Protein 2FML (pdb70)

Foldseek 3Di:
DDDDPVVVLCCLVPVNDPVVVVVVVVVDDDDDDDDAFEKEFWEWAADPVVLWIWIKWFQFCDDDNHRAIETFMDTDDPVDDNLRRRQVRCCQAWVDHDDSVFKDFQDKDFDQPLHVVGGYIYTYIYGYDEPDHTDGHPRTPDMDTFTWFDDPQKIWTDDDPDIWIAGLPPLDTDDPGDYGGSRSVVVSSRLVVCVVCLPPNSNCVSVPFKDFLLVSLSSNCRSVNHDSVVPDSVVSVVSCVQWDDADDVHGMIGGD/DPDPVVVVCCLVPPDDPVSNVVSPVVHPDDAFEKEFWEWAAAVVVLFIWTKWWADCDPPNHGAIETFITGDDPPDDNQVRCQVRCCVVQVAHDHSLFKDFQDKDFPQCLPVVGGYIYTYMYGQRAHDGDDDDDPVIDMDTFTWADAVQKIWTDDVVQIWIAGLVPLDIDDPHHHGRSVSVRVSSVLVVCVVCLPANSNCCSNPAKDALLSSLSSVCRSVRHDSVVPDSVVSVVSVPQWDWDQWVTGTMTDGDD

Sequence (509 aa):
QFASKAEEKNYYERQASLAEFLTWYHQQELPEYEKPSLTVDVLLCYNKEADQLKVLLIQRKGHPFRNSWALPGGFVNRNESTEDSVLRETKEETGVVISQENIEQLHSFSRPDRDPRGWVVTVSYLAFIGEEPLIAGDDAKEVHWFNLERHGQHITLSHEDVEITLDLKTAASLGKDTLAFDHSEIIIKAFNRVVDKEHEPQVLQVLGKDFTITEARKVFAKFLGVDYRSIDHSNFKKATQYFEELGEPSKIYQLKFASKAEEKNYYERQASLAEFLTWYHQQYEKPSLTVDVLLCYNKEADQLKVLLIQRKGHPFRNSWALPGGFVNRNESTEDSVLRETKEETGVVISQENIEQLHSFSRPDRDPRGWVVTVSYLAFIGEEPLIAGDDAKEVHWFNLERHGQHITLSHEDDVEITLDLKTAASLGKDTLAFDHSEIIIKAFNRVVDKEHHEPQVLQVLGKDFTITEARKVFAKFLGVDYRSIDHSNFKKATQYFEELGERPSKIYQLKT

Secondary structure (DSSP, 8-state):
--S-HHHHHHHHHHTS-HHHHHHHHTTS--------EEEE--EEEEETTTTEEEEEEEEE-SSSSTT-EE---EEPPTTS-HHHHHHHHHHHHH-----GGGEEEEEEE--TTSSTTSSEEEEEEEEE---------TTEEEEEEEEEEEETTEEEEEETTEEEEEETTT--B-SSS--STTHHHHHHHHHHHHHH-----GGGGGG-S-B-HHHHHHHHHHHHTS-GGGS-HHHHHH--TTB------PPPB-B-/--SSTTHHHHHHHTS-HHHHHHHHHH-----EEEE--EEEEETTTTEEEEEEEE--SSSSTT-EE---EEPPTTS-HHHHHHHHHHHHH-----GGGEEEEEEE--TTSSTTS-EEEEEEEEEEEEPPP----TT--EEEEEEEEETTEEEEEETTEEEEEETTT--B-SSS-B-TTHHHHHHHHHHHHHH-----GGGGGGTT-B-HHHHHHHHHHHHTS-GGGS-HHHHHH--TTEEE----PPP-EEE--

Nearest PDB structures (foldseek):
  2fml-assembly1_A  TM=1.003E+00  e=9.954E-54  Enterococcus faecalis
  2fml-assembly1_B  TM=8.883E-01  e=4.914E-43  Enterococcus faecalis
  3gz8-assembly2_D  TM=8.477E-01  e=9.773E-14  Shewanella oneidensis
  5deq-assembly1_A  TM=7.822E-01  e=3.599E-14  Bacteroides thetaiotaomicron VPI-5482
  2i8u-assembly1_B  TM=6.929E-01  e=6.073E-08  Escherichia coli

Organism: Enterococcus faecalis (strain ATCC 700802 / V583) (NCBI:txid226185)

B-factor: mean 54.27, std 8.96, range [22.79, 92.5]

Structure (mmCIF, N/CA/C/O backbone):
data_2FML
#
_entry.id   2FML
#
_cell.length_a   86.394
_cell.length_b   132.034
_cell.length_c   64.017
_cell.angle_alpha   90.00
_cell.angle_beta   90.00
_cell.angle_gamma   90.00
#
_symmetry.space_group_name_H-M   'P 21 21 2'
#
loop_
_entity.id
_entity.type
_entity.pdbx_description
1 polymer 'MutT/nudix family protein'
2 non-polymer GLYCEROL
3 water water
#
loop_
_atom_site.group_PDB
_atom_site.id
_atom_site.type_symbol
_atom_site.label_atom_id
_atom_site.label_alt_id
_atom_site.label_comp_id
_atom_site.label_asym_id
_atom_site.label_entity_id
_atom_site.label_seq_id
_atom_site.pdbx_PDB_ins_code
_atom_site.Cartn_x
_atom_site.Cartn_y
_atom_site.Cartn_z
_atom_site.occupancy
_atom_site.B_iso_or_equiv
_atom_site.auth_seq_id
_atom_site.auth_comp_id
_atom_site.auth_asym_id
_atom_site.auth_atom_id
_atom_site.pdbx_PDB_model_num
ATOM 1 N N . GLN A 1 3 ? 9.255 60.902 -25.319 1.00 73.15 3 GLN A N 1
ATOM 2 C CA . GLN A 1 3 ? 10.581 60.387 -25.805 1.00 72.78 3 GLN A CA 1
ATOM 3 C C . GLN A 1 3 ? 11.777 61.261 -25.381 1.00 71.43 3 GLN A C 1
ATOM 4 O O . GLN A 1 3 ? 11.568 62.366 -24.838 1.00 71.80 3 GLN A O 1
ATOM 10 N N . PHE A 1 4 ? 13.002 60.746 -25.619 1.00 69.09 4 PHE A N 1
ATOM 11 C CA . PHE A 1 4 ? 14.246 61.119 -24.886 1.00 66.84 4 PHE A CA 1
ATOM 12 C C . PHE A 1 4 ? 15.354 61.204 -25.936 1.00 66.44 4 PHE A C 1
ATOM 13 O O . PHE A 1 4 ? 15.400 60.308 -26.793 1.00 68.82 4 PHE A O 1
ATOM 21 N N . ALA A 1 5 ? 16.271 62.174 -25.959 1.00 64.46 5 ALA A N 1
ATOM 22 C CA . ALA A 1 5 ? 16.607 63.257 -25.026 1.00 62.32 5 ALA A CA 1
ATOM 23 C C . ALA A 1 5 ? 18.027 62.936 -24.570 1.00 60.84 5 ALA A C 1
ATOM 24 O O . ALA A 1 5 ? 18.995 63.474 -25.108 1.00 60.16 5 ALA A O 1
ATOM 26 N N . SER A 1 6 ? 18.143 62.015 -23.623 1.00 59.73 6 SER A N 1
ATOM 27 C CA . SER A 1 6 ? 19.399 61.361 -23.291 1.00 58.60 6 SER A CA 1
ATOM 28 C C . SER A 1 6 ? 19.082 59.940 -22.825 1.00 58.92 6 SER A C 1
ATOM 29 O O . SER A 1 6 ? 17.922 59.627 -22.483 1.00 58.49 6 SER A O 1
ATOM 32 N N . LYS A 1 7 ? 20.107 59.086 -22.820 1.00 58.95 7 LYS A N 1
ATOM 33 C CA . LYS A 1 7 ? 20.060 57.793 -22.118 1.00 58.92 7 LYS A CA 1
ATOM 34 C C . LYS A 1 7 ? 19.686 57.973 -20.644 1.00 57.81 7 LYS A C 1
ATOM 35 O O . LYS A 1 7 ? 18.798 57.271 -20.135 1.00 57.74 7 LYS A O 1
ATOM 41 N N . ALA A 1 8 ? 20.351 58.909 -19.960 1.00 57.48 8 ALA A N 1
ATOM 42 C CA . ALA A 1 8 ? 20.052 59.217 -18.527 1.00 56.42 8 ALA A CA 1
ATOM 43 C C . ALA A 1 8 ? 18.580 59.545 -18.281 1.00 55.64 8 ALA A C 1
ATOM 44 O O . ALA A 1 8 ? 17.970 58.974 -17.392 1.00 55.81 8 ALA A O 1
ATOM 46 N N . GLU A 1 9 ? 18.019 60.442 -19.094 1.00 55.66 9 GLU A N 1
ATOM 47 C CA . GLU A 1 9 ? 16.601 60.833 -19.008 1.00 54.94 9 GLU A CA 1
ATOM 48 C C . GLU A 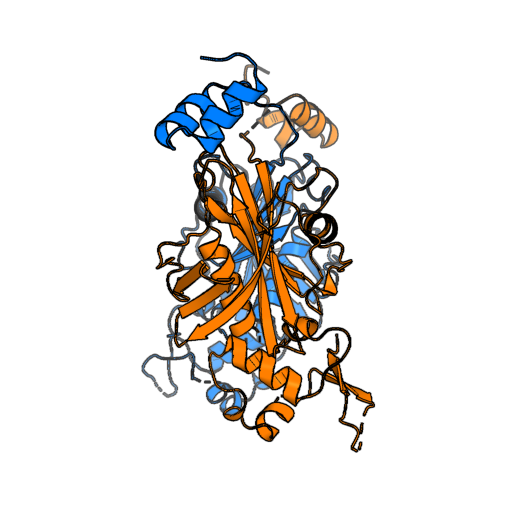1 9 ? 15.618 59.675 -19.239 1.00 54.55 9 GLU A C 1
ATOM 49 O O . GLU A 1 9 ? 14.610 59.527 -18.510 1.00 54.71 9 GLU A O 1
ATOM 55 N N . GLU A 1 10 ? 15.920 58.866 -20.249 1.00 52.45 10 GLU A N 1
ATOM 56 C CA . GLU A 1 10 ? 15.146 57.689 -20.532 1.00 51.45 10 GLU A CA 1
ATOM 57 C C . GLU A 1 10 ? 15.044 56.706 -19.328 1.00 51.29 10 GLU A C 1
ATOM 58 O O . GLU A 1 10 ? 13.960 56.193 -18.988 1.00 50.30 10 GLU A O 1
ATOM 64 N N . LYS A 1 11 ? 16.191 56.407 -18.740 1.00 51.49 11 LYS A N 1
ATOM 65 C CA . LYS A 1 11 ? 16.282 55.403 -17.678 1.00 52.14 11 LYS A CA 1
ATOM 66 C C . LYS A 1 11 ? 15.593 55.889 -16.390 1.00 51.81 11 LYS A C 1
ATOM 67 O O . LYS A 1 11 ? 14.922 55.119 -15.699 1.00 53.47 11 LYS A O 1
ATOM 73 N N . ASN A 1 12 ? 15.702 57.146 -16.025 1.00 51.61 12 ASN A N 1
ATOM 74 C CA . ASN A 1 12 ? 14.947 57.481 -14.818 1.00 51.97 12 ASN A CA 1
ATOM 75 C C . ASN A 1 12 ? 13.456 57.751 -15.033 1.00 49.66 12 ASN A C 1
ATOM 76 O O . ASN A 1 12 ? 12.697 57.563 -14.109 1.00 49.19 12 ASN A O 1
ATOM 81 N N . TYR A 1 13 ? 13.038 58.112 -16.243 1.00 46.87 13 TYR A N 1
ATOM 82 C CA . TYR A 1 13 ? 11.632 58.108 -16.572 1.00 44.35 13 TYR A CA 1
ATOM 83 C C . TYR A 1 13 ? 11.044 56.685 -16.289 1.00 43.94 13 TYR A C 1
ATOM 84 O O . TYR A 1 13 ? 9.999 56.549 -15.695 1.00 42.08 13 TYR A O 1
ATOM 93 N N . TYR A 1 14 ? 11.724 55.634 -16.742 1.00 44.42 14 TYR A N 1
ATOM 94 C CA . TYR A 1 14 ? 11.259 54.249 -16.544 1.00 45.67 14 TYR A CA 1
ATOM 95 C C . TYR A 1 14 ? 11.360 53.756 -15.075 1.00 47.10 14 TYR A C 1
ATOM 96 O O . TYR A 1 14 ? 10.425 53.096 -14.599 1.00 48.28 14 TYR A O 1
ATOM 105 N N . GLU A 1 15 ? 12.473 54.060 -14.388 1.00 47.06 15 GLU A N 1
ATOM 106 C CA . GLU A 1 15 ? 12.641 53.784 -12.926 1.00 48.90 15 GLU A CA 1
ATOM 107 C C . GLU A 1 15 ? 11.658 54.528 -12.011 1.00 48.62 15 GLU A C 1
ATOM 108 O O . GLU A 1 15 ? 11.070 53.964 -11.113 1.00 48.74 15 GLU A O 1
ATOM 114 N N . ARG A 1 16 ? 11.446 55.798 -12.311 1.00 50.57 16 ARG A N 1
ATOM 115 C CA . ARG A 1 16 ? 10.817 56.751 -11.403 1.00 50.34 16 ARG A CA 1
ATOM 116 C C . ARG A 1 16 ? 9.440 57.303 -11.774 1.00 50.86 16 ARG A C 1
ATOM 117 O O . ARG A 1 16 ? 8.741 57.810 -10.896 1.00 50.33 16 ARG A O 1
ATOM 125 N N . GLN A 1 17 ? 9.055 57.262 -13.056 1.00 51.70 17 GLN A N 1
ATOM 126 C CA . GLN A 1 17 ? 7.732 57.783 -13.489 1.00 52.25 17 GLN A CA 1
ATOM 127 C C . GLN A 1 17 ? 6.784 56.673 -13.968 1.00 52.23 17 GLN A C 1
ATOM 128 O O . GLN A 1 17 ? 5.569 56.692 -13.660 1.00 52.51 17 GLN A O 1
ATOM 134 N N . ALA A 1 18 ? 7.341 55.748 -14.759 1.00 50.62 18 ALA A N 1
ATOM 135 C CA . ALA A 1 18 ? 6.587 54.682 -15.416 1.00 49.99 18 ALA A CA 1
ATOM 136 C C . ALA A 1 18 ? 5.961 53.783 -14.369 1.00 49.90 18 ALA A C 1
ATOM 137 O O . ALA A 1 18 ? 6.416 53.769 -13.233 1.00 49.63 18 ALA A O 1
ATOM 139 N N . SER A 1 19 ? 4.960 52.989 -14.750 1.00 49.63 19 SER A N 1
ATOM 140 C CA . SER A 1 19 ? 4.439 51.966 -13.854 1.00 49.79 19 SER A CA 1
ATOM 141 C C . SER A 1 19 ? 5.432 50.799 -13.883 1.00 50.43 19 SER A C 1
ATOM 142 O O . SER A 1 19 ? 6.321 50.728 -14.732 1.00 51.65 19 SER A O 1
ATOM 145 N N . LEU A 1 20 ? 5.242 49.864 -12.976 1.00 49.85 20 LEU A N 1
ATOM 146 C CA . LEU A 1 20 ? 5.998 48.653 -12.964 1.00 50.24 20 LEU A CA 1
ATOM 147 C C . LEU A 1 20 ? 6.043 47.527 -14.080 1.00 50.72 20 LEU A C 1
ATOM 148 O O . LEU A 1 20 ? 7.151 47.200 -14.458 1.00 49.74 20 LEU A O 1
ATOM 153 N N . ALA A 1 21 ? 4.971 46.943 -14.668 1.00 51.14 21 ALA A N 1
ATOM 154 C CA . ALA A 1 21 ? 4.473 47.143 -16.018 1.00 52.43 21 ALA A CA 1
ATOM 155 C C . ALA A 1 21 ? 5.462 47.665 -17.016 1.00 51.78 21 ALA A C 1
ATOM 156 O O . ALA A 1 21 ? 6.213 46.883 -17.596 1.00 51.19 21 ALA A O 1
ATOM 158 N N . GLU A 1 22 ? 5.476 48.976 -17.217 1.00 52.32 22 GLU A N 1
ATOM 159 C CA . GLU A 1 22 ? 6.286 49.495 -18.297 1.00 53.03 22 GLU A CA 1
ATOM 160 C C . GLU A 1 22 ? 7.744 49.472 -17.961 1.00 53.12 22 GLU A C 1
ATOM 161 O O . GLU A 1 22 ? 8.562 49.200 -18.882 1.00 53.49 22 GLU A O 1
ATOM 167 N N . PHE A 1 23 ? 8.083 49.678 -16.659 1.00 51.55 23 PHE A N 1
ATOM 168 C CA . PHE A 1 23 ? 9.474 49.577 -16.181 1.00 49.57 23 PHE A CA 1
ATOM 169 C C . PHE A 1 23 ? 10.007 48.316 -16.811 1.00 49.19 23 PHE A C 1
ATOM 170 O O . PHE A 1 23 ? 11.100 48.309 -17.348 1.00 49.24 23 PHE A O 1
ATOM 178 N N . LEU A 1 24 ? 9.307 47.203 -16.671 1.00 49.30 24 LEU A N 1
ATOM 179 C CA . LEU A 1 24 ? 9.861 45.910 -16.532 1.00 49.68 24 LEU A CA 1
ATOM 180 C C . LEU A 1 24 ? 9.871 45.546 -18.063 1.00 50.22 24 LEU A C 1
ATOM 181 O O . LEU A 1 24 ? 10.757 44.866 -18.550 1.00 51.41 24 LEU A O 1
ATOM 186 N N . THR A 1 25 ? 8.876 46.036 -18.837 1.00 50.38 25 THR A N 1
ATOM 187 C CA . THR A 1 25 ? 8.831 45.814 -20.300 1.00 50.71 25 THR A CA 1
ATOM 188 C C . THR A 1 25 ? 10.029 46.490 -20.972 1.00 50.29 25 THR A C 1
ATOM 189 O O . THR A 1 25 ? 10.691 45.894 -21.858 1.00 51.32 25 THR A O 1
ATOM 193 N N . TRP A 1 26 ? 10.294 47.722 -20.549 1.00 50.16 26 TRP A N 1
ATOM 194 C CA . TRP A 1 26 ? 11.439 48.493 -21.029 1.00 50.07 26 TRP A CA 1
ATOM 195 C C . TRP A 1 26 ? 12.751 47.817 -20.578 1.00 49.92 26 TRP A C 1
ATOM 196 O O . TRP A 1 26 ? 13.641 47.522 -21.386 1.00 51.65 26 TRP A O 1
ATOM 207 N N . TYR A 1 27 ? 12.819 47.466 -19.321 1.00 49.40 27 TYR A N 1
ATOM 208 C CA . TYR A 1 27 ? 14.048 46.915 -18.760 1.00 49.41 27 TYR A CA 1
ATOM 209 C C . TYR A 1 27 ? 14.575 45.678 -19.491 1.00 49.55 27 TYR A C 1
ATOM 210 O O . TYR A 1 27 ? 15.762 45.591 -19.748 1.00 49.92 27 TYR A O 1
ATOM 219 N N . HIS A 1 28 ? 13.707 44.723 -19.806 1.00 50.62 28 HIS A N 1
ATOM 220 C CA . HIS A 1 28 ? 14.117 43.453 -20.430 1.00 51.00 28 HIS A CA 1
ATOM 221 C C . HIS A 1 28 ? 14.607 43.503 -21.868 1.00 51.95 28 HIS A C 1
ATOM 222 O O . HIS A 1 28 ? 15.187 42.499 -22.394 1.00 52.16 28 HIS A O 1
ATOM 229 N N . GLN A 1 29 ? 14.411 44.668 -22.488 1.00 51.30 29 GLN A N 1
ATOM 230 C CA . GLN A 1 29 ? 14.840 44.947 -23.833 1.00 50.63 29 GLN A CA 1
ATOM 231 C C . GLN A 1 29 ? 16.169 45.725 -23.897 1.00 51.18 29 GLN A C 1
ATOM 232 O O . GLN A 1 29 ? 16.756 45.943 -24.986 1.00 51.88 29 GLN A O 1
ATOM 238 N N . GLN A 1 30 ? 16.653 46.122 -22.736 1.00 50.19 30 GLN A N 1
ATOM 239 C CA . GLN A 1 30 ? 17.925 46.838 -22.610 1.00 50.43 30 GLN A CA 1
ATOM 240 C C . GLN A 1 30 ? 19.168 45.967 -22.654 1.00 49.77 30 GLN A C 1
ATOM 241 O O . GLN A 1 30 ? 19.175 44.818 -22.251 1.00 47.08 30 GLN A O 1
ATOM 247 N N . GLU A 1 31 ? 20.195 46.567 -23.215 1.00 51.53 31 GLU A N 1
ATOM 248 C CA . GLU A 1 31 ? 21.551 46.051 -23.235 1.00 53.64 31 GLU A CA 1
ATOM 249 C C . GLU A 1 31 ? 22.125 46.234 -21.826 1.00 54.79 31 GLU A C 1
ATOM 250 O O . GLU A 1 31 ? 22.456 47.331 -21.430 1.00 53.97 31 GLU A O 1
ATOM 256 N N . LEU A 1 32 ? 22.141 45.154 -21.059 1.00 55.89 32 LEU A N 1
ATOM 257 C CA . LEU A 1 32 ? 22.609 45.222 -19.701 1.00 57.68 32 LEU A CA 1
ATOM 258 C C . LEU A 1 32 ? 24.126 45.090 -19.627 1.00 57.74 32 LEU A C 1
ATOM 259 O O . LEU A 1 32 ? 24.758 44.228 -20.297 1.00 55.14 32 LEU A O 1
ATOM 264 N N . PRO A 1 33 ? 24.727 45.913 -18.751 1.00 58.54 33 PRO A N 1
ATOM 265 C CA . PRO A 1 33 ? 26.195 45.855 -18.657 1.00 58.15 33 PRO A CA 1
ATOM 266 C C . PRO A 1 33 ? 26.557 44.470 -18.037 1.00 57.40 33 PRO A C 1
ATOM 267 O O . PRO A 1 33 ? 25.764 43.855 -17.285 1.00 54.88 33 PRO A O 1
ATOM 271 N N . GLU A 1 34 ? 27.730 43.975 -18.380 1.00 56.68 34 GLU A N 1
ATOM 272 C CA . GLU A 1 34 ? 28.033 42.628 -17.997 1.00 56.74 34 GLU A CA 1
ATOM 273 C C . GLU A 1 34 ? 29.000 42.613 -16.824 1.00 54.33 34 GLU A C 1
ATOM 274 O O . GLU A 1 34 ? 29.958 43.394 -16.786 1.00 54.47 34 GLU A O 1
ATOM 280 N N . TYR A 1 35 ? 28.778 41.694 -15.899 1.00 51.18 35 TYR A N 1
ATOM 281 C CA . TYR A 1 35 ? 29.774 41.458 -14.875 1.00 49.84 35 TYR A CA 1
ATOM 282 C C . TYR A 1 35 ? 29.856 39.961 -14.556 1.00 49.85 35 TYR A C 1
ATOM 283 O O . TYR A 1 35 ? 28.995 39.189 -14.933 1.00 49.34 35 TYR A O 1
ATOM 292 N N . GLU A 1 36 ? 30.925 39.554 -13.904 1.00 50.84 36 GLU A N 1
ATOM 293 C CA . GLU A 1 36 ? 31.098 38.182 -13.418 1.00 52.95 36 GLU A CA 1
ATOM 294 C C . GLU A 1 36 ? 30.101 37.757 -12.394 1.00 51.51 36 GLU A C 1
ATOM 295 O O . GLU A 1 36 ? 29.713 38.531 -11.530 1.00 52.30 36 GLU A O 1
ATOM 301 N N . LYS A 1 37 ? 29.713 36.501 -12.501 1.00 51.37 37 LYS A N 1
ATOM 302 C CA . LYS A 1 37 ? 28.715 35.879 -11.640 1.00 51.16 37 LYS A CA 1
ATOM 303 C C . LYS A 1 37 ? 29.246 34.479 -11.210 1.00 50.77 37 LYS A C 1
ATOM 304 O O . LYS A 1 37 ? 30.080 33.831 -11.961 1.00 49.93 37 LYS A O 1
ATOM 310 N N . PRO A 1 38 ? 28.838 34.003 -10.002 1.00 49.84 38 PRO A N 1
ATOM 311 C CA . PRO A 1 38 ? 29.240 32.629 -9.684 1.00 49.31 38 PRO A CA 1
ATOM 312 C C . PRO A 1 38 ? 28.292 31.582 -10.273 1.00 51.65 38 PRO A C 1
ATOM 313 O O . PRO A 1 38 ? 27.135 31.917 -10.639 1.00 50.16 38 PRO A O 1
ATOM 317 N N . SER A 1 39 ? 28.771 30.323 -10.376 1.00 52.71 39 SER A N 1
ATOM 318 C CA . SER A 1 39 ? 27.869 29.173 -10.440 1.00 53.48 39 SER A CA 1
ATOM 319 C C . SER A 1 39 ? 27.320 28.948 -9.056 1.00 53.56 39 SER A C 1
ATOM 320 O O . SER A 1 39 ? 27.992 29.173 -8.009 1.00 56.05 39 SER A O 1
ATOM 323 N N . LEU A 1 40 ? 26.060 28.556 -9.026 1.00 53.10 40 LEU A N 1
ATOM 324 C CA . LEU A 1 40 ? 25.341 28.319 -7.788 1.00 51.46 40 LEU A CA 1
ATOM 325 C C . LEU A 1 40 ? 25.046 26.829 -7.646 1.00 51.37 40 LEU A C 1
ATOM 326 O O . LEU A 1 40 ? 24.425 26.214 -8.508 1.00 47.89 40 LEU A O 1
ATOM 331 N N . THR A 1 41 ? 25.472 26.251 -6.525 1.00 51.48 41 THR A N 1
ATOM 332 C CA . THR A 1 41 ? 25.205 24.854 -6.296 1.00 52.15 41 THR A CA 1
ATOM 333 C C . THR A 1 41 ? 24.542 24.694 -4.938 1.00 53.17 41 THR A C 1
ATOM 334 O O . THR A 1 41 ? 24.347 25.687 -4.189 1.00 51.17 41 THR A O 1
ATOM 338 N N . VAL A 1 42 ? 24.093 23.449 -4.699 1.00 53.44 42 VAL A N 1
ATOM 339 C CA . VAL A 1 42 ? 23.452 23.016 -3.470 1.00 54.32 42 VAL A CA 1
ATOM 340 C C . VAL A 1 42 ? 24.168 21.722 -3.096 1.00 55.63 42 VAL A C 1
ATOM 341 O O . VAL A 1 42 ? 24.575 20.974 -3.968 1.00 55.98 42 VAL A O 1
ATOM 345 N N . ASP A 1 43 ? 24.273 21.450 -1.810 1.00 56.23 43 ASP A N 1
ATOM 346 C CA . ASP A 1 43 ? 24.805 20.202 -1.330 1.00 57.23 43 ASP A CA 1
ATOM 347 C C . ASP A 1 43 ? 23.923 19.796 -0.153 1.00 58.07 43 ASP A C 1
ATOM 348 O O . ASP A 1 43 ? 23.369 20.665 0.597 1.00 58.06 43 ASP A O 1
ATOM 361 N N . VAL A 1 45 ? 23.304 17.350 3.303 1.00 57.55 45 VAL A N 1
ATOM 362 C CA . VAL A 1 45 ? 23.798 16.463 4.380 1.00 56.50 45 VAL A CA 1
ATOM 363 C C . VAL A 1 45 ? 22.628 15.654 4.902 1.00 56.85 45 VAL A C 1
ATOM 364 O O . VAL A 1 45 ? 21.755 16.198 5.547 1.00 57.80 45 VAL A O 1
ATOM 368 N N . LEU A 1 46 ? 22.598 14.367 4.549 1.00 57.50 46 LEU A N 1
ATOM 369 C CA . LEU A 1 46 ? 21.558 13.432 4.963 1.00 57.29 46 LEU A CA 1
ATOM 370 C C . LEU A 1 46 ? 22.068 12.569 6.091 1.00 56.00 46 LEU A C 1
ATOM 371 O O . LEU A 1 46 ? 23.048 11.868 5.939 1.00 54.17 46 LEU A O 1
ATOM 376 N N . LEU A 1 47 ? 21.351 12.622 7.217 1.00 56.90 47 LEU A N 1
ATOM 377 C CA . LEU A 1 47 ? 21.706 11.935 8.433 1.00 55.65 47 LEU A CA 1
ATOM 378 C C . LEU A 1 47 ? 20.574 11.008 8.780 1.00 56.12 47 LEU A C 1
ATOM 379 O O . LEU A 1 47 ? 19.397 11.376 8.719 1.00 55.12 47 LEU A O 1
ATOM 384 N N . CYS A 1 48 ? 20.934 9.785 9.151 1.00 56.75 48 CYS A N 1
ATOM 385 C CA . CYS A 1 48 ? 19.955 8.838 9.654 1.00 56.44 48 CYS A CA 1
ATOM 386 C C . CYS A 1 48 ? 20.517 8.186 10.920 1.00 56.18 48 CYS A C 1
ATOM 387 O O . CYS A 1 48 ? 21.650 8.464 11.333 1.00 55.85 48 CYS A O 1
ATOM 390 N N . TYR A 1 49 ? 19.745 7.284 11.512 1.00 55.71 49 TYR A N 1
ATOM 391 C CA . TYR A 1 49 ? 20.261 6.544 12.623 1.00 54.40 49 TYR A CA 1
ATOM 392 C C . TYR A 1 49 ? 19.756 5.105 12.577 1.00 54.89 49 TYR A C 1
ATOM 393 O O . TYR A 1 49 ? 18.559 4.894 12.531 1.00 54.02 49 TYR A O 1
ATOM 402 N N . ASN A 1 50 ? 20.670 4.125 12.561 1.00 54.73 50 ASN A N 1
ATOM 403 C CA . ASN A 1 50 ? 20.313 2.720 12.765 1.00 55.73 50 ASN A CA 1
ATOM 404 C C . ASN A 1 50 ? 20.143 2.322 14.264 1.00 55.68 50 ASN A C 1
ATOM 405 O O . ASN A 1 50 ? 21.123 2.334 14.980 1.00 55.60 50 ASN A O 1
ATOM 410 N N . LYS A 1 51 ? 18.939 1.952 14.733 1.00 56.46 51 LYS A N 1
ATOM 411 C CA . LYS A 1 51 ? 18.706 1.652 16.180 1.00 57.25 51 LYS A CA 1
ATOM 412 C C . LYS A 1 51 ? 19.394 0.396 16.692 1.00 57.88 51 LYS A C 1
ATOM 413 O O . LYS A 1 51 ? 19.878 0.358 17.822 1.00 57.60 51 LYS A O 1
ATOM 419 N N . GLU A 1 52 ? 19.376 -0.659 15.889 1.00 58.50 52 GLU A N 1
ATOM 420 C CA . GLU A 1 52 ? 19.899 -1.941 16.334 1.00 59.57 52 GLU A CA 1
ATOM 421 C C . GLU A 1 52 ? 21.397 -1.789 16.537 1.00 58.98 52 GLU A C 1
ATOM 422 O O . GLU A 1 52 ? 21.940 -2.226 17.552 1.00 58.87 52 GLU A O 1
ATOM 428 N N . ALA A 1 53 ? 22.032 -1.088 15.600 1.00 58.84 53 ALA A N 1
ATOM 429 C CA . ALA A 1 53 ? 23.465 -0.858 15.610 1.00 58.73 53 ALA A CA 1
ATOM 430 C C . ALA A 1 53 ? 23.897 0.266 16.534 1.00 59.39 53 ALA A C 1
ATOM 431 O O . ALA A 1 53 ? 25.073 0.339 16.909 1.00 60.12 53 ALA A O 1
ATOM 433 N N . ASP A 1 54 ? 22.951 1.139 16.890 1.00 59.93 54 ASP A N 1
ATOM 434 C CA . ASP A 1 54 ? 23.215 2.430 17.559 1.00 59.95 54 ASP A CA 1
ATOM 435 C C . ASP A 1 54 ? 24.173 3.295 16.714 1.00 59.47 54 ASP A C 1
ATOM 436 O O . ASP A 1 54 ? 25.146 3.844 17.215 1.00 59.61 54 ASP A O 1
ATOM 441 N N . GLN A 1 55 ? 23.872 3.439 15.426 1.00 59.27 55 GLN A N 1
ATOM 442 C CA . GLN A 1 55 ? 24.826 4.020 14.472 1.00 60.05 55 GLN A CA 1
ATOM 443 C C . GLN A 1 55 ? 24.186 5.216 13.811 1.00 57.34 55 GLN A C 1
ATOM 444 O O . GLN A 1 55 ? 23.152 5.057 13.190 1.00 56.61 55 GLN A O 1
ATOM 450 N N . LEU A 1 56 ? 24.786 6.401 13.985 1.00 55.41 56 LEU A N 1
ATOM 451 C CA . LEU A 1 56 ? 24.514 7.529 13.117 1.00 55.43 56 LEU A CA 1
ATOM 452 C C . LEU A 1 56 ? 25.173 7.241 11.771 1.00 55.23 56 LEU A C 1
ATOM 453 O O . LEU A 1 56 ? 26.273 6.704 11.711 1.00 54.69 56 LEU A O 1
ATOM 458 N N . LYS A 1 57 ? 24.491 7.560 10.685 1.00 54.44 57 LYS A N 1
ATOM 459 C CA . LYS A 1 57 ? 25.101 7.411 9.371 1.00 53.56 57 LYS A CA 1
ATOM 460 C C . LYS A 1 57 ? 24.901 8.699 8.568 1.00 53.22 57 LYS A C 1
ATOM 461 O O . LYS A 1 57 ? 24.007 9.493 8.851 1.00 53.38 57 LYS A O 1
ATOM 467 N N . VAL A 1 58 ? 25.769 8.914 7.583 1.00 52.75 58 VAL A N 1
ATOM 468 C CA . VAL A 1 58 ? 25.680 10.068 6.711 1.00 52.01 58 VAL A CA 1
ATOM 469 C C . VAL A 1 58 ? 25.868 9.575 5.258 1.00 51.79 58 VAL A C 1
ATOM 470 O O . VAL A 1 58 ? 26.680 8.682 5.019 1.00 50.89 58 VAL A O 1
ATOM 474 N N . LEU A 1 59 ? 25.078 10.096 4.322 1.00 50.50 59 LEU A N 1
ATOM 475 C CA . LEU A 1 59 ? 25.147 9.618 2.949 1.00 51.26 59 LEU A CA 1
ATOM 476 C C . LEU A 1 59 ? 26.284 10.346 2.190 1.00 52.38 59 LEU A C 1
ATOM 477 O O . LEU A 1 59 ? 26.355 11.584 2.248 1.00 51.93 59 LEU A O 1
ATOM 482 N N . LEU A 1 60 ? 27.140 9.580 1.516 1.00 51.76 60 LEU A N 1
ATOM 483 C CA . LEU A 1 60 ? 28.244 10.133 0.677 1.00 53.16 60 LEU A CA 1
ATOM 484 C C . LEU A 1 60 ? 28.149 9.467 -0.681 1.00 53.64 60 LEU A C 1
ATOM 485 O O . LEU A 1 60 ? 27.648 8.368 -0.786 1.00 53.15 60 LEU A O 1
ATOM 490 N N . ILE A 1 61 ? 28.642 10.135 -1.715 1.00 54.40 61 ILE A N 1
ATOM 491 C CA . ILE A 1 61 ? 28.713 9.531 -3.032 1.00 55.28 61 ILE A CA 1
ATOM 492 C C . ILE A 1 61 ? 30.162 9.578 -3.420 1.00 55.31 61 ILE A C 1
ATOM 493 O O . ILE A 1 61 ? 30.889 10.469 -2.977 1.00 55.16 61 ILE A O 1
ATOM 498 N N . GLN A 1 62 ? 30.576 8.621 -4.267 1.00 55.97 62 GLN A N 1
ATOM 499 C CA . GLN A 1 62 ? 31.876 8.662 -4.925 1.00 55.37 62 GLN A CA 1
ATOM 500 C C . GLN A 1 62 ? 31.660 9.296 -6.280 1.00 55.96 62 GLN A C 1
ATOM 501 O O . GLN A 1 62 ? 30.933 8.765 -7.126 1.00 55.85 62 GLN A O 1
ATOM 507 N N . ARG A 1 63 ? 32.309 10.441 -6.471 1.00 55.97 63 ARG A N 1
ATOM 508 C CA . ARG A 1 63 ? 32.164 11.210 -7.710 1.00 56.32 63 ARG A CA 1
ATOM 509 C C . ARG A 1 63 ? 32.766 10.464 -8.870 1.00 56.84 63 ARG A C 1
ATOM 510 O O . ARG A 1 63 ? 33.846 9.917 -8.774 1.00 58.30 63 ARG A O 1
ATOM 518 N N . LYS A 1 64 ? 32.081 10.436 -9.987 1.00 57.23 64 LYS A N 1
ATOM 519 C CA . LYS A 1 64 ? 32.653 9.732 -11.079 1.00 57.56 64 LYS A CA 1
ATOM 520 C C . LYS A 1 64 ? 33.389 10.633 -12.086 1.00 56.97 64 LYS A C 1
ATOM 521 O O . LYS A 1 64 ? 34.220 10.165 -12.840 1.00 55.68 64 LYS A O 1
ATOM 527 N N . GLY A 1 65 ? 33.108 11.931 -12.024 1.00 56.77 65 GLY A N 1
ATOM 528 C CA . GLY A 1 65 ? 33.696 12.907 -12.906 1.00 55.92 65 GLY A CA 1
ATOM 529 C C . GLY A 1 65 ? 34.416 13.990 -12.145 1.00 55.82 65 GLY A C 1
ATOM 530 O O . GLY A 1 65 ? 34.201 14.174 -10.907 1.00 55.85 65 GLY A O 1
ATOM 531 N N . HIS A 1 66 ? 35.272 14.697 -12.887 1.00 54.06 66 HIS A N 1
ATOM 532 C CA . HIS A 1 66 ? 36.007 15.820 -12.375 1.00 53.49 66 HIS A CA 1
ATOM 533 C C . HIS A 1 66 ? 35.103 17.022 -12.061 1.00 54.04 66 HIS A C 1
ATOM 534 O O . HIS A 1 66 ? 34.045 17.158 -12.638 1.00 54.13 66 HIS A O 1
ATOM 541 N N . PRO A 1 67 ? 35.539 17.936 -11.170 1.00 54.05 67 PRO A N 1
ATOM 542 C CA . PRO A 1 67 ? 36.718 17.926 -10.312 1.00 53.72 67 PRO A CA 1
ATOM 543 C C . PRO A 1 67 ? 36.535 16.905 -9.193 1.00 53.04 67 PRO A C 1
ATOM 544 O O . PRO A 1 67 ? 35.407 16.491 -8.919 1.00 53.18 67 PRO A O 1
ATOM 548 N N . PHE A 1 68 ? 37.637 16.399 -8.642 1.00 53.86 68 PHE A N 1
ATOM 549 C CA . PHE A 1 68 ? 37.606 15.390 -7.595 1.00 54.02 68 PHE A CA 1
ATOM 550 C C . PHE A 1 68 ? 36.975 14.124 -8.016 1.00 55.16 68 PHE A C 1
ATOM 551 O O . PHE A 1 68 ? 36.222 13.549 -7.221 1.00 55.94 68 PHE A O 1
ATOM 559 N N . ARG A 1 69 ? 37.274 13.673 -9.251 1.00 54.82 69 ARG A N 1
ATOM 560 C CA . ARG A 1 69 ? 36.954 12.333 -9.679 1.00 55.52 69 ARG A CA 1
ATOM 561 C C . ARG A 1 69 ? 37.401 11.271 -8.667 1.00 55.09 69 ARG A C 1
ATOM 562 O O . ARG A 1 69 ? 38.543 11.269 -8.228 1.00 54.74 69 ARG A O 1
ATOM 570 N N . ASN A 1 70 ? 36.482 10.368 -8.324 1.00 55.08 70 ASN A N 1
ATOM 571 C CA . ASN A 1 70 ? 36.777 9.259 -7.430 1.00 55.07 70 ASN A CA 1
ATOM 572 C C . ASN A 1 70 ? 36.882 9.612 -5.943 1.00 54.11 70 ASN A C 1
ATOM 573 O O . ASN A 1 70 ? 37.070 8.744 -5.095 1.00 54.53 70 ASN A O 1
ATOM 578 N N . SER A 1 71 ? 36.753 10.885 -5.617 1.00 54.57 71 SER A N 1
ATOM 579 C CA . SER A 1 71 ? 36.716 11.297 -4.237 1.00 54.90 71 SER A CA 1
ATOM 580 C C . SER A 1 71 ? 35.274 11.068 -3.726 1.00 55.06 71 SER A C 1
ATOM 581 O O . SER A 1 71 ? 34.341 11.110 -4.502 1.00 54.99 71 SER A O 1
ATOM 584 N N . TRP A 1 72 ? 35.127 10.868 -2.422 1.00 55.31 72 TRP A N 1
ATOM 585 C CA . TRP A 1 72 ? 33.835 10.868 -1.764 1.00 56.87 72 TRP A CA 1
ATOM 586 C C . TRP A 1 72 ? 33.408 12.302 -1.450 1.00 56.22 72 TRP A C 1
ATOM 587 O O . TRP A 1 72 ? 34.233 13.188 -1.231 1.00 56.48 72 TRP A O 1
ATOM 598 N N . ALA A 1 73 ? 32.102 12.519 -1.468 1.00 54.88 73 ALA A N 1
ATOM 599 C CA . ALA A 1 73 ? 31.584 13.848 -1.522 1.00 55.21 73 ALA A CA 1
ATOM 600 C C . ALA A 1 73 ? 30.140 13.831 -1.005 1.00 55.68 73 ALA A C 1
ATOM 601 O O . ALA A 1 73 ? 29.503 12.801 -1.047 1.00 56.70 73 ALA A O 1
ATOM 603 N N . LEU A 1 74 ? 29.607 14.970 -0.569 1.00 56.17 74 LEU A N 1
ATOM 604 C CA . LEU A 1 74 ? 28.119 15.091 -0.468 1.00 57.50 74 LEU A CA 1
ATOM 605 C C . LEU A 1 74 ? 27.452 15.062 -1.829 1.00 57.96 74 LEU A C 1
ATOM 606 O O . LEU A 1 74 ? 28.045 15.502 -2.845 1.00 59.66 74 LEU A O 1
ATOM 611 N N . PRO A 1 75 ? 26.207 14.562 -1.880 1.00 58.68 75 PRO A N 1
ATOM 612 C CA . PRO A 1 75 ? 25.450 14.701 -3.115 1.00 58.52 75 PRO A CA 1
ATOM 613 C C . PRO A 1 75 ? 25.110 16.194 -3.303 1.00 59.56 75 PRO A C 1
ATOM 614 O O . PRO A 1 75 ? 24.889 16.874 -2.333 1.00 58.95 75 PRO A O 1
ATOM 618 N N . GLY A 1 76 ? 25.121 16.715 -4.529 1.00 61.23 76 GLY A N 1
ATOM 619 C CA . GLY A 1 76 ? 24.688 18.099 -4.762 1.00 61.18 76 GLY A CA 1
ATOM 620 C C . GLY A 1 76 ? 24.871 18.457 -6.223 1.00 61.34 76 GLY A C 1
ATOM 621 O O . GLY A 1 76 ? 25.249 17.622 -7.017 1.00 63.31 76 GLY A O 1
ATOM 622 N N . GLY A 1 77 ? 24.631 19.697 -6.595 1.00 59.73 77 GLY A N 1
ATOM 623 C CA . GLY A 1 77 ? 24.719 20.029 -7.995 1.00 58.64 77 GLY A CA 1
ATOM 624 C C . GLY A 1 77 ? 24.285 21.431 -8.255 1.00 57.31 77 GLY A C 1
ATOM 625 O O . GLY A 1 77 ? 24.046 22.197 -7.332 1.00 58.67 77 GLY A O 1
ATOM 626 N N . PHE A 1 78 ? 24.206 21.756 -9.525 1.00 57.08 78 PHE A N 1
ATOM 627 C CA . PHE A 1 78 ? 23.943 23.099 -10.018 1.00 56.84 78 PHE A CA 1
ATOM 628 C C . PHE A 1 78 ? 22.466 23.459 -9.910 1.00 54.98 78 PHE A C 1
ATOM 629 O O . PHE A 1 78 ? 21.600 22.698 -10.278 1.00 52.33 78 PHE A O 1
ATOM 637 N N . VAL A 1 79 ? 22.188 24.636 -9.370 1.00 55.52 79 VAL A N 1
ATOM 638 C CA . VAL A 1 79 ? 20.831 25.111 -9.435 1.00 54.43 79 VAL A CA 1
ATOM 639 C C . VAL A 1 79 ? 20.511 25.720 -10.788 1.00 54.92 79 VAL A C 1
ATOM 640 O O . VAL A 1 79 ? 21.298 26.501 -11.317 1.00 54.09 79 VAL A O 1
ATOM 644 N N . ASN A 1 80 ? 19.329 25.388 -11.296 1.00 54.82 80 ASN A N 1
ATOM 645 C CA . ASN A 1 80 ? 18.821 25.915 -12.554 1.00 55.17 80 ASN A CA 1
ATOM 646 C C . ASN A 1 80 ? 18.123 27.270 -12.306 1.00 55.03 80 ASN A C 1
ATOM 647 O O . ASN A 1 80 ? 17.456 27.456 -11.254 1.00 52.13 80 ASN A O 1
ATOM 652 N N . ARG A 1 81 ? 18.237 28.181 -13.287 1.00 54.07 81 ARG A N 1
ATOM 653 C CA . ARG A 1 81 ? 17.578 29.512 -13.235 1.00 54.83 81 ARG A CA 1
ATOM 654 C C . ARG A 1 81 ? 16.082 29.569 -12.771 1.00 54.60 81 ARG A C 1
ATOM 655 O O . ARG A 1 81 ? 15.668 30.511 -12.081 1.00 54.97 81 ARG A O 1
ATOM 663 N N . ASN A 1 82 ? 15.295 28.585 -13.158 1.00 53.55 82 ASN A N 1
ATOM 664 C CA . ASN A 1 82 ? 13.882 28.559 -12.795 1.00 54.17 82 ASN A CA 1
ATOM 665 C C . ASN A 1 82 ? 13.527 27.804 -11.457 1.00 53.21 82 ASN A C 1
ATOM 666 O O . ASN A 1 82 ? 12.382 27.401 -11.266 1.00 52.88 82 ASN A O 1
ATOM 671 N N . GLU A 1 83 ? 14.504 27.637 -10.561 1.00 53.14 83 GLU A N 1
ATOM 672 C CA . GLU A 1 83 ? 14.401 26.808 -9.360 1.00 53.40 83 GLU A CA 1
ATOM 673 C C . GLU A 1 83 ? 14.986 27.589 -8.158 1.00 52.44 83 GLU A C 1
ATOM 674 O O . GLU A 1 83 ? 16.030 28.210 -8.287 1.00 50.76 83 GLU A O 1
ATOM 680 N N . SER A 1 84 ? 14.373 27.466 -6.986 1.00 52.08 84 SER A N 1
ATOM 681 C CA . SER A 1 84 ? 14.983 27.967 -5.753 1.00 52.60 84 SER A CA 1
ATOM 682 C C . SER A 1 84 ? 15.980 26.905 -5.398 1.00 52.88 84 SER A C 1
ATOM 683 O O . SER A 1 84 ? 15.932 25.798 -5.969 1.00 52.34 84 SER A O 1
ATOM 686 N N . THR A 1 85 ? 16.872 27.234 -4.452 1.00 53.38 85 THR A N 1
ATOM 687 C CA . THR A 1 85 ? 17.822 26.275 -3.953 1.00 51.03 85 THR A CA 1
ATOM 688 C C . THR A 1 85 ? 17.144 25.099 -3.264 1.00 51.26 85 THR A C 1
ATOM 689 O O . THR A 1 85 ? 17.645 23.979 -3.373 1.00 51.95 85 THR A O 1
ATOM 693 N N . GLU A 1 86 ? 16.085 25.363 -2.494 1.00 50.86 86 GLU A N 1
ATOM 694 C CA . GLU A 1 86 ? 15.230 24.333 -1.921 1.00 53.99 86 GLU A CA 1
ATOM 695 C C . GLU A 1 86 ? 14.736 23.264 -2.973 1.00 55.17 86 GLU A C 1
ATOM 696 O O . GLU A 1 86 ? 14.915 22.050 -2.785 1.00 57.82 86 GLU A O 1
ATOM 702 N N . ASP A 1 87 ? 14.113 23.720 -4.048 1.00 55.16 87 ASP A N 1
ATOM 703 C CA . ASP A 1 87 ? 13.676 22.869 -5.169 1.00 56.26 87 ASP A CA 1
ATOM 704 C C . ASP A 1 87 ? 14.870 22.068 -5.722 1.00 56.64 87 ASP A C 1
ATOM 705 O O . ASP A 1 87 ? 14.790 20.857 -5.973 1.00 54.99 87 ASP A O 1
ATOM 710 N N . SER A 1 88 ? 15.970 22.785 -5.914 1.00 56.32 88 SER A N 1
ATOM 711 C CA . SER A 1 88 ? 17.136 22.232 -6.573 1.00 58.00 88 SER A CA 1
ATOM 712 C C . SER A 1 88 ? 17.775 21.092 -5.706 1.00 57.32 88 SER A C 1
ATOM 713 O O . SER A 1 88 ? 18.167 20.006 -6.224 1.00 57.30 88 SER A O 1
ATOM 716 N N . VAL A 1 89 ? 17.875 21.321 -4.401 1.00 56.53 89 VAL A N 1
ATOM 717 C CA . VAL A 1 89 ? 18.552 20.320 -3.538 1.00 55.54 89 VAL A CA 1
ATOM 718 C C . VAL A 1 89 ? 17.739 19.028 -3.437 1.00 56.81 89 VAL A C 1
ATOM 719 O O . VAL A 1 89 ? 18.306 17.930 -3.386 1.00 57.34 89 VAL A O 1
ATOM 723 N N . LEU A 1 90 ? 16.415 19.165 -3.447 1.00 56.28 90 LEU A N 1
ATOM 724 C CA . LEU A 1 90 ? 15.536 18.027 -3.496 1.00 58.06 90 LEU A CA 1
ATOM 725 C C . LEU A 1 90 ? 15.578 17.231 -4.795 1.00 57.44 90 LEU A C 1
ATOM 726 O O . LEU A 1 90 ? 15.507 16.022 -4.753 1.00 56.60 90 LEU A O 1
ATOM 731 N N . ARG A 1 91 ? 15.651 17.929 -5.927 1.00 57.89 91 ARG A N 1
ATOM 732 C CA . ARG A 1 91 ? 15.826 17.338 -7.269 1.00 58.66 91 ARG A CA 1
ATOM 733 C C . ARG A 1 91 ? 17.203 16.629 -7.413 1.00 58.53 91 ARG A C 1
ATOM 734 O O . ARG A 1 91 ? 17.268 15.491 -7.892 1.00 58.87 91 ARG A O 1
ATOM 742 N N . GLU A 1 92 ? 18.279 17.291 -7.001 1.00 57.80 92 GLU A N 1
ATOM 743 C CA . GLU A 1 92 ? 19.647 16.710 -7.027 1.00 58.01 92 GLU A CA 1
ATOM 744 C C . GLU A 1 92 ? 19.844 15.512 -6.133 1.00 57.60 92 GLU A C 1
ATOM 745 O O . GLU A 1 92 ? 20.527 14.570 -6.509 1.00 58.67 92 GLU A O 1
ATOM 751 N N . THR A 1 93 ? 19.201 15.523 -4.974 1.00 57.33 93 THR A N 1
ATOM 752 C CA . THR A 1 93 ? 19.285 14.406 -4.041 1.00 57.09 93 THR A CA 1
ATOM 753 C C . THR A 1 93 ? 18.566 13.194 -4.620 1.00 56.91 93 THR A C 1
ATOM 754 O O . THR A 1 93 ? 19.102 12.086 -4.595 1.00 57.27 93 THR A O 1
ATOM 758 N N . LYS A 1 94 ? 17.377 13.402 -5.164 1.00 56.35 94 LYS A N 1
ATOM 759 C CA . LYS A 1 94 ? 16.694 12.334 -5.865 1.00 55.95 94 LYS A CA 1
ATOM 760 C C . LYS A 1 94 ? 17.461 11.791 -7.083 1.00 56.50 94 LYS A C 1
ATOM 761 O O . LYS A 1 94 ? 17.582 10.583 -7.224 1.00 54.87 94 LYS A O 1
ATOM 767 N N . GLU A 1 95 ? 17.981 12.673 -7.954 1.00 58.24 95 GLU A N 1
ATOM 768 C CA . GLU A 1 95 ? 18.657 12.236 -9.207 1.00 59.75 95 GLU A CA 1
ATOM 769 C C . GLU A 1 95 ? 19.903 11.438 -8.865 1.00 59.56 95 GLU A C 1
ATOM 770 O O . GLU A 1 95 ? 20.160 10.399 -9.528 1.00 59.48 95 GLU A O 1
ATOM 776 N N . GLU A 1 96 ? 20.645 11.910 -7.825 1.00 58.58 96 GLU A N 1
ATOM 777 C CA . GLU A 1 96 ? 21.931 11.314 -7.398 1.00 58.33 96 GLU A CA 1
ATOM 778 C C . GLU A 1 96 ? 21.879 10.139 -6.425 1.00 57.86 96 GLU A C 1
ATOM 779 O O . GLU A 1 96 ? 22.815 9.348 -6.405 1.00 57.60 96 GLU A O 1
ATOM 785 N N . THR A 1 97 ? 20.798 10.018 -5.632 1.00 57.10 97 THR A N 1
ATOM 786 C CA . THR A 1 97 ? 20.749 9.042 -4.534 1.00 55.68 97 THR A CA 1
ATOM 787 C C . THR A 1 97 ? 19.499 8.191 -4.545 1.00 55.57 97 THR A C 1
ATOM 788 O O . THR A 1 97 ? 19.443 7.181 -3.831 1.00 55.59 97 THR A O 1
ATOM 792 N N . GLY A 1 98 ? 18.484 8.628 -5.297 1.00 54.68 98 GLY A N 1
ATOM 793 C CA . GLY A 1 98 ? 17.180 7.979 -5.296 1.00 55.33 98 GLY A CA 1
ATOM 794 C C . GLY A 1 98 ? 16.270 8.374 -4.152 1.00 56.03 98 GLY A C 1
ATOM 795 O O . GLY A 1 98 ? 15.149 7.981 -4.100 1.00 57.05 98 GLY A O 1
ATOM 796 N N . VAL A 1 99 ? 16.727 9.201 -3.239 1.00 57.82 99 VAL A N 1
ATOM 797 C CA . VAL A 1 99 ? 15.938 9.489 -2.031 1.00 58.60 99 VAL A CA 1
ATOM 798 C C . VAL A 1 99 ? 14.957 10.656 -2.252 1.00 58.97 99 VAL A C 1
ATOM 799 O O . VAL A 1 99 ? 15.335 11.731 -2.781 1.00 57.59 99 VAL A O 1
ATOM 803 N N . VAL A 1 100 ? 13.694 10.398 -1.892 1.00 59.74 100 VAL A N 1
ATOM 804 C CA . VAL A 1 100 ? 12.646 11.401 -1.902 1.00 61.66 100 VAL A CA 1
ATOM 805 C C . VAL A 1 100 ? 12.447 11.970 -0.470 1.00 63.02 100 VAL A C 1
ATOM 806 O O . VAL A 1 100 ? 12.019 11.245 0.430 1.00 64.08 100 VAL A O 1
ATOM 810 N N . ILE A 1 101 ? 12.813 13.248 -0.271 1.00 64.32 101 ILE A N 1
ATOM 811 C CA . ILE A 1 101 ? 12.497 14.050 0.927 1.00 65.46 101 ILE A CA 1
ATOM 812 C C . ILE A 1 101 ? 11.531 15.166 0.514 1.00 65.40 101 ILE A C 1
ATOM 813 O O . ILE A 1 101 ? 11.565 15.588 -0.637 1.00 66.45 101 ILE A O 1
ATOM 818 N N . SER A 1 102 ? 10.691 15.646 1.434 1.00 65.41 102 SER A N 1
ATOM 819 C CA . SER A 1 102 ? 9.849 16.840 1.201 1.00 65.94 102 SER A CA 1
ATOM 820 C C . SER A 1 102 ? 10.469 18.103 1.808 1.00 65.66 102 SER A C 1
ATOM 821 O O . SER A 1 102 ? 11.341 18.014 2.681 1.00 64.41 102 SER A O 1
ATOM 824 N N . GLN A 1 103 ? 10.030 19.271 1.331 1.00 66.41 103 GLN A N 1
ATOM 825 C CA . GLN A 1 103 ? 10.611 20.565 1.727 1.00 67.42 103 GLN A CA 1
ATOM 826 C C . GLN A 1 103 ? 10.545 20.821 3.208 1.00 67.82 103 GLN A C 1
ATOM 827 O O . GLN A 1 103 ? 11.482 21.384 3.783 1.00 67.30 103 GLN A O 1
ATOM 833 N N . GLU A 1 104 ? 9.418 20.414 3.805 1.00 67.93 104 GLU A N 1
ATOM 834 C CA . GLU A 1 104 ? 9.093 20.664 5.182 1.00 68.57 104 GLU A CA 1
ATOM 835 C C . GLU A 1 104 ? 10.102 19.942 6.053 1.00 68.24 104 GLU A C 1
ATOM 836 O O . GLU A 1 104 ? 10.266 20.307 7.212 1.00 68.70 104 GLU A O 1
ATOM 842 N N . ASN A 1 105 ? 10.791 18.944 5.487 1.00 67.73 105 ASN A N 1
ATOM 843 C CA . ASN A 1 105 ? 11.787 18.120 6.218 1.00 67.13 105 ASN A CA 1
ATOM 844 C C . ASN A 1 105 ? 13.299 18.400 6.002 1.00 65.90 105 ASN A C 1
ATOM 845 O O . ASN A 1 105 ? 14.194 17.690 6.510 1.00 66.17 105 ASN A O 1
ATOM 850 N N . ILE A 1 106 ? 13.580 19.471 5.279 1.00 63.68 106 ILE A N 1
ATOM 851 C CA . ILE A 1 106 ? 14.940 19.913 5.118 1.00 61.81 106 ILE A CA 1
ATOM 852 C C . ILE A 1 106 ? 15.114 21.247 5.849 1.00 61.57 106 ILE A C 1
ATOM 853 O O . ILE A 1 106 ? 14.149 21.988 6.010 1.00 60.82 106 ILE A O 1
ATOM 858 N N . GLU A 1 107 ? 16.338 21.531 6.290 1.00 59.40 107 GLU A N 1
ATOM 859 C CA . GLU A 1 107 ? 16.633 22.865 6.731 1.00 60.59 107 GLU A CA 1
ATOM 860 C C . GLU A 1 107 ? 17.876 23.398 6.014 1.00 58.02 107 GLU A C 1
ATOM 861 O O . GLU A 1 107 ? 18.844 22.679 5.831 1.00 57.53 107 GLU A O 1
ATOM 867 N N . GLN A 1 108 ? 17.860 24.676 5.679 1.00 56.29 108 GLN A N 1
ATOM 868 C CA . GLN A 1 108 ? 19.051 25.281 5.114 1.00 56.61 108 GLN A CA 1
ATOM 869 C C . GLN A 1 108 ? 20.159 25.325 6.173 1.00 57.17 108 GLN A C 1
ATOM 870 O O . GLN A 1 108 ? 19.900 25.629 7.331 1.00 57.69 108 GLN A O 1
ATOM 876 N N . LEU A 1 109 ? 21.383 24.930 5.814 1.00 55.78 109 LEU A N 1
ATOM 877 C CA . LEU A 1 109 ? 22.390 24.820 6.849 1.00 54.27 109 LEU A CA 1
ATOM 878 C C . LEU A 1 109 ? 23.316 26.076 6.840 1.00 54.36 109 LEU A C 1
ATOM 879 O O . LEU A 1 109 ? 23.449 26.797 7.851 1.00 53.62 109 LEU A O 1
ATOM 884 N N . HIS A 1 110 ? 23.961 26.317 5.700 1.00 53.98 110 HIS A N 1
ATOM 885 C CA . HIS A 1 110 ? 24.952 27.347 5.582 1.00 53.40 110 HIS A CA 1
ATOM 886 C C . HIS A 1 110 ? 25.344 27.481 4.089 1.00 54.28 110 HIS A C 1
ATOM 887 O O . HIS A 1 110 ? 25.296 26.476 3.332 1.00 55.43 110 HIS A O 1
ATOM 894 N N . SER A 1 111 ? 25.696 28.707 3.665 1.00 53.44 111 SER A N 1
ATOM 895 C CA . SER A 1 111 ? 26.223 28.931 2.339 1.00 54.46 111 SER A CA 1
ATOM 896 C C . SER A 1 111 ? 27.717 29.159 2.447 1.00 52.82 111 SER A C 1
ATOM 897 O O . SER A 1 111 ? 28.148 30.018 3.195 1.00 51.86 111 SER A O 1
ATOM 900 N N . PHE A 1 112 ? 28.440 28.431 1.591 1.00 52.73 112 PHE A N 1
ATOM 901 C CA . PHE A 1 112 ? 29.887 28.444 1.482 1.00 51.69 112 PHE A CA 1
ATOM 902 C C . PHE A 1 112 ? 30.313 29.102 0.213 1.00 52.40 112 PHE A C 1
ATOM 903 O O . PHE A 1 112 ? 29.813 28.762 -0.870 1.00 52.43 112 PHE A O 1
ATOM 911 N N . SER A 1 113 ? 31.186 30.098 0.365 1.00 52.83 113 SER A N 1
ATOM 912 C CA . SER A 1 113 ? 31.485 31.016 -0.671 1.00 53.48 113 SER A CA 1
ATOM 913 C C . SER A 1 113 ? 32.951 31.388 -0.756 1.00 53.62 113 SER A C 1
ATOM 914 O O . SER A 1 113 ? 33.310 32.350 -1.455 1.00 53.28 113 SER A O 1
ATOM 917 N N . ARG A 1 114 ? 33.783 30.649 -0.066 1.00 53.35 114 ARG A N 1
ATOM 918 C CA . ARG A 1 114 ? 35.204 30.911 -0.121 1.00 56.72 114 ARG A CA 1
ATOM 919 C C . ARG A 1 114 ? 35.618 30.907 -1.612 1.00 57.22 114 ARG A C 1
ATOM 920 O O . ARG A 1 114 ? 35.204 30.029 -2.358 1.00 56.23 114 ARG A O 1
ATOM 928 N N . PRO A 1 115 ? 36.351 31.949 -2.056 1.00 58.12 115 PRO A N 1
ATOM 929 C CA . PRO A 1 115 ? 36.542 32.197 -3.492 1.00 58.16 115 PRO A CA 1
ATOM 930 C C . PRO A 1 115 ? 37.241 31.079 -4.269 1.00 58.50 115 PRO A C 1
ATOM 931 O O . PRO A 1 115 ? 37.135 31.025 -5.501 1.00 58.71 115 PRO A O 1
ATOM 935 N N . ASP A 1 116 ? 37.937 30.179 -3.575 1.00 56.77 116 ASP A N 1
ATOM 936 C CA . ASP A 1 116 ? 38.603 29.072 -4.235 1.00 55.71 116 ASP A CA 1
ATOM 937 C C . ASP A 1 116 ? 38.178 27.689 -3.741 1.00 55.02 116 ASP A C 1
ATOM 938 O O . ASP A 1 116 ? 38.978 26.730 -3.879 1.00 54.04 116 ASP A O 1
ATOM 943 N N . ARG A 1 117 ? 36.966 27.567 -3.180 1.00 51.32 117 ARG A N 1
ATOM 944 C CA . ARG A 1 117 ? 36.467 26.279 -2.764 1.00 51.66 117 ARG A CA 1
ATOM 945 C C . ARG A 1 117 ? 36.248 25.252 -3.935 1.00 52.30 117 ARG A C 1
ATOM 946 O O . ARG A 1 117 ? 36.231 24.064 -3.688 1.00 50.32 117 ARG A O 1
ATOM 954 N N . ASP A 1 118 ? 36.066 25.722 -5.184 1.00 51.59 118 ASP A N 1
ATOM 955 C CA . ASP A 1 118 ? 35.846 24.799 -6.327 1.00 51.27 118 ASP A CA 1
ATOM 956 C C . ASP A 1 118 ? 36.904 25.079 -7.387 1.00 50.20 118 ASP A C 1
ATOM 957 O O . ASP A 1 118 ? 37.029 26.208 -7.825 1.00 50.21 118 ASP A O 1
ATOM 962 N N . PRO A 1 119 ? 37.675 24.058 -7.835 1.00 50.33 119 PRO A N 1
ATOM 963 C CA . PRO A 1 119 ? 38.663 24.371 -8.925 1.00 49.81 119 PRO A CA 1
ATOM 964 C C . PRO A 1 119 ? 38.046 24.848 -10.290 1.00 50.46 119 PRO A C 1
ATOM 965 O O . PRO A 1 119 ? 38.797 25.322 -11.167 1.00 49.71 119 PRO A O 1
ATOM 969 N N . ARG A 1 120 ? 36.712 24.753 -10.466 1.00 51.05 120 ARG A N 1
ATOM 970 C CA . ARG A 1 120 ? 36.0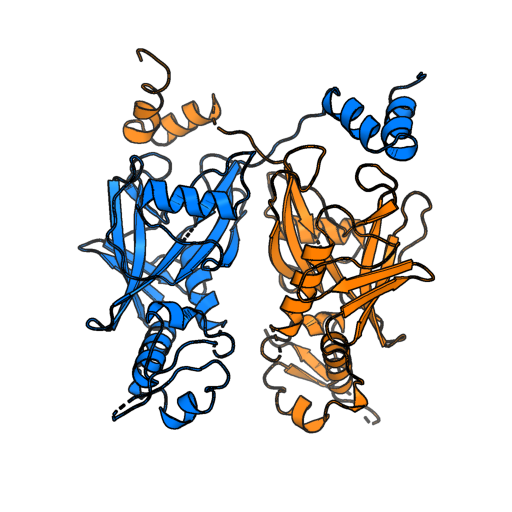55 25.276 -11.706 1.00 52.56 120 ARG A CA 1
ATOM 971 C C . ARG A 1 120 ? 35.989 26.824 -11.816 1.00 53.56 120 ARG A C 1
ATOM 972 O O . ARG A 1 120 ? 35.863 27.345 -12.887 1.00 53.45 120 ARG A O 1
ATOM 980 N N . GLY A 1 121 ? 36.033 27.537 -10.686 1.00 55.08 121 GLY A N 1
ATOM 981 C CA . GLY A 1 121 ? 36.183 28.978 -10.667 1.00 54.35 121 GLY A CA 1
ATOM 982 C C . GLY A 1 121 ? 35.358 29.461 -9.523 1.00 55.01 121 GLY A C 1
ATOM 983 O O . GLY A 1 121 ? 35.402 28.899 -8.486 1.00 56.74 121 GLY A O 1
ATOM 984 N N . TRP A 1 122 ? 34.582 30.502 -9.735 1.00 53.87 122 TRP A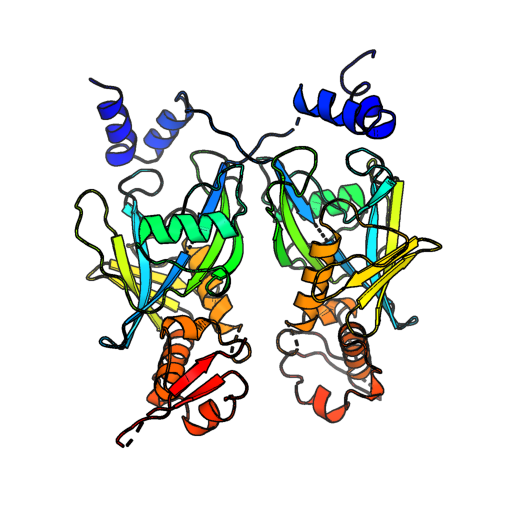 N 1
ATOM 985 C CA . TRP A 1 122 ? 33.633 31.008 -8.756 1.00 52.20 122 TRP A CA 1
ATOM 986 C C . TRP A 1 122 ? 32.329 30.191 -8.634 1.00 52.31 122 TRP A C 1
ATOM 987 O O . TRP A 1 122 ? 31.414 30.272 -9.473 1.00 50.55 122 TRP A O 1
ATOM 998 N N . VAL A 1 123 ? 32.280 29.401 -7.575 1.00 52.40 123 VAL A N 1
ATOM 999 C CA . VAL A 1 123 ? 31.153 28.486 -7.312 1.00 52.23 123 VAL A CA 1
ATOM 1000 C C . VAL A 1 123 ? 30.732 28.637 -5.865 1.00 53.17 123 VAL A C 1
ATOM 1001 O O . VAL A 1 123 ? 31.551 28.518 -4.942 1.00 53.40 123 VAL A O 1
ATOM 1005 N N . VAL A 1 124 ? 29.439 28.947 -5.667 1.00 53.96 124 VAL A N 1
ATOM 1006 C CA . VAL A 1 124 ? 28.897 29.148 -4.301 1.00 52.83 124 VAL A CA 1
ATOM 1007 C C . VAL A 1 124 ? 27.841 28.060 -4.053 1.00 54.11 124 VAL A C 1
ATOM 1008 O O . VAL A 1 124 ? 27.013 27.759 -4.900 1.00 51.84 124 VAL A O 1
ATOM 1012 N N . THR A 1 125 ? 27.889 27.486 -2.858 1.00 54.20 125 THR A N 1
ATOM 1013 C CA . THR A 1 125 ? 26.987 26.450 -2.530 1.00 53.69 125 THR A CA 1
ATOM 1014 C C . THR A 1 125 ? 26.061 26.800 -1.334 1.00 52.54 125 THR A C 1
ATOM 1015 O O . THR A 1 125 ? 26.459 27.407 -0.390 1.00 52.92 125 THR A O 1
ATOM 1019 N N . VAL A 1 126 ? 24.802 26.438 -1.424 1.00 50.86 126 VAL A N 1
ATOM 1020 C CA . VAL A 1 126 ? 23.918 26.558 -0.332 1.00 51.17 126 VAL A CA 1
ATOM 1021 C C . VAL A 1 126 ? 23.759 25.122 0.154 1.00 51.45 126 VAL A C 1
ATOM 1022 O O . VAL A 1 126 ? 23.276 24.257 -0.547 1.00 52.83 126 VAL A O 1
ATOM 1026 N N . SER A 1 127 ? 24.270 24.850 1.321 1.00 52.41 127 SER A N 1
ATOM 1027 C CA . SER A 1 127 ? 24.095 23.518 1.864 1.00 53.85 127 SER A CA 1
ATOM 1028 C C . SER A 1 127 ? 22.795 23.384 2.722 1.00 53.12 127 SER A C 1
ATOM 1029 O O . SER A 1 127 ? 22.316 24.333 3.303 1.00 51.83 127 SER A O 1
ATOM 1032 N N . TYR A 1 128 ? 22.289 22.163 2.751 1.00 54.05 128 TYR A N 1
ATOM 1033 C CA . TYR A 1 128 ? 21.119 21.755 3.496 1.00 54.02 128 TYR A CA 1
ATOM 1034 C C . TYR A 1 128 ? 21.405 20.530 4.370 1.00 54.05 128 TYR A C 1
ATOM 1035 O O . TYR A 1 128 ? 22.304 19.767 4.087 1.00 53.66 128 TYR A O 1
ATOM 1044 N N . LEU A 1 129 ? 20.562 20.357 5.385 1.00 55.15 129 LEU A N 1
ATOM 1045 C CA . LEU A 1 129 ? 20.624 19.284 6.380 1.00 56.07 129 LEU A CA 1
ATOM 1046 C C . LEU A 1 129 ? 19.226 18.631 6.446 1.00 56.69 129 LEU A C 1
ATOM 1047 O O . LEU A 1 129 ? 18.208 19.314 6.424 1.00 56.21 129 LEU A O 1
ATOM 1052 N N . ALA A 1 130 ? 19.169 17.301 6.470 1.00 57.85 130 ALA A N 1
ATOM 1053 C CA . ALA A 1 130 ? 17.899 16.623 6.755 1.00 58.07 130 ALA A CA 1
ATOM 1054 C C . ALA A 1 130 ? 18.172 15.363 7.515 1.00 56.87 130 ALA A C 1
ATOM 1055 O O . ALA A 1 130 ? 19.260 14.738 7.343 1.00 56.89 130 ALA A O 1
ATOM 1057 N N . PHE A 1 131 ? 17.187 15.018 8.345 1.00 56.34 131 PHE A N 1
ATOM 1058 C CA . PHE A 1 131 ? 17.163 13.812 9.185 1.00 56.28 131 PHE A CA 1
ATOM 1059 C C . PHE A 1 131 ? 16.104 12.913 8.624 1.00 56.81 131 PHE A C 1
ATOM 1060 O O . PHE A 1 131 ? 14.959 13.351 8.523 1.00 56.96 131 PHE A O 1
ATOM 1068 N N . ILE A 1 132 ? 16.461 11.679 8.278 1.00 56.93 132 ILE A N 1
ATOM 1069 C CA . ILE A 1 132 ? 15.595 10.793 7.519 1.00 58.05 132 ILE A CA 1
ATOM 1070 C C . ILE A 1 132 ? 15.808 9.332 7.961 1.00 58.83 132 ILE A C 1
ATOM 1071 O O . ILE A 1 132 ? 16.619 9.064 8.847 1.00 58.07 132 ILE A O 1
ATOM 1076 N N . GLY A 1 133 ? 15.040 8.402 7.393 1.00 58.95 133 GLY A N 1
ATOM 1077 C CA . GLY A 1 133 ? 15.308 6.986 7.580 1.00 58.77 133 GLY A CA 1
ATOM 1078 C C . GLY A 1 133 ? 16.479 6.558 6.719 1.00 59.04 133 GLY A C 1
ATOM 1079 O O . GLY A 1 133 ? 16.885 7.281 5.798 1.00 58.55 133 GLY A O 1
ATOM 1080 N N . GLU A 1 134 ? 17.018 5.380 7.036 1.00 59.43 134 GLU A N 1
ATOM 1081 C CA . GLU A 1 134 ? 18.076 4.729 6.287 1.00 59.90 134 GLU A CA 1
ATOM 1082 C C . GLU A 1 134 ? 17.475 4.083 5.039 1.00 60.83 134 GLU A C 1
ATOM 1083 O O . GLU A 1 134 ? 17.324 2.851 4.963 1.00 60.92 134 GLU A O 1
ATOM 1089 N N . GLU A 1 135 ? 17.133 4.924 4.055 1.00 61.53 135 GLU A N 1
ATOM 1090 C CA . GLU A 1 135 ? 16.437 4.479 2.829 1.00 61.69 135 GLU A CA 1
ATOM 1091 C C . GLU A 1 135 ? 17.349 3.641 1.960 1.00 60.81 135 GLU A C 1
ATOM 1092 O O . GLU A 1 135 ? 18.574 3.769 2.066 1.00 60.66 135 GLU A O 1
ATOM 1098 N N . PRO A 1 136 ? 16.759 2.765 1.116 1.00 60.03 136 PRO A N 1
ATOM 1099 C CA . PRO A 1 136 ? 17.486 2.185 -0.019 1.00 59.61 136 PRO A CA 1
ATOM 1100 C C . PRO A 1 136 ? 17.986 3.284 -0.976 1.00 58.92 136 PRO A C 1
ATOM 1101 O O . PRO A 1 136 ? 17.352 4.337 -1.163 1.00 58.68 136 PRO A O 1
ATOM 1105 N N . LEU A 1 137 ? 19.144 3.042 -1.554 1.00 58.16 137 LEU A N 1
ATOM 1106 C CA . LEU A 1 137 ? 19.848 4.092 -2.262 1.00 57.38 137 LEU A CA 1
ATOM 1107 C C . LEU A 1 137 ? 20.015 3.598 -3.695 1.00 57.52 137 LEU A C 1
ATOM 1108 O O . LEU A 1 137 ? 20.283 2.438 -3.882 1.00 57.72 137 LEU A O 1
ATOM 1113 N N . ILE A 1 138 ? 19.831 4.460 -4.695 1.00 58.39 138 ILE A N 1
ATOM 1114 C CA . ILE A 1 138 ? 20.293 4.157 -6.066 1.00 59.20 138 ILE A CA 1
ATOM 1115 C C . ILE A 1 138 ? 21.101 5.301 -6.695 1.00 59.40 138 ILE A C 1
ATOM 1116 O O . ILE A 1 138 ? 20.638 6.437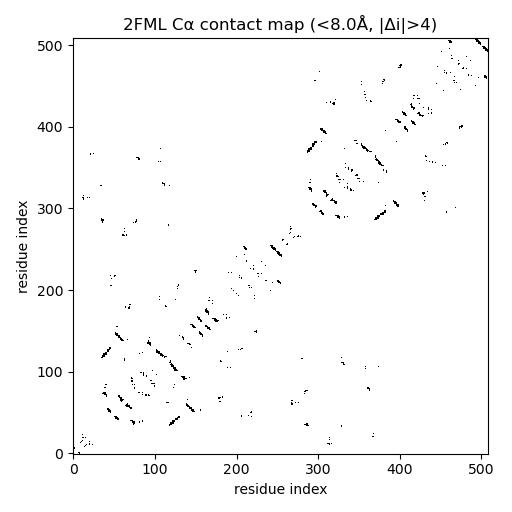 -6.789 1.00 59.89 138 ILE A O 1
ATOM 1121 N N . ALA A 1 139 ? 22.320 4.982 -7.103 1.00 59.40 139 ALA A N 1
ATOM 1122 C CA . ALA A 1 139 ? 23.197 5.944 -7.715 1.00 60.64 139 ALA A CA 1
ATOM 1123 C C . ALA A 1 139 ? 22.570 6.615 -8.947 1.00 61.31 139 ALA A C 1
ATOM 1124 O O . ALA A 1 139 ? 21.841 5.989 -9.717 1.00 61.87 139 ALA A O 1
ATOM 1126 N N . GLY A 1 140 ? 22.822 7.900 -9.115 1.00 61.53 140 GLY A N 1
ATOM 1127 C CA . GLY A 1 140 ? 22.515 8.545 -10.374 1.00 62.01 140 GLY A CA 1
ATOM 1128 C C . GLY A 1 140 ? 23.755 8.332 -11.213 1.00 63.09 140 GLY A C 1
ATOM 1129 O O . GLY A 1 140 ? 24.720 7.693 -10.762 1.00 62.80 140 GLY A O 1
ATOM 1130 N N . ASP A 1 141 ? 23.743 8.888 -12.419 1.00 64.30 141 ASP A N 1
ATOM 1131 C CA . ASP A 1 141 ? 24.799 8.671 -13.413 1.00 65.25 141 ASP A CA 1
ATOM 1132 C C . ASP A 1 141 ? 26.175 9.183 -12.984 1.00 65.06 141 ASP A C 1
ATOM 1133 O O . ASP A 1 141 ? 27.189 8.534 -13.289 1.00 65.51 141 ASP A O 1
ATOM 1138 N N . ASP A 1 142 ? 26.190 10.329 -12.300 1.00 64.41 142 ASP A N 1
ATOM 1139 C CA . ASP A 1 142 ? 27.440 10.984 -11.779 1.00 65.21 142 ASP A CA 1
ATOM 1140 C C . ASP A 1 142 ? 28.004 10.425 -10.461 1.00 64.13 142 ASP A C 1
ATOM 1141 O O . ASP A 1 142 ? 29.002 10.920 -9.934 1.00 64.16 142 ASP A O 1
ATOM 1146 N N . ALA A 1 143 ? 27.383 9.371 -9.957 1.00 63.13 143 ALA A N 1
ATOM 1147 C CA . ALA A 1 143 ? 27.796 8.798 -8.719 1.00 62.63 143 ALA A CA 1
ATOM 1148 C C . ALA A 1 143 ? 28.217 7.394 -9.016 1.00 62.82 143 ALA A C 1
ATOM 1149 O O . ALA A 1 143 ? 27.412 6.608 -9.548 1.00 63.81 143 ALA A O 1
ATOM 1151 N N . LYS A 1 144 ? 29.479 7.092 -8.715 1.00 62.53 144 LYS A N 1
ATOM 1152 C CA . LYS A 1 144 ? 30.068 5.755 -8.937 1.00 62.61 144 LYS A CA 1
ATOM 1153 C C . LYS A 1 144 ? 29.611 4.814 -7.830 1.00 61.63 144 LYS A C 1
ATOM 1154 O O . LYS A 1 144 ? 29.521 3.623 -8.002 1.00 61.91 144 LYS A O 1
ATOM 1160 N N . GLU A 1 145 ? 29.380 5.372 -6.662 1.00 60.92 145 GLU A N 1
ATOM 1161 C CA . GLU A 1 145 ? 28.834 4.640 -5.537 1.00 60.07 145 GLU A CA 1
ATOM 1162 C C . GLU A 1 145 ? 28.103 5.640 -4.676 1.00 58.80 145 GLU A C 1
ATOM 1163 O O . GLU A 1 145 ? 28.367 6.852 -4.732 1.00 58.88 145 GLU A O 1
ATOM 1169 N N . VAL A 1 146 ? 27.183 5.114 -3.893 1.00 57.02 146 VAL A N 1
ATOM 1170 C CA . VAL A 1 146 ? 26.388 5.898 -2.962 1.00 56.60 146 VAL A CA 1
ATOM 1171 C C . VAL A 1 146 ? 26.173 4.997 -1.740 1.00 54.74 146 VAL A C 1
ATOM 1172 O O . VAL A 1 146 ? 25.748 3.861 -1.860 1.00 52.28 146 VAL A O 1
ATOM 1176 N N . HIS A 1 147 ? 26.517 5.504 -0.568 1.00 53.46 147 HIS A N 1
ATOM 1177 C CA . HIS A 1 147 ? 26.477 4.651 0.623 1.00 52.60 147 HIS A CA 1
ATOM 1178 C C . HIS A 1 147 ? 26.136 5.496 1.801 1.00 52.79 147 HIS A C 1
ATOM 1179 O O . HIS A 1 147 ? 26.482 6.688 1.865 1.00 53.27 147 HIS A O 1
ATOM 1186 N N . TRP A 1 148 ? 25.525 4.847 2.778 1.00 53.44 148 TRP A N 1
ATOM 1187 C CA . TRP A 1 148 ? 25.378 5.383 4.116 1.00 52.74 148 TRP A CA 1
ATOM 1188 C C . TRP A 1 148 ? 26.681 5.076 4.837 1.00 53.13 148 TRP A C 1
ATOM 1189 O O . TRP A 1 148 ? 26.973 3.924 5.129 1.00 54.09 148 TRP A O 1
ATOM 1200 N N . PHE A 1 149 ? 27.472 6.105 5.120 1.00 54.28 149 PHE A N 1
ATOM 1201 C CA . PHE A 1 149 ? 28.696 5.952 5.879 1.00 54.57 149 PHE A CA 1
ATOM 1202 C C . PHE A 1 149 ? 28.377 5.966 7.362 1.00 55.43 149 PHE A C 1
ATOM 1203 O O . PHE A 1 149 ? 27.600 6.778 7.842 1.00 55.74 149 PHE A O 1
ATOM 1211 N N . ASN A 1 150 ? 28.999 5.071 8.090 1.00 55.90 150 ASN A N 1
ATOM 1212 C CA . ASN A 1 150 ? 28.989 5.141 9.531 1.00 56.78 150 ASN A CA 1
ATOM 1213 C C . ASN A 1 150 ? 29.598 6.432 10.038 1.00 56.28 150 ASN A C 1
ATOM 1214 O O . ASN A 1 150 ? 30.725 6.779 9.684 1.00 55.40 150 ASN A O 1
ATOM 1219 N N . LEU A 1 151 ? 28.884 7.129 10.893 1.00 56.08 151 LEU A N 1
ATOM 1220 C CA . LEU A 1 151 ? 29.398 8.360 11.468 1.00 56.31 151 LEU A CA 1
ATOM 1221 C C . LEU A 1 151 ? 29.550 8.240 13.017 1.00 56.92 151 LEU A C 1
ATOM 1222 O O . LEU A 1 151 ? 28.574 8.053 13.755 1.00 57.44 151 LEU A O 1
ATOM 1227 N N . GLU A 1 152 ? 30.767 8.386 13.515 1.00 57.91 152 GLU A N 1
ATOM 1228 C CA . GLU A 1 152 ? 31.033 8.223 14.939 1.00 58.22 152 GLU A CA 1
ATOM 1229 C C . GLU A 1 152 ? 31.858 9.390 15.497 1.00 58.46 152 GLU A C 1
ATOM 1230 O O . GLU A 1 152 ? 32.870 9.805 14.887 1.00 58.34 152 GLU A O 1
ATOM 1236 N N . ARG A 1 153 ? 31.424 9.923 16.643 1.00 58.60 153 ARG A N 1
ATOM 1237 C CA . ARG A 1 153 ? 32.201 10.913 17.397 1.00 58.55 153 ARG A CA 1
ATOM 1238 C C . ARG A 1 153 ? 33.193 10.322 18.431 1.00 59.63 153 ARG A C 1
ATOM 1239 O O . ARG A 1 153 ? 32.822 9.499 19.294 1.00 58.98 153 ARG A O 1
ATOM 1247 N N . HIS A 1 154 ? 34.447 10.756 18.328 1.00 60.35 154 HIS A N 1
ATOM 1248 C CA . HIS A 1 154 ? 35.489 10.407 19.299 1.00 62.02 154 HIS A CA 1
ATOM 1249 C C . HIS A 1 154 ? 36.135 11.701 19.782 1.00 61.20 154 HIS A C 1
ATOM 1250 O O . HIS A 1 154 ? 37.079 12.183 19.162 1.00 60.16 154 HIS A O 1
ATOM 1257 N N . GLY A 1 155 ? 35.617 12.248 20.884 1.00 60.99 155 GLY A N 1
ATOM 1258 C CA . GLY A 1 155 ? 36.175 13.447 21.474 1.00 60.50 155 GLY A CA 1
ATOM 1259 C C . GLY A 1 155 ? 35.843 14.589 20.559 1.00 60.78 155 GLY A C 1
ATOM 1260 O O . GLY A 1 155 ? 34.682 14.887 20.339 1.00 61.26 155 GLY A O 1
ATOM 1261 N N . GLN A 1 156 ? 36.854 15.224 19.986 1.00 60.95 156 GLN A N 1
ATOM 1262 C CA . GLN A 1 156 ? 36.602 16.407 19.154 1.00 61.04 156 GLN A CA 1
ATOM 1263 C C . GLN A 1 156 ? 36.659 16.093 17.644 1.00 59.38 156 GLN A C 1
ATOM 1264 O O . GLN A 1 156 ? 36.729 16.989 16.828 1.00 57.48 156 GLN A O 1
ATOM 1270 N N . HIS A 1 157 ? 36.615 14.800 17.316 1.00 59.32 157 HIS A N 1
ATOM 1271 C CA . HIS A 1 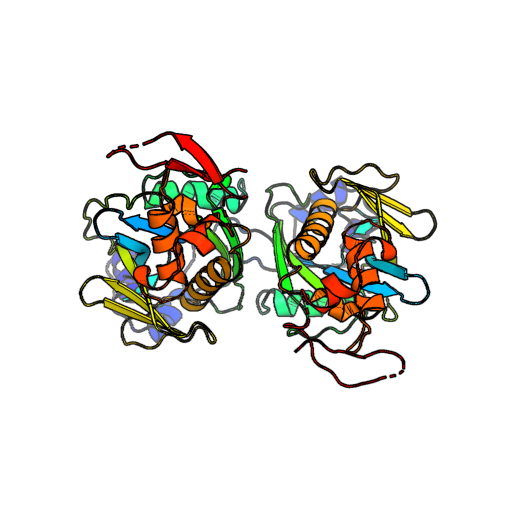157 ? 36.713 14.282 15.946 1.00 59.06 157 HIS A CA 1
ATOM 1272 C C . HIS A 1 157 ? 35.522 13.426 15.656 1.00 57.77 157 HIS A C 1
ATOM 1273 O O . HIS A 1 157 ? 34.938 12.843 16.521 1.00 55.57 157 HIS A O 1
ATOM 1280 N N . ILE A 1 158 ? 35.229 13.338 14.379 1.00 57.90 158 ILE A N 1
ATOM 1281 C CA . ILE A 1 158 ? 34.238 12.417 13.853 1.00 57.00 158 ILE A CA 1
ATOM 1282 C C . ILE A 1 158 ? 34.849 11.624 12.745 1.00 57.39 158 ILE A C 1
ATOM 1283 O O . ILE A 1 158 ? 35.674 12.151 11.971 1.00 59.27 158 ILE A O 1
ATOM 1288 N N . THR A 1 159 ? 34.468 10.364 12.659 1.00 56.58 159 THR A N 1
ATOM 1289 C CA . THR A 1 159 ? 34.929 9.481 11.587 1.00 56.13 159 THR A CA 1
ATOM 1290 C C . THR A 1 159 ? 33.678 8.995 10.784 1.00 56.80 159 THR A C 1
ATOM 1291 O O . THR A 1 159 ? 32.709 8.556 11.355 1.00 56.77 159 THR A O 1
ATOM 1295 N N . LEU A 1 160 ? 33.767 9.096 9.471 1.00 57.22 160 LEU A N 1
ATOM 1296 C CA . LEU A 1 160 ? 32.853 8.559 8.508 1.00 56.32 160 LEU A CA 1
ATOM 1297 C C . LEU A 1 160 ? 33.524 7.361 7.883 1.00 55.43 160 LEU A C 1
ATOM 1298 O O . LEU A 1 160 ? 34.611 7.476 7.293 1.00 55.65 160 LEU A O 1
ATOM 1303 N N . SER A 1 161 ? 32.881 6.212 7.998 1.00 53.93 161 SER A N 1
ATOM 1304 C CA . SER A 1 161 ? 33.460 5.002 7.484 1.00 54.35 161 SER A CA 1
ATOM 1305 C C . SER A 1 161 ? 32.514 4.148 6.674 1.00 54.16 161 SER A C 1
ATOM 1306 O O . SER A 1 161 ? 31.335 4.086 6.958 1.00 55.55 161 SER A O 1
ATOM 1309 N N . HIS A 1 162 ? 33.050 3.536 5.626 1.00 54.23 162 HIS A N 1
ATOM 1310 C CA . HIS A 1 162 ? 32.379 2.515 4.862 1.00 55.88 162 HIS A CA 1
ATOM 1311 C C . HIS A 1 162 ? 33.509 1.598 4.330 1.00 57.36 162 HIS A C 1
ATOM 1312 O O . HIS A 1 162 ? 34.482 2.102 3.760 1.00 56.70 162 HIS A O 1
ATOM 1319 N N . GLU A 1 163 ? 33.369 0.277 4.515 1.00 58.76 163 GLU A N 1
ATOM 1320 C CA . GLU A 1 163 ? 34.388 -0.700 4.066 1.00 61.09 163 GLU A CA 1
ATOM 1321 C C . GLU A 1 163 ? 35.786 -0.157 4.456 1.00 60.35 163 GLU A C 1
ATOM 1322 O O . GLU A 1 163 ? 36.013 0.106 5.645 1.00 59.13 163 GLU A O 1
ATOM 1328 N N . ASP A 1 164 ? 36.679 0.036 3.472 1.00 60.93 164 ASP A N 1
ATOM 1329 C CA . ASP A 1 164 ? 38.047 0.509 3.747 1.00 62.02 164 ASP A CA 1
ATOM 1330 C C . ASP A 1 164 ? 38.257 2.012 3.668 1.00 60.86 164 ASP A C 1
ATOM 1331 O O . ASP A 1 164 ? 39.384 2.495 3.791 1.00 60.53 164 ASP A O 1
ATOM 1336 N N . VAL A 1 165 ? 37.153 2.743 3.486 1.00 59.95 165 VAL A N 1
ATOM 1337 C CA . VAL A 1 165 ? 37.160 4.185 3.435 1.00 58.86 165 VAL A CA 1
ATOM 1338 C C . VAL A 1 165 ? 37.053 4.752 4.840 1.00 58.48 165 VAL A C 1
ATOM 1339 O O . VAL A 1 165 ? 36.235 4.288 5.637 1.00 58.66 165 VAL A O 1
ATOM 1343 N N . GLU A 1 166 ? 37.898 5.739 5.124 1.00 57.27 166 GLU A N 1
ATOM 1344 C CA . GLU A 1 166 ? 38.059 6.323 6.450 1.00 57.82 166 GLU A CA 1
ATOM 1345 C C . GLU A 1 166 ? 38.356 7.804 6.310 1.00 56.40 166 GLU A C 1
ATOM 1346 O O . GLU A 1 166 ? 39.383 8.201 5.776 1.00 56.81 166 GLU A O 1
ATOM 1352 N N . ILE A 1 167 ? 37.417 8.604 6.777 1.00 55.91 167 ILE A N 1
ATOM 1353 C CA . ILE A 1 167 ? 37.478 10.046 6.773 1.00 56.33 167 ILE A CA 1
ATOM 1354 C C . ILE A 1 167 ? 37.251 10.506 8.186 1.00 56.94 167 ILE A C 1
ATOM 1355 O O . ILE A 1 167 ? 36.216 10.197 8.781 1.00 58.37 167 ILE A O 1
ATOM 1360 N N . THR A 1 168 ? 38.231 11.244 8.703 1.00 56.57 168 THR A N 1
ATOM 1361 C CA . THR A 1 168 ? 38.279 11.698 10.090 1.00 55.66 168 THR A CA 1
ATOM 1362 C C . THR A 1 168 ? 38.478 13.186 10.042 1.00 55.45 168 THR A C 1
ATOM 1363 O O . THR A 1 168 ? 39.374 13.662 9.373 1.00 54.25 168 THR A O 1
ATOM 1367 N N . LEU A 1 169 ? 37.559 13.901 10.700 1.00 56.23 169 LEU A N 1
ATOM 1368 C CA . LEU A 1 169 ? 37.475 15.345 10.704 1.00 54.34 169 LEU A CA 1
ATOM 1369 C C . LEU A 1 169 ? 37.541 15.905 12.116 1.00 55.23 169 LEU A C 1
ATOM 1370 O O . LEU A 1 169 ? 36.865 15.421 13.029 1.00 54.06 169 LEU A O 1
ATOM 1375 N N . ASP A 1 170 ? 38.276 17.005 12.234 1.00 56.17 170 ASP A N 1
ATOM 1376 C CA . ASP A 1 170 ? 38.377 17.795 13.456 1.00 58.48 170 ASP A CA 1
ATOM 1377 C C . ASP A 1 170 ? 37.170 18.728 13.576 1.00 58.13 170 ASP A C 1
ATOM 1378 O O . ASP A 1 170 ? 36.981 19.580 12.708 1.00 59.11 170 ASP A O 1
ATOM 1383 N N . LEU A 1 171 ? 36.366 18.544 14.622 1.00 57.15 171 LEU A N 1
ATOM 1384 C CA . LEU A 1 171 ? 35.187 19.360 14.866 1.00 58.90 171 LEU A CA 1
ATOM 1385 C C . LEU A 1 171 ? 35.421 20.844 15.066 1.00 60.07 171 LEU A C 1
ATOM 1386 O O . LEU A 1 171 ? 34.475 21.617 14.881 1.00 60.83 171 LEU A O 1
ATOM 1391 N N . LYS A 1 172 ? 36.637 21.252 15.417 1.00 62.19 172 LYS A N 1
ATOM 1392 C CA . LYS A 1 172 ? 36.910 22.687 15.632 1.00 65.47 172 LYS A CA 1
ATOM 1393 C C . LYS A 1 172 ? 37.580 23.371 14.430 1.00 65.32 172 LYS A C 1
ATOM 1394 O O . LYS A 1 172 ? 37.357 24.558 14.215 1.00 67.44 172 LYS A O 1
ATOM 1400 N N . THR A 1 173 ? 38.354 22.652 13.621 1.00 65.27 173 THR A N 1
ATOM 1401 C CA . THR A 1 173 ? 39.080 23.288 12.486 1.00 64.85 173 THR A CA 1
ATOM 1402 C C . THR A 1 173 ? 38.735 22.737 11.124 1.00 65.17 173 THR A C 1
ATOM 1403 O O . THR A 1 173 ? 39.255 23.248 10.105 1.00 64.85 173 THR A O 1
ATOM 1407 N N . ALA A 1 174 ? 37.896 21.678 11.097 1.00 64.27 174 ALA A N 1
ATOM 1408 C CA . ALA A 1 174 ? 37.563 20.927 9.871 1.00 63.03 174 ALA A CA 1
ATOM 1409 C C . ALA A 1 174 ? 38.772 20.278 9.230 1.00 63.24 174 ALA A C 1
ATOM 1410 O O . ALA A 1 174 ? 38.647 19.755 8.139 1.00 64.21 174 ALA A O 1
ATOM 1412 N N . ALA A 1 175 ? 39.937 20.320 9.902 1.00 63.08 175 ALA A N 1
ATOM 1413 C CA . ALA A 1 175 ? 41.109 19.507 9.539 1.00 62.60 175 ALA A CA 1
ATOM 1414 C C . ALA A 1 175 ? 40.771 18.036 9.323 1.00 62.36 175 ALA A C 1
ATOM 1415 O O . ALA A 1 175 ? 39.952 17.448 10.041 1.00 61.36 175 ALA A O 1
ATOM 1417 N N . SER A 1 176 ? 41.473 17.442 8.359 1.00 62.34 176 SER A N 1
ATOM 1418 C CA . SER A 1 176 ? 41.180 16.110 7.877 1.00 61.51 176 SER A CA 1
ATOM 1419 C C . SER A 1 176 ? 42.312 15.136 8.214 1.00 61.79 176 SER A C 1
ATOM 1420 O O . SER A 1 176 ? 43.451 15.305 7.788 1.00 61.55 176 SER A O 1
ATOM 1423 N N . LEU A 1 177 ? 42.025 14.139 9.045 1.00 61.55 177 LEU A N 1
ATOM 1424 C CA . LEU A 1 177 ? 43.108 13.374 9.628 1.00 61.14 177 LEU A CA 1
ATOM 1425 C C . LEU A 1 177 ? 43.158 11.968 9.110 1.00 61.25 177 LEU A C 1
ATOM 1426 O O . LEU A 1 177 ? 44.103 11.236 9.438 1.00 61.07 177 LEU A O 1
ATOM 1431 N N . GLY A 1 178 ? 42.158 11.588 8.300 1.00 60.32 178 GLY A N 1
ATOM 1432 C CA . GLY A 1 178 ? 42.004 10.206 7.890 1.00 60.90 178 GLY A CA 1
ATOM 1433 C C . GLY A 1 178 ? 42.673 9.859 6.566 1.00 61.75 178 GLY A C 1
ATOM 1434 O O . GLY A 1 178 ? 43.188 10.754 5.847 1.00 62.03 178 GLY A O 1
ATOM 1435 N N . LYS A 1 179 ? 42.654 8.554 6.259 1.00 61.82 179 LYS A N 1
ATOM 1436 C CA . LYS A 1 179 ? 43.079 7.982 4.982 1.00 62.65 179 LYS A CA 1
ATOM 1437 C C . LYS A 1 179 ? 42.518 8.789 3.774 1.00 61.40 179 LYS A C 1
ATOM 1438 O O . LYS A 1 179 ? 43.255 9.286 2.886 1.00 61.62 179 LYS A O 1
ATOM 1444 N N . ASP A 1 180 ? 41.201 8.910 3.769 1.00 59.04 180 ASP A N 1
ATOM 1445 C CA . ASP A 1 180 ? 40.478 9.538 2.687 1.00 57.03 180 ASP A CA 1
ATOM 1446 C C . ASP A 1 180 ? 40.097 10.992 2.995 1.00 55.47 180 ASP A C 1
ATOM 1447 O O . ASP A 1 180 ? 39.846 11.337 4.126 1.00 55.84 180 ASP A O 1
ATOM 1452 N N . THR A 1 181 ? 40.055 11.812 1.955 1.00 54.55 181 THR A N 1
ATOM 1453 C CA . THR A 1 181 ? 39.795 13.219 2.020 1.00 54.34 181 THR A CA 1
ATOM 1454 C C . THR A 1 181 ? 38.521 13.528 1.198 1.00 54.37 181 THR A C 1
ATOM 1455 O O . THR A 1 181 ? 38.401 13.132 0.038 1.00 55.25 181 THR A O 1
ATOM 1459 N N . LEU A 1 182 ? 37.572 14.235 1.793 1.00 54.21 182 LEU A N 1
ATOM 1460 C CA . LEU A 1 182 ? 36.380 14.652 1.078 1.00 55.00 182 LEU A CA 1
ATOM 1461 C C . LEU A 1 182 ? 36.727 15.643 -0.022 1.00 55.91 182 LEU A C 1
ATOM 1462 O O . LEU A 1 182 ? 37.640 16.520 0.164 1.00 57.38 182 LEU A O 1
ATOM 1467 N N . ALA A 1 183 ? 36.023 15.490 -1.148 1.00 54.21 183 ALA A N 1
ATOM 1468 C CA . ALA A 1 183 ? 36.007 16.477 -2.214 1.00 54.18 183 ALA A CA 1
ATOM 1469 C C . ALA A 1 183 ? 35.686 17.917 -1.753 1.00 53.97 183 ALA A C 1
ATOM 1470 O O . ALA A 1 183 ? 34.951 18.151 -0.791 1.00 54.72 183 ALA A O 1
ATOM 1472 N N . PHE A 1 184 ? 36.197 18.885 -2.502 1.00 54.25 184 PHE A N 1
ATOM 1473 C CA . PHE A 1 184 ? 35.849 20.281 -2.312 1.00 55.26 184 PHE A CA 1
ATOM 1474 C C . PHE A 1 184 ? 36.139 20.703 -0.871 1.00 55.76 184 PHE A C 1
ATOM 1475 O O . PHE A 1 184 ? 37.192 20.314 -0.337 1.00 55.46 184 PHE A O 1
ATOM 1483 N N . ASP A 1 185 ? 35.199 21.448 -0.270 1.00 55.15 185 ASP A N 1
ATOM 1484 C CA . ASP A 1 185 ? 35.228 21.877 1.122 1.00 54.35 185 ASP A CA 1
ATOM 1485 C C . ASP A 1 185 ? 34.139 21.113 1.888 1.00 53.54 185 ASP A C 1
ATOM 1486 O O . ASP A 1 185 ? 33.671 21.555 2.909 1.00 53.23 185 ASP A O 1
ATOM 1491 N N . HIS A 1 186 ? 33.797 19.918 1.422 1.00 54.51 186 HIS A N 1
ATOM 1492 C CA . HIS A 1 186 ? 32.735 19.105 2.082 1.00 54.68 186 HIS A CA 1
ATOM 1493 C C . HIS A 1 186 ? 33.032 18.663 3.508 1.00 54.61 186 HIS A C 1
ATOM 1494 O O . HIS A 1 186 ? 32.123 18.431 4.279 1.00 52.70 186 HIS A O 1
ATOM 1501 N N . SER A 1 187 ? 34.308 18.593 3.867 1.00 55.38 187 SER A N 1
ATOM 1502 C CA . SER A 1 187 ? 34.647 18.347 5.276 1.00 57.16 187 SER A CA 1
ATOM 1503 C C . SER A 1 187 ? 34.153 19.492 6.192 1.00 57.36 187 SER A C 1
ATOM 1504 O O . SER A 1 187 ? 33.620 19.233 7.312 1.00 57.28 187 SER A O 1
ATOM 1507 N N . GLU A 1 188 ? 34.288 20.743 5.708 1.00 56.78 188 GLU A N 1
ATOM 1508 C CA . GLU A 1 188 ? 33.741 21.890 6.425 1.00 58.18 188 GLU A CA 1
ATOM 1509 C C . GLU A 1 188 ? 32.245 21.887 6.532 1.00 56.39 188 GLU A C 1
ATOM 1510 O O . GLU A 1 188 ? 31.709 22.445 7.444 1.00 57.25 188 GLU A O 1
ATOM 1516 N N . ILE A 1 189 ? 31.599 21.437 5.476 1.00 56.24 189 ILE A N 1
ATOM 1517 C CA . ILE A 1 189 ? 30.174 21.335 5.441 1.00 53.89 189 ILE A CA 1
ATOM 1518 C C . ILE A 1 189 ? 29.651 20.223 6.408 1.00 54.48 189 ILE A C 1
ATOM 1519 O O . ILE A 1 189 ? 28.659 20.434 7.103 1.00 54.73 189 ILE A O 1
ATOM 1524 N N . ILE A 1 190 ? 30.297 19.068 6.455 1.00 53.94 190 ILE A N 1
ATOM 1525 C CA . ILE A 1 190 ? 29.868 18.021 7.391 1.00 54.95 190 ILE A CA 1
ATOM 1526 C C . ILE A 1 190 ? 30.039 18.412 8.870 1.00 55.77 190 ILE A C 1
ATOM 1527 O O . ILE A 1 190 ? 29.138 18.213 9.722 1.00 56.42 190 ILE A O 1
ATOM 1532 N N . ILE A 1 191 ? 31.186 19.000 9.172 1.00 56.91 191 ILE A N 1
ATOM 1533 C CA . ILE A 1 191 ? 31.455 19.577 10.491 1.00 57.47 191 ILE A CA 1
ATOM 1534 C C . ILE A 1 191 ? 30.416 20.658 10.834 1.00 56.84 191 ILE A C 1
ATOM 1535 O O . ILE A 1 191 ? 29.881 20.684 11.947 1.00 57.44 191 ILE A O 1
ATOM 1540 N N . LYS A 1 192 ? 30.122 21.553 9.898 1.00 57.46 192 LYS A N 1
ATOM 1541 C CA . LYS A 1 192 ? 29.037 22.559 10.146 1.00 58.16 192 LYS A CA 1
ATOM 1542 C C . LYS A 1 192 ? 27.704 21.891 10.514 1.00 57.42 192 LYS A C 1
ATOM 1543 O O . LYS A 1 192 ? 27.044 22.305 11.466 1.00 58.44 192 LYS A O 1
ATOM 1549 N N . ALA A 1 193 ? 27.335 20.856 9.770 1.00 57.23 193 ALA A N 1
ATOM 1550 C CA . ALA A 1 193 ? 26.101 20.090 10.014 1.00 56.82 193 ALA A CA 1
ATOM 1551 C C . ALA A 1 193 ? 26.129 19.399 11.358 1.00 57.41 193 ALA A C 1
ATOM 1552 O O . ALA A 1 193 ? 25.101 19.417 12.105 1.00 57.38 193 ALA A O 1
ATOM 1554 N N . PHE A 1 194 ? 27.285 18.800 11.701 1.00 56.91 194 PHE A N 1
ATOM 1555 C CA . PHE A 1 194 ? 27.381 18.044 12.941 1.00 56.63 194 PHE A CA 1
ATOM 1556 C C . PHE A 1 194 ? 27.268 18.974 14.160 1.00 57.72 194 PHE A C 1
ATOM 1557 O O . PHE A 1 194 ? 26.531 18.677 15.119 1.00 57.47 194 PHE A O 1
ATOM 1565 N N . ASN A 1 195 ? 28.022 20.077 14.120 1.00 57.83 195 ASN A N 1
ATOM 1566 C CA . ASN A 1 195 ? 28.037 21.084 15.194 1.00 58.58 195 ASN A CA 1
ATOM 1567 C C . ASN A 1 195 ? 26.666 21.812 15.305 1.00 58.96 195 ASN A C 1
ATOM 1568 O O . ASN A 1 195 ? 26.259 22.204 16.397 1.00 58.94 195 ASN A O 1
ATOM 1573 N N . ARG A 1 196 ? 25.964 21.971 14.177 1.00 58.29 196 ARG A N 1
ATOM 1574 C CA . ARG A 1 196 ? 24.659 22.628 14.179 1.00 59.41 196 ARG A CA 1
ATOM 1575 C C . ARG A 1 196 ? 23.650 21.812 14.976 1.00 60.15 196 ARG A C 1
ATOM 1576 O O . ARG A 1 196 ? 22.854 22.378 15.724 1.00 60.73 196 ARG A O 1
ATOM 1584 N N . VAL A 1 197 ? 23.682 20.497 14.801 1.00 61.01 197 VAL A N 1
ATOM 1585 C CA . VAL A 1 197 ? 22.841 19.567 15.580 1.00 63.16 197 VAL A CA 1
ATOM 1586 C C . VAL A 1 197 ? 23.152 19.595 17.123 1.00 65.04 197 VAL A C 1
ATOM 1587 O O . VAL A 1 197 ? 22.241 19.804 17.948 1.00 65.82 197 VAL A O 1
ATOM 1591 N N . VAL A 1 198 ? 24.425 19.386 17.496 1.00 66.19 198 VAL A N 1
ATOM 1592 C CA . VAL A 1 198 ? 24.923 19.641 18.866 1.00 66.99 198 VAL A CA 1
ATOM 1593 C C . VAL A 1 198 ? 24.459 20.983 19.465 1.00 68.49 198 VAL A C 1
ATOM 1594 O O . VAL A 1 198 ? 24.011 21.005 20.615 1.00 68.71 198 VAL A O 1
ATOM 1598 N N . ASP A 1 199 ? 24.560 22.080 18.683 1.00 69.90 199 ASP A N 1
ATOM 1599 C CA . ASP A 1 199 ? 24.090 23.430 19.105 1.00 70.81 199 ASP A CA 1
ATOM 1600 C C . ASP A 1 199 ? 22.590 23.617 19.266 1.00 70.95 199 ASP A C 1
ATOM 1601 O O . ASP A 1 199 ? 22.155 24.531 19.987 1.00 71.32 199 ASP A O 1
ATOM 1606 N N . LYS A 1 200 ? 21.800 22.786 18.598 1.00 71.01 200 LYS A N 1
ATOM 1607 C CA . LYS A 1 200 ? 20.370 23.047 18.469 1.00 70.66 200 LYS A CA 1
ATOM 1608 C C . LYS A 1 200 ? 19.549 22.056 19.267 1.00 71.05 200 LYS A C 1
ATOM 1609 O O . LYS A 1 200 ? 18.498 22.431 19.807 1.00 70.15 200 LYS A O 1
ATOM 1623 N N . GLU A 1 202 ? 19.349 20.598 22.135 1.00 72.22 202 GLU A N 1
ATOM 1624 C CA . GLU A 1 202 ? 18.956 20.766 23.547 1.00 72.92 202 GLU A CA 1
ATOM 1625 C C . GLU A 1 202 ? 17.674 21.593 23.712 1.00 72.70 202 GLU A C 1
ATOM 1626 O O . GLU A 1 202 ? 16.917 21.376 24.665 1.00 72.75 202 GLU A O 1
ATOM 1632 N N . HIS A 1 203 ? 17.428 22.512 22.774 1.00 72.22 203 HIS A N 1
ATOM 1633 C CA . HIS A 1 203 ? 16.314 23.469 22.835 1.00 71.79 203 HIS A CA 1
ATOM 1634 C C . HIS A 1 203 ? 15.455 23.441 21.557 1.00 70.76 203 HIS A C 1
ATOM 1635 O O . HIS A 1 203 ? 14.384 24.108 21.471 1.00 70.98 203 HIS A O 1
ATOM 1642 N N . GLU A 1 204 ? 15.932 22.690 20.565 1.00 68.60 204 GLU A N 1
ATOM 1643 C CA . GLU A 1 204 ? 15.138 22.396 19.384 1.00 67.66 204 GLU A CA 1
ATOM 1644 C C . GLU A 1 204 ? 15.553 21.017 18.855 1.00 66.50 204 GLU A C 1
ATOM 1645 O O . GLU A 1 204 ? 16.472 20.903 18.044 1.00 65.05 204 GLU A O 1
ATOM 1651 N N . PRO A 1 205 ? 14.914 19.952 19.392 1.00 65.94 205 PRO A N 1
ATOM 1652 C CA . PRO A 1 205 ? 15.371 18.578 19.105 1.00 65.15 205 PRO A CA 1
ATOM 1653 C C . PRO A 1 205 ? 14.852 17.976 17.786 1.00 64.47 205 PRO A C 1
ATOM 1654 O O . PRO A 1 205 ? 14.454 16.799 17.762 1.00 63.68 205 PRO A O 1
ATOM 1658 N N . GLN A 1 206 ? 14.897 18.754 16.701 1.00 63.72 206 GLN A N 1
ATOM 1659 C CA . GLN A 1 206 ? 14.473 18.239 15.399 1.00 64.58 206 GLN A CA 1
ATOM 1660 C C . GLN A 1 206 ? 15.187 16.929 15.061 1.00 62.74 206 GLN A C 1
ATOM 1661 O O . GLN A 1 206 ? 14.578 16.020 14.507 1.00 62.67 206 GLN A O 1
ATOM 1667 N N . VAL A 1 207 ? 16.463 16.834 15.419 1.00 61.70 207 VAL A N 1
ATOM 1668 C CA . VAL A 1 207 ? 17.286 15.633 15.134 1.00 61.72 207 VAL A CA 1
ATOM 1669 C C . VAL A 1 207 ? 16.650 14.287 15.514 1.00 61.32 207 VAL A C 1
ATOM 1670 O O . VAL A 1 207 ? 16.908 13.266 14.847 1.00 60.30 207 VAL A O 1
ATOM 1674 N N . LEU A 1 208 ? 15.799 14.296 16.552 1.00 61.07 208 LEU A N 1
ATOM 1675 C CA . LEU A 1 208 ? 15.044 13.082 16.966 1.00 60.22 208 LEU A CA 1
ATOM 1676 C C . LEU A 1 208 ? 14.107 12.556 15.862 1.00 59.87 208 LEU A C 1
ATOM 1677 O O . LEU A 1 208 ? 13.470 11.522 16.035 1.00 60.18 208 LEU A O 1
ATOM 1682 N N . GLN A 1 209 ? 14.000 13.296 14.747 1.00 59.28 209 GLN A N 1
ATOM 1683 C CA . GLN A 1 209 ? 13.349 12.819 13.512 1.00 58.61 209 GLN A CA 1
ATOM 1684 C C . GLN A 1 209 ? 13.972 11.523 12.981 1.00 57.68 209 GLN A C 1
ATOM 1685 O O . GLN A 1 209 ? 13.253 10.668 12.483 1.00 57.67 209 GLN A O 1
ATOM 1691 N N . VAL A 1 210 ? 15.296 11.378 13.097 1.00 56.52 210 VAL A N 1
ATOM 1692 C CA . VAL A 1 210 ? 15.982 10.136 12.686 1.00 55.91 210 VAL A CA 1
ATOM 1693 C C . VAL A 1 210 ? 15.437 8.841 13.379 1.00 56.07 210 VAL A C 1
ATOM 1694 O O . VAL A 1 210 ? 15.737 7.712 12.949 1.00 54.97 210 VAL A O 1
ATOM 1698 N N . LEU A 1 211 ? 14.660 9.043 14.442 1.00 55.83 211 LEU A N 1
ATOM 1699 C CA . LEU A 1 211 ? 14.094 7.963 15.229 1.00 56.87 211 LEU A CA 1
ATOM 1700 C C . LEU A 1 211 ? 12.738 7.511 14.697 1.00 57.29 211 LEU A C 1
ATOM 1701 O O . LEU A 1 211 ? 12.231 6.494 15.130 1.00 57.27 211 LEU A O 1
ATOM 1706 N N . GLY A 1 212 ? 12.155 8.278 13.776 1.00 57.85 212 GLY A N 1
ATOM 1707 C CA . GLY A 1 212 ? 11.025 7.815 12.986 1.00 59.70 212 GLY A CA 1
ATOM 1708 C C . GLY A 1 212 ? 9.631 7.932 13.589 1.00 60.95 212 GLY A C 1
ATOM 1709 O O . GLY A 1 212 ? 8.832 6.971 13.559 1.00 60.93 212 GLY A O 1
ATOM 1710 N N . LYS A 1 213 ? 9.323 9.107 14.124 1.00 61.95 213 LYS A N 1
ATOM 1711 C CA . LYS A 1 213 ? 7.926 9.456 14.492 1.00 63.48 213 LYS A CA 1
ATOM 1712 C C . LYS A 1 213 ? 7.443 8.974 15.860 1.00 63.45 213 LYS A C 1
ATOM 1713 O O . LYS A 1 213 ? 6.516 9.566 16.409 1.00 64.08 213 LYS A O 1
ATOM 1719 N N . ASP A 1 214 ? 8.050 7.928 16.419 1.00 63.58 214 ASP A N 1
ATOM 1720 C CA . ASP A 1 214 ? 7.935 7.736 17.862 1.00 63.81 214 ASP A CA 1
ATOM 1721 C C . ASP A 1 214 ? 9.209 7.216 18.555 1.00 63.85 214 ASP A C 1
ATOM 1722 O O . ASP A 1 214 ? 10.074 6.604 17.916 1.00 64.24 214 ASP A O 1
ATOM 1727 N N . PHE A 1 215 ? 9.308 7.472 19.864 1.00 63.16 215 PHE A N 1
ATOM 1728 C CA . PHE A 1 215 ? 10.528 7.185 20.624 1.00 62.22 215 PHE A CA 1
ATOM 1729 C C . PHE A 1 215 ? 10.395 7.196 22.151 1.00 61.74 215 PHE A C 1
ATOM 1730 O O . PHE A 1 215 ? 9.689 8.026 22.712 1.00 60.87 215 PHE A O 1
ATOM 1738 N N . THR A 1 216 ? 11.115 6.283 22.803 1.00 61.61 216 THR A N 1
ATOM 1739 C CA . THR A 1 216 ? 11.371 6.365 24.238 1.00 61.83 216 THR A CA 1
ATOM 1740 C C . THR A 1 216 ? 12.434 7.426 24.632 1.00 62.47 216 THR A C 1
ATOM 1741 O O . THR A 1 216 ? 13.257 7.912 23.792 1.00 62.76 216 THR A O 1
ATOM 1745 N N . ILE A 1 217 ? 12.426 7.783 25.917 1.00 62.72 217 ILE A N 1
ATOM 1746 C CA . ILE A 1 217 ? 13.498 8.598 26.487 1.00 63.66 217 ILE A CA 1
ATOM 1747 C C . ILE A 1 217 ? 14.905 7.935 26.322 1.00 63.97 217 ILE A C 1
ATOM 1748 O O . ILE A 1 217 ? 15.867 8.625 26.026 1.00 64.05 217 ILE A O 1
ATOM 1753 N N . THR A 1 218 ? 15.002 6.606 26.473 1.00 64.59 218 THR A N 1
ATOM 1754 C CA . THR A 1 218 ? 16.261 5.876 26.184 1.00 64.27 218 THR A CA 1
ATOM 1755 C C . THR A 1 218 ? 16.761 6.018 24.723 1.00 63.97 218 THR A C 1
ATOM 1756 O O . THR A 1 218 ? 17.957 6.250 24.487 1.00 63.76 218 THR A O 1
ATOM 1760 N N . GLU A 1 219 ? 15.871 5.875 23.749 1.00 63.65 219 GLU A N 1
ATOM 1761 C CA . GLU A 1 219 ? 16.280 6.113 22.348 1.00 63.91 219 GLU A CA 1
ATOM 1762 C C . GLU A 1 219 ? 16.767 7.561 22.145 1.00 64.14 219 GLU A C 1
ATOM 1763 O O . GLU A 1 219 ? 17.800 7.799 21.521 1.00 64.65 219 GLU A O 1
ATOM 1769 N N . ALA A 1 220 ? 16.020 8.527 22.674 1.00 64.08 220 ALA A N 1
ATOM 1770 C CA . ALA A 1 220 ? 16.384 9.929 22.538 1.00 63.15 220 ALA A CA 1
ATOM 1771 C C . ALA A 1 220 ? 17.716 10.191 23.209 1.00 63.32 220 ALA A C 1
ATOM 1772 O O . ALA A 1 220 ? 18.548 10.880 22.653 1.00 62.63 220 ALA A O 1
ATOM 1774 N N . ARG A 1 221 ? 17.907 9.675 24.427 1.00 63.36 221 ARG A N 1
ATOM 1775 C CA . ARG A 1 221 ? 19.230 9.733 25.061 1.00 63.69 221 ARG A CA 1
ATOM 1776 C C . ARG A 1 221 ? 20.368 9.146 24.184 1.00 63.98 221 ARG A C 1
ATOM 1777 O O . ARG A 1 221 ? 21.446 9.740 24.118 1.00 64.16 221 ARG A O 1
ATOM 1785 N N . LYS A 1 222 ? 20.122 8.004 23.525 1.00 64.08 222 LYS A N 1
ATOM 1786 C CA . LYS A 1 222 ? 21.129 7.293 22.674 1.00 63.47 222 LYS A CA 1
ATOM 1787 C C . LYS A 1 222 ? 21.522 8.084 21.429 1.00 63.70 222 LYS A C 1
ATOM 1788 O O . LYS A 1 222 ? 22.665 8.045 20.997 1.00 64.15 222 LYS A O 1
ATOM 1794 N N . VAL A 1 223 ? 20.558 8.809 20.857 1.00 62.71 223 VAL A N 1
ATOM 1795 C CA . VAL A 1 223 ? 20.811 9.719 19.768 1.00 61.50 223 VAL A CA 1
ATOM 1796 C C . VAL A 1 223 ? 21.630 10.918 20.273 1.00 62.32 223 VAL A C 1
ATOM 1797 O O . VAL A 1 223 ? 22.697 11.204 19.741 1.00 62.78 223 VAL A O 1
ATOM 1801 N N . PHE A 1 224 ? 21.146 11.595 21.305 1.00 62.47 224 PHE A N 1
ATOM 1802 C CA . PHE A 1 224 ? 21.904 12.648 21.940 1.00 63.78 224 PHE A CA 1
ATOM 1803 C C . PHE A 1 224 ? 23.350 12.258 22.317 1.00 63.71 224 PHE A C 1
ATOM 1804 O O . PHE A 1 224 ? 24.260 13.050 22.138 1.00 64.39 224 PHE A O 1
ATOM 1812 N N . ALA A 1 225 ? 23.563 11.048 22.830 1.00 63.39 225 ALA A N 1
ATOM 1813 C CA . ALA A 1 225 ? 24.914 10.637 23.215 1.00 63.09 225 ALA A CA 1
ATOM 1814 C C . ALA A 1 225 ? 25.823 10.411 21.977 1.00 62.63 225 ALA A C 1
ATOM 1815 O O . ALA A 1 225 ? 27.026 10.683 22.048 1.00 61.68 225 ALA A O 1
ATOM 1817 N N . LYS A 1 226 ? 25.258 9.903 20.872 1.00 62.84 226 LYS A N 1
ATOM 1818 C CA . LYS A 1 226 ? 26.027 9.756 19.606 1.00 63.74 226 LYS A CA 1
ATOM 1819 C C . LYS A 1 226 ? 26.556 11.126 19.098 1.00 63.65 226 LYS A C 1
ATOM 1820 O O . LYS A 1 226 ? 27.674 11.217 18.584 1.00 63.32 226 LYS A O 1
ATOM 1826 N N . PHE A 1 227 ? 25.743 12.177 19.241 1.00 63.19 227 PHE A N 1
ATOM 1827 C CA . PHE A 1 227 ? 26.206 13.545 18.935 1.00 62.35 227 PHE A CA 1
ATOM 1828 C C . PHE A 1 227 ? 27.157 14.140 19.989 1.00 61.79 227 PHE A C 1
ATOM 1829 O O . PHE A 1 227 ? 28.069 14.904 19.640 1.00 61.51 227 PHE A O 1
ATOM 1837 N N . LEU A 1 228 ? 26.948 13.769 21.252 1.00 60.94 228 LEU A N 1
ATOM 1838 C CA . LEU A 1 228 ? 27.767 14.251 22.373 1.00 60.09 228 LEU A CA 1
ATOM 1839 C C . LEU A 1 228 ? 29.075 13.507 22.439 1.00 60.02 228 LEU A C 1
ATOM 1840 O O . LEU A 1 228 ? 30.076 14.060 22.847 1.00 59.58 228 LEU A O 1
ATOM 1845 N N . GLY A 1 229 ? 29.063 12.250 21.995 1.00 61.00 229 GLY A N 1
ATOM 1846 C CA . GLY A 1 229 ? 30.252 11.401 21.983 1.00 61.58 229 GLY A CA 1
ATOM 1847 C C . GLY A 1 229 ? 30.473 10.785 23.345 1.00 62.06 229 GLY A C 1
ATOM 1848 O O . GLY A 1 229 ? 31.590 10.485 23.719 1.00 62.46 229 GLY A O 1
ATOM 1849 N N . VAL A 1 230 ? 29.383 10.609 24.083 1.00 62.59 230 VAL A N 1
ATOM 1850 C CA . VAL A 1 230 ? 29.393 10.004 25.399 1.00 62.14 230 VAL A CA 1
ATOM 1851 C C . VAL A 1 230 ? 28.536 8.694 25.405 1.00 62.29 230 VAL A C 1
ATOM 1852 O O . VAL A 1 230 ? 27.774 8.412 24.485 1.00 61.72 230 VAL A O 1
ATOM 1856 N N . ASP A 1 231 ? 28.680 7.923 26.473 1.00 62.40 231 ASP A N 1
ATOM 1857 C CA . ASP A 1 231 ? 27.832 6.796 26.796 1.00 62.69 231 ASP A CA 1
ATOM 1858 C C . ASP A 1 231 ? 26.436 7.311 27.210 1.00 62.59 231 ASP A C 1
ATOM 1859 O O . ASP A 1 231 ? 26.303 8.125 28.140 1.00 62.17 231 ASP A O 1
ATOM 1864 N N . TYR A 1 232 ? 25.395 6.854 26.511 1.00 62.87 232 TYR A N 1
ATOM 1865 C CA . TYR A 1 232 ? 23.993 7.196 26.857 1.00 62.83 232 TYR A CA 1
ATOM 1866 C C . TYR A 1 232 ? 23.647 7.098 28.378 1.00 63.02 232 TYR A C 1
ATOM 1867 O O . TYR A 1 232 ? 22.794 7.842 28.892 1.00 62.34 232 TYR A O 1
ATOM 1876 N N . ARG A 1 233 ? 24.345 6.215 29.091 1.00 63.96 233 ARG A N 1
ATOM 1877 C CA . ARG A 1 233 ? 24.079 5.975 30.513 1.00 65.12 233 ARG A CA 1
ATOM 1878 C C . ARG A 1 233 ? 24.558 7.121 31.387 1.00 65.65 233 ARG A C 1
ATOM 1879 O O . ARG A 1 233 ? 24.120 7.236 32.548 1.00 65.88 233 ARG A O 1
ATOM 1887 N N . SER A 1 234 ? 25.425 7.965 30.812 1.00 66.11 234 SER A N 1
ATOM 1888 C CA . SER A 1 234 ? 25.959 9.155 31.478 1.00 66.86 234 SER A CA 1
ATOM 1889 C C . SER A 1 234 ? 25.002 10.373 31.374 1.00 67.02 234 SER A C 1
ATOM 1890 O O . SER A 1 234 ? 25.212 11.417 32.040 1.00 67.20 234 SER A O 1
ATOM 1893 N N . ILE A 1 235 ? 23.954 10.227 30.552 1.00 67.05 235 ILE A N 1
ATOM 1894 C CA . ILE A 1 235 ? 22.848 11.186 30.513 1.00 67.65 235 ILE A CA 1
ATOM 1895 C C . ILE A 1 235 ? 21.702 10.689 31.414 1.00 69.01 235 ILE A C 1
ATOM 1896 O O . ILE A 1 235 ? 20.958 9.773 31.038 1.00 69.72 235 ILE A O 1
ATOM 1901 N N . ASP A 1 236 ? 21.569 11.273 32.609 1.00 68.97 236 ASP A N 1
ATOM 1902 C CA . ASP A 1 236 ? 20.556 10.822 33.523 1.00 69.48 236 ASP A CA 1
ATOM 1903 C C . ASP A 1 236 ? 19.174 10.878 32.879 1.00 69.51 236 ASP A C 1
ATOM 1904 O O . ASP A 1 236 ? 18.778 11.916 32.326 1.00 68.40 236 ASP A O 1
ATOM 1909 N N . HIS A 1 237 ? 18.461 9.740 32.987 1.00 70.15 237 HIS A N 1
ATOM 1910 C CA . HIS A 1 237 ? 17.126 9.551 32.407 1.00 70.67 237 HIS A CA 1
ATOM 1911 C C . HIS A 1 237 ? 16.110 10.569 32.927 1.00 70.98 237 HIS A C 1
ATOM 1912 O O . HIS A 1 237 ? 15.374 11.191 32.146 1.00 70.44 237 HIS A O 1
ATOM 1919 N N . SER A 1 238 ? 16.092 10.701 34.265 1.00 71.90 238 SER A N 1
ATOM 1920 C CA . SER A 1 238 ? 15.165 11.550 35.023 1.00 72.18 238 SER A CA 1
ATOM 1921 C C . SER A 1 238 ? 15.359 13.063 34.775 1.00 72.39 238 SER A C 1
ATOM 1922 O O . SER A 1 238 ? 14.359 13.838 34.752 1.00 73.25 238 SER A O 1
ATOM 1925 N N . ASN A 1 239 ? 16.641 13.473 34.601 1.00 71.85 239 ASN A N 1
ATOM 1926 C CA . ASN A 1 239 ? 16.972 14.858 34.300 1.00 71.35 239 ASN A CA 1
ATOM 1927 C C . ASN A 1 239 ? 16.676 15.211 32.843 1.00 71.10 239 ASN A C 1
ATOM 1928 O O . ASN A 1 239 ? 16.298 16.348 32.540 1.00 70.97 239 ASN A O 1
ATOM 1933 N N . PHE A 1 240 ? 16.896 14.237 31.950 1.00 70.46 240 PHE A N 1
ATOM 1934 C CA . PHE A 1 240 ? 16.640 14.377 30.512 1.00 69.49 240 PHE A CA 1
ATOM 1935 C C . PHE A 1 240 ? 15.128 14.395 30.248 1.00 69.42 240 PHE A C 1
ATOM 1936 O O . PHE A 1 240 ? 14.624 15.260 29.506 1.00 68.89 240 PHE A O 1
ATOM 1944 N N . LYS A 1 241 ? 14.405 13.459 30.873 1.00 69.54 241 LYS A N 1
ATOM 1945 C CA . LYS A 1 241 ? 12.934 13.415 30.769 1.00 69.63 241 LYS A CA 1
ATOM 1946 C C . LYS A 1 241 ? 12.287 14.772 31.079 1.00 69.74 241 LYS A C 1
ATOM 1947 O O . LYS A 1 241 ? 11.304 15.249 30.276 1.00 70.17 241 LYS A O 1
ATOM 1953 N N . LYS A 1 242 ? 12.879 15.423 32.197 1.00 69.68 242 LYS A N 1
ATOM 1954 C CA . LYS A 1 242 ? 12.277 16.694 32.641 1.00 69.62 242 LYS A CA 1
ATOM 1955 C C . LYS A 1 242 ? 12.624 17.889 31.747 1.00 69.02 242 LYS A C 1
ATOM 1956 O O . LYS A 1 242 ? 11.748 18.697 31.405 1.00 68.15 242 LYS A O 1
ATOM 1962 N N . ALA A 1 243 ? 13.900 17.979 31.371 1.00 69.11 243 ALA A N 1
ATOM 1963 C CA . ALA A 1 243 ? 14.405 19.059 30.537 1.00 69.22 243 ALA A CA 1
ATOM 1964 C C . ALA A 1 243 ? 13.838 19.080 29.104 1.00 69.38 243 ALA A C 1
ATOM 1965 O O . ALA A 1 243 ? 13.759 20.141 28.489 1.00 69.35 243 ALA A O 1
ATOM 1975 N N . THR A 1 245 ? 10.806 17.287 27.818 1.00 68.28 245 THR A N 1
ATOM 1976 C CA . THR A 1 245 ? 9.438 16.820 27.553 1.00 67.42 245 THR A CA 1
ATOM 1977 C C . THR A 1 245 ? 8.569 17.878 26.824 1.00 66.99 245 THR A C 1
ATOM 1978 O O . THR A 1 245 ? 7.702 17.553 26.029 1.00 67.37 245 THR A O 1
ATOM 1982 N N . GLN A 1 246 ? 8.848 19.143 27.266 1.00 66.35 246 GLN A N 1
ATOM 1983 C CA . GLN A 1 246 ? 8.284 20.339 26.646 1.00 66.12 246 GLN A CA 1
ATOM 1984 C C . GLN A 1 246 ? 8.257 20.323 25.099 1.00 65.45 246 GLN A C 1
ATOM 1985 O O . GLN A 1 246 ? 7.422 20.982 24.497 1.00 65.96 246 GLN A O 1
ATOM 1991 N N . TYR A 1 247 ? 9.163 19.589 24.459 1.00 64.80 247 TYR A N 1
ATOM 1992 C CA . TYR A 1 247 ? 9.152 19.464 22.991 1.00 63.95 247 TYR A CA 1
ATOM 1993 C C . TYR A 1 247 ? 8.402 18.234 22.474 1.00 63.93 247 TYR A C 1
ATOM 1994 O O . TYR A 1 247 ? 8.324 18.030 21.248 1.00 62.79 247 TYR A O 1
ATOM 2003 N N . PHE A 1 248 ? 7.829 17.451 23.409 1.00 64.24 248 PHE A N 1
ATOM 2004 C CA . PHE A 1 248 ? 7.335 16.086 23.125 1.00 64.71 248 PHE A CA 1
ATOM 2005 C C . PHE A 1 248 ? 5.809 15.871 23.143 1.00 65.19 248 PHE A C 1
ATOM 2006 O O . PHE A 1 248 ? 5.061 16.717 23.629 1.00 65.32 248 PHE A O 1
ATOM 2014 N N . GLU A 1 249 ? 5.377 14.724 22.607 1.00 65.48 249 GLU A N 1
ATOM 2015 C CA . GLU A 1 249 ? 3.978 14.308 22.578 1.00 65.93 249 GLU A CA 1
ATOM 2016 C C . GLU A 1 249 ? 3.856 12.997 23.398 1.00 66.45 249 GLU A C 1
ATOM 2017 O O . GLU A 1 249 ? 3.433 13.068 24.595 1.00 66.62 249 GLU A O 1
ATOM 2023 N N . GLU A 1 250 ? 3.973 11.804 22.778 1.00 66.13 250 GLU A N 1
ATOM 2024 C CA . GLU A 1 250 ? 2.988 11.316 21.797 1.00 65.53 250 GLU A CA 1
ATOM 2025 C C . GLU A 1 250 ? 1.942 10.608 22.691 1.00 64.83 250 GLU A C 1
ATOM 2026 O O . GLU A 1 250 ? 1.108 11.282 23.279 1.00 64.46 250 GLU A O 1
ATOM 2028 N N . LEU A 1 251 ? 2.044 9.285 22.844 1.00 64.61 251 LEU A N 1
ATOM 2029 C CA . LEU A 1 251 ? 1.055 8.485 23.589 1.00 65.03 251 LEU A CA 1
ATOM 2030 C C . LEU A 1 251 ? 1.689 7.545 24.651 1.00 65.20 251 LEU A C 1
ATOM 2031 O O . LEU A 1 251 ? 2.502 7.992 25.481 1.00 65.44 251 LEU A O 1
ATOM 2033 N N . GLY A 1 252 ? 1.296 6.261 24.647 1.00 65.07 252 GLY A N 1
ATOM 2034 C CA . GLY A 1 252 ? 2.049 5.211 25.363 1.00 65.20 252 GLY A CA 1
ATOM 2035 C C . GLY A 1 252 ? 2.141 3.978 24.440 1.00 65.23 252 GLY A C 1
ATOM 2036 O O . GLY A 1 252 ? 1.689 4.048 23.281 1.00 65.63 252 GLY A O 1
ATOM 2037 N N . GLU A 1 253 ? 2.715 2.855 24.885 1.00 65.10 253 GLU A N 1
ATOM 2038 C CA . GLU A 1 253 ? 3.435 2.693 26.157 1.00 64.96 253 GLU A CA 1
ATOM 2039 C C . GLU A 1 253 ? 4.443 1.544 25.938 1.00 64.86 253 GLU A C 1
ATOM 2040 O O . GLU A 1 253 ? 5.165 1.556 24.915 1.00 64.20 253 GLU A O 1
ATOM 2042 N N . PRO A 1 261 ? 7.295 -0.637 31.616 1.00 60.66 261 PRO A N 1
ATOM 2043 C CA . PRO A 1 261 ? 6.440 -0.551 30.419 1.00 60.77 261 PRO A CA 1
ATOM 2044 C C . PRO A 1 261 ? 6.402 0.915 29.907 1.00 60.84 261 PRO A C 1
ATOM 2045 O O . PRO A 1 261 ? 5.342 1.596 30.001 1.00 60.85 261 PRO A O 1
ATOM 2049 N N . SER A 1 262 ? 7.549 1.368 29.325 1.00 61.44 262 SER A N 1
ATOM 2050 C CA . SER A 1 262 ? 7.852 2.814 29.212 1.00 61.89 262 SER A CA 1
ATOM 2051 C C . SER A 1 262 ? 7.284 3.604 28.012 1.00 61.41 262 SER A C 1
ATOM 2052 O O . SER A 1 262 ? 6.912 3.012 26.975 1.00 61.51 262 SER A O 1
ATOM 2055 N N . LYS A 1 263 ? 7.270 4.960 28.165 1.00 60.91 263 LYS A N 1
ATOM 2056 C CA . LYS A 1 263 ? 6.533 5.836 27.236 1.00 60.43 263 LYS A CA 1
ATOM 2057 C C . LYS A 1 263 ? 7.189 6.133 25.871 1.00 60.82 263 LYS A C 1
ATOM 2058 O O . LYS A 1 263 ? 8.426 6.289 25.726 1.00 59.89 263 LYS A O 1
ATOM 2064 N N . ILE A 1 264 ? 6.281 6.209 24.898 1.00 61.27 264 ILE A N 1
ATOM 2065 C CA . ILE A 1 264 ? 6.508 6.575 23.515 1.00 61.59 264 ILE A CA 1
ATOM 2066 C C . ILE A 1 264 ? 6.128 8.060 23.374 1.00 61.57 264 ILE A C 1
ATOM 2067 O O . ILE A 1 264 ? 5.066 8.484 23.859 1.00 61.66 264 ILE A O 1
ATOM 2072 N N . TYR A 1 265 ? 6.993 8.835 22.712 1.00 61.70 265 TYR A N 1
ATOM 2073 C CA . TYR A 1 265 ? 6.750 10.251 22.367 1.00 61.51 265 TYR A CA 1
ATOM 2074 C C . TYR A 1 265 ? 7.024 10.529 20.877 1.00 61.17 265 TYR A C 1
ATOM 2075 O O . TYR A 1 265 ? 7.852 9.865 20.243 1.00 61.43 265 TYR A O 1
ATOM 2084 N N . GLN A 1 266 ? 6.334 11.524 20.332 1.00 60.64 266 GLN A N 1
ATOM 2085 C CA . GLN A 1 266 ? 6.724 12.141 19.067 1.00 59.90 266 GLN A CA 1
ATOM 2086 C C . GLN A 1 266 ? 7.009 13.587 19.354 1.00 59.34 266 GLN A C 1
ATOM 2087 O O . GLN A 1 266 ? 6.627 14.090 20.403 1.00 58.77 266 GLN A O 1
ATOM 2093 N N . LEU A 1 267 ? 7.699 14.242 18.422 1.00 58.91 267 LEU A N 1
ATOM 2094 C CA . LEU A 1 267 ? 7.915 15.676 18.470 1.00 58.79 267 LEU A CA 1
ATOM 2095 C C . LEU A 1 267 ? 6.581 16.332 18.177 1.00 58.87 267 LEU A C 1
ATOM 2096 O O . LEU A 1 267 ? 5.791 15.770 17.408 1.00 58.74 267 LEU A O 1
ATOM 2101 N N . LYS A 1 268 ? 6.334 17.497 18.794 1.00 58.89 268 LYS A N 1
ATOM 2102 C CA . LYS A 1 268 ? 5.103 18.298 18.575 1.00 58.65 268 LYS A CA 1
ATOM 2103 C C . LYS A 1 268 ? 5.419 19.677 17.841 1.00 58.54 268 LYS A C 1
ATOM 2104 O O . LYS A 1 268 ? 6.265 19.361 16.715 1.00 58.90 268 LYS A O 1
ATOM 2105 N N . PHE B 1 4 ? 36.223 13.705 -31.357 1.00 90.84 4 PHE B N 1
ATOM 2106 C CA . PHE B 1 4 ? 34.861 13.383 -30.813 1.00 91.63 4 PHE B CA 1
ATOM 2107 C C . PHE B 1 4 ? 33.790 13.529 -31.879 1.00 91.89 4 PHE B C 1
ATOM 2108 O O . PHE B 1 4 ? 33.880 14.417 -32.739 1.00 92.21 4 PHE B O 1
ATOM 2116 N N . ALA B 1 5 ? 32.763 12.677 -31.811 1.00 92.03 5 ALA B N 1
ATOM 2117 C CA . ALA B 1 5 ? 31.679 12.691 -32.818 1.00 91.96 5 ALA B CA 1
ATOM 2118 C C . ALA B 1 5 ? 30.530 13.699 -32.574 1.00 91.51 5 ALA B C 1
ATOM 2119 O O . ALA B 1 5 ? 29.705 13.927 -33.479 1.00 91.78 5 ALA B O 1
ATOM 2121 N N . SER B 1 6 ? 30.480 14.280 -31.368 1.00 90.43 6 SER B N 1
ATOM 2122 C CA . SER B 1 6 ? 29.496 15.329 -30.995 1.00 89.48 6 SER B CA 1
ATOM 2123 C C . SER B 1 6 ? 29.777 16.056 -29.639 1.00 88.41 6 SER B C 1
ATOM 2124 O O . SER B 1 6 ? 30.934 16.126 -29.195 1.00 88.37 6 SER B O 1
ATOM 2126 N N . LYS B 1 7 ? 28.706 16.582 -29.023 1.00 86.75 7 LYS B N 1
ATOM 2127 C CA . LYS B 1 7 ? 28.733 17.401 -27.803 1.00 85.05 7 LYS B CA 1
ATOM 2128 C C . LYS B 1 7 ? 29.135 16.699 -26.511 1.00 83.39 7 LYS B C 1
ATOM 2129 O O . LYS B 1 7 ? 29.883 17.291 -25.689 1.00 83.65 7 LYS B O 1
ATOM 2135 N N . ALA B 1 8 ? 28.652 15.471 -26.290 1.00 80.60 8 ALA B N 1
ATOM 2136 C CA . ALA B 1 8 ? 28.815 14.907 -24.945 1.00 77.79 8 ALA B CA 1
ATOM 2137 C C . ALA B 1 8 ? 28.641 13.409 -24.763 1.00 75.46 8 ALA B C 1
ATOM 2138 O O . ALA B 1 8 ? 27.553 13.010 -24.358 1.00 76.28 8 ALA B O 1
ATOM 2140 N N . GLU B 1 9 ? 29.622 12.533 -25.045 1.00 71.39 9 GLU B N 1
ATOM 2141 C CA . GLU B 1 9 ? 30.772 12.639 -25.995 1.00 67.35 9 GLU B CA 1
ATOM 2142 C C . GLU B 1 9 ? 32.254 12.570 -25.428 1.00 64.36 9 GLU B C 1
ATOM 2143 O O . GLU B 1 9 ? 32.519 11.654 -24.630 1.00 63.47 9 GLU B O 1
ATOM 2149 N N . GLU B 1 10 ? 33.221 13.453 -25.713 1.00 61.54 10 GLU B N 1
ATOM 2150 C CA . GLU B 1 10 ? 33.286 14.946 -25.509 1.00 59.28 10 GLU B CA 1
ATOM 2151 C C . GLU B 1 10 ? 33.157 15.301 -24.018 1.00 56.25 10 GLU B C 1
ATOM 2152 O O . GLU B 1 10 ? 34.103 15.037 -23.294 1.00 56.45 10 GLU B O 1
ATOM 2158 N N . LYS B 1 11 ? 31.997 15.823 -23.567 1.00 53.73 11 LYS B N 1
ATOM 2159 C CA . LYS B 1 11 ? 31.693 16.009 -22.136 1.00 51.85 11 LYS B CA 1
ATOM 2160 C C . LYS B 1 11 ? 32.144 14.840 -21.274 1.00 51.22 11 LYS B C 1
ATOM 2161 O O . LYS B 1 11 ? 32.800 15.040 -20.254 1.00 49.01 11 LYS B O 1
ATOM 2167 N N . ASN B 1 12 ? 31.790 13.627 -21.698 1.00 50.22 12 ASN B N 1
ATOM 2168 C CA . ASN B 1 12 ? 32.170 12.404 -20.990 1.00 50.07 12 ASN B CA 1
ATOM 2169 C C . ASN B 1 12 ? 33.676 12.138 -20.957 1.00 49.19 12 ASN B C 1
ATOM 2170 O O . ASN B 1 12 ? 34.224 11.795 -19.889 1.00 49.78 12 ASN B O 1
ATOM 2175 N N . TYR B 1 13 ? 34.360 12.288 -22.102 1.00 47.40 13 TYR B N 1
ATOM 2176 C CA . TYR B 1 13 ? 35.823 12.157 -22.020 1.00 47.45 13 TYR B CA 1
ATOM 2177 C C . TYR B 1 13 ? 36.531 13.098 -20.981 1.00 46.18 13 TYR B C 1
ATOM 2178 O O . TYR B 1 13 ? 37.438 12.679 -20.264 1.00 45.11 13 TYR B O 1
ATOM 2187 N N . TYR B 1 14 ? 36.140 14.375 -20.955 1.00 45.69 14 TYR B N 1
ATOM 2188 C CA . TYR B 1 14 ? 36.847 15.372 -20.140 1.00 44.52 14 TYR B CA 1
ATOM 2189 C C . TYR B 1 14 ? 36.587 15.198 -18.668 1.00 43.24 14 TYR B C 1
ATOM 2190 O O . TYR B 1 14 ? 37.478 15.356 -17.878 1.00 42.55 14 TYR B O 1
ATOM 2199 N N . GLU B 1 15 ? 35.349 14.903 -18.315 1.00 43.44 15 GLU B N 1
ATOM 2200 C CA . GLU B 1 15 ? 34.963 14.625 -16.923 1.00 44.06 15 GLU B CA 1
ATOM 2201 C C . GLU B 1 15 ? 35.553 13.321 -16.353 1.00 43.08 15 GLU B C 1
ATOM 2202 O O . GLU B 1 15 ? 35.930 13.287 -15.178 1.00 43.09 15 GLU B O 1
ATOM 2208 N N . ARG B 1 16 ? 35.618 12.264 -17.185 1.00 41.52 16 ARG B N 1
ATOM 2209 C CA . ARG B 1 16 ? 35.755 10.883 -16.695 1.00 39.97 16 ARG B CA 1
ATOM 2210 C C . ARG B 1 16 ? 37.089 10.193 -17.052 1.00 40.86 16 ARG B C 1
ATOM 2211 O O . ARG B 1 16 ? 37.536 9.246 -16.359 1.00 40.60 16 ARG B O 1
ATOM 2219 N N . GLN B 1 17 ? 37.718 10.663 -18.128 1.00 40.36 17 GLN B N 1
ATOM 2220 C CA . GLN B 1 17 ? 38.965 10.094 -18.572 1.00 41.23 17 GLN B CA 1
ATOM 2221 C C . GLN B 1 17 ? 40.127 11.068 -18.560 1.00 40.36 17 GLN B C 1
ATOM 2222 O O . GLN B 1 17 ? 41.249 10.648 -18.398 1.00 41.19 17 GLN B O 1
ATOM 2228 N N . ALA B 1 18 ? 39.894 12.363 -18.744 1.00 39.87 18 ALA B N 1
ATOM 2229 C CA . ALA B 1 18 ? 41.005 13.281 -18.914 1.00 40.43 18 ALA B CA 1
ATOM 2230 C C . ALA B 1 18 ? 41.622 13.618 -17.534 1.00 42.00 18 ALA B C 1
ATOM 2231 O O . ALA B 1 18 ? 41.031 13.344 -16.499 1.00 41.88 18 ALA B O 1
ATOM 2233 N N . SER B 1 19 ? 42.812 14.174 -17.555 1.00 42.72 19 SER B N 1
ATOM 2234 C CA . SER B 1 19 ? 43.453 14.703 -16.349 1.00 44.72 19 SER B CA 1
ATOM 2235 C C . SER B 1 19 ? 42.682 15.932 -15.841 1.00 45.61 19 SER B C 1
ATOM 2236 O O . SER B 1 19 ? 41.854 16.529 -16.604 1.00 45.18 19 SER B O 1
ATOM 2239 N N . LEU B 1 20 ? 42.877 16.271 -14.550 1.00 44.23 20 LEU B N 1
ATOM 2240 C CA . LEU B 1 20 ? 42.259 17.473 -13.974 1.00 42.97 20 LEU B CA 1
ATOM 2241 C C . LEU B 1 20 ? 42.534 18.739 -14.802 1.00 43.69 20 LEU B C 1
ATOM 2242 O O . LEU B 1 20 ? 41.574 19.420 -15.230 1.00 45.19 20 LEU B O 1
ATOM 2247 N N . ALA B 1 21 ? 43.806 19.026 -15.083 1.00 41.61 21 ALA B N 1
ATOM 2248 C CA . ALA B 1 21 ? 44.181 20.212 -15.859 1.00 42.65 21 ALA B CA 1
ATOM 2249 C C . ALA B 1 21 ? 43.511 20.320 -17.241 1.00 44.40 21 ALA B C 1
ATOM 2250 O O . ALA B 1 21 ? 43.157 21.421 -17.712 1.00 45.33 21 ALA B O 1
ATOM 2252 N N . GLU B 1 22 ? 43.474 19.184 -17.932 1.00 43.61 22 GLU B N 1
ATOM 2253 C CA . GLU B 1 22 ? 42.849 19.033 -19.222 1.00 43.88 22 GLU B CA 1
ATOM 2254 C C . GLU B 1 22 ? 41.320 19.254 -19.175 1.00 42.94 22 GLU B C 1
ATOM 2255 O O . GLU B 1 22 ? 40.764 19.970 -20.035 1.00 44.03 22 GLU B O 1
ATOM 2261 N N . PHE B 1 23 ? 40.655 18.669 -18.166 1.00 42.63 23 PHE B N 1
ATOM 2262 C CA . PHE B 1 23 ? 39.265 18.980 -17.789 1.00 42.48 23 PHE B CA 1
ATOM 2263 C C . PHE B 1 23 ? 38.978 20.473 -17.577 1.00 42.69 23 PHE B C 1
ATOM 2264 O O . PHE B 1 23 ? 38.006 20.987 -18.111 1.00 42.95 23 PHE B O 1
ATOM 2272 N N . LEU B 1 24 ? 39.806 21.150 -16.777 1.00 42.48 24 LEU B N 1
ATOM 2273 C CA . LEU B 1 24 ? 39.579 22.551 -16.399 1.00 41.25 24 LEU B CA 1
ATOM 2274 C C . LEU B 1 24 ? 39.784 23.487 -17.571 1.00 41.55 24 LEU B C 1
ATOM 2275 O O . LEU B 1 24 ? 39.040 24.462 -17.705 1.00 41.38 24 LEU B O 1
ATOM 2280 N N . THR B 1 25 ? 40.824 23.228 -18.377 1.00 40.42 25 THR B N 1
ATOM 2281 C CA . THR B 1 25 ? 41.004 23.914 -19.657 1.00 41.02 25 THR B CA 1
ATOM 2282 C C . THR B 1 25 ? 39.755 23.818 -20.570 1.00 40.52 25 THR B C 1
ATOM 2283 O O . THR B 1 25 ? 39.309 24.830 -21.114 1.00 39.92 25 THR B O 1
ATOM 2287 N N . TRP B 1 26 ? 39.245 22.606 -20.788 1.00 40.14 26 TRP B N 1
ATOM 2288 C CA . TRP B 1 26 ? 38.040 22.427 -21.605 1.00 39.11 26 TRP B CA 1
ATOM 2289 C C . TRP B 1 26 ? 36.825 23.113 -20.936 1.00 38.11 26 TRP B C 1
ATOM 2290 O O . TRP B 1 26 ? 36.073 23.863 -21.565 1.00 37.34 26 TRP B O 1
ATOM 2301 N N . TYR B 1 27 ? 36.675 22.902 -19.631 1.00 38.24 27 TYR B N 1
ATOM 2302 C CA . TYR B 1 27 ? 35.590 23.566 -18.862 1.00 37.48 27 TYR B CA 1
ATOM 2303 C C . TYR B 1 27 ? 35.527 25.097 -19.058 1.00 37.24 27 TYR B C 1
ATOM 2304 O O . TYR B 1 27 ? 34.496 25.668 -19.334 1.00 34.76 27 TYR B O 1
ATOM 2313 N N . HIS B 1 28 ? 36.657 25.754 -18.883 1.00 39.86 28 HIS B N 1
ATOM 2314 C CA . HIS B 1 28 ? 36.734 27.208 -19.042 1.00 42.43 28 HIS B CA 1
ATOM 2315 C C . HIS B 1 28 ? 36.516 27.680 -20.488 1.00 44.07 28 HIS B C 1
ATOM 2316 O O . HIS B 1 28 ? 35.972 28.763 -20.708 1.00 44.30 28 HIS B O 1
ATOM 2323 N N . GLN B 1 29 ? 36.877 26.874 -21.471 1.00 44.98 29 GLN B N 1
ATOM 2324 C CA . GLN B 1 29 ? 36.641 27.329 -22.839 1.00 47.40 29 GLN B CA 1
ATOM 2325 C C . GLN B 1 29 ? 35.175 27.166 -23.304 1.00 47.87 29 GLN B C 1
ATOM 2326 O O . GLN B 1 29 ? 34.792 27.666 -24.330 1.00 48.87 29 GLN B O 1
ATOM 2332 N N . GLN B 1 30 ? 34.385 26.465 -22.493 1.00 49.07 30 GLN B N 1
ATOM 2333 C CA . GLN B 1 30 ? 32.900 26.530 -22.463 1.00 49.76 30 GLN B CA 1
ATOM 2334 C C . GLN B 1 30 ? 32.245 25.166 -22.780 1.00 49.87 30 GLN B C 1
ATOM 2335 O O . GLN B 1 30 ? 32.350 24.201 -21.982 1.00 49.28 30 GLN B O 1
ATOM 2341 N N . TYR B 1 35 ? 25.532 25.727 -17.704 1.00 69.55 35 TYR B N 1
ATOM 2342 C CA . TYR B 1 35 ? 24.404 26.268 -16.924 1.00 69.42 35 TYR B CA 1
ATOM 2343 C C . TYR B 1 35 ? 24.496 27.797 -16.759 1.00 69.52 35 TYR B C 1
ATOM 2344 O O . TYR B 1 35 ? 25.617 28.306 -16.503 1.00 70.58 35 TYR B O 1
ATOM 2346 N N . GLU B 1 36 ? 23.349 28.513 -16.900 1.00 68.91 36 GLU B N 1
ATOM 2347 C CA . GLU B 1 36 ? 23.165 29.979 -16.491 1.00 66.94 36 GLU B CA 1
ATOM 2348 C C . GLU B 1 36 ? 23.512 30.347 -15.025 1.00 63.04 36 GLU B C 1
ATOM 2349 O O . GLU B 1 36 ? 23.614 29.461 -14.172 1.00 63.76 36 GLU B O 1
ATOM 2355 N N . LYS B 1 37 ? 23.712 31.642 -14.742 1.00 58.66 37 LYS B N 1
ATOM 2356 C CA . LYS B 1 37 ? 24.336 32.098 -13.481 1.00 55.12 37 LYS B CA 1
ATOM 2357 C C . LYS B 1 37 ? 23.578 33.283 -12.857 1.00 52.62 37 LYS B C 1
ATOM 2358 O O . LYS B 1 37 ? 23.190 34.235 -13.585 1.00 52.69 37 LYS B O 1
ATOM 2364 N N . PRO B 1 38 ? 23.331 33.232 -11.528 1.00 49.08 38 PRO B N 1
ATOM 2365 C CA . PRO B 1 38 ? 22.616 34.362 -10.926 1.00 47.31 38 PRO B CA 1
ATOM 2366 C C . PRO B 1 38 ? 23.588 35.500 -10.596 1.00 46.32 38 PRO B C 1
ATOM 2367 O O . PRO B 1 38 ? 24.762 35.218 -10.420 1.00 45.06 38 PRO B O 1
ATOM 2371 N N . SER B 1 39 ? 23.091 36.742 -10.436 1.00 45.23 39 SER B N 1
ATOM 2372 C CA . SER B 1 39 ? 23.836 37.793 -9.744 1.00 45.86 39 SER B CA 1
ATOM 2373 C C . SER B 1 39 ? 23.909 37.443 -8.254 1.00 46.42 39 SER B C 1
ATOM 2374 O O . SER B 1 39 ? 22.904 37.020 -7.663 1.00 47.07 39 SER B O 1
ATOM 2377 N N . LEU B 1 40 ? 25.044 37.642 -7.598 1.00 46.36 40 LEU B N 1
ATOM 2378 C CA . LEU B 1 40 ? 25.139 37.210 -6.191 1.00 46.79 40 LEU B CA 1
ATOM 2379 C C . LEU B 1 40 ? 25.268 38.428 -5.246 1.00 46.95 40 LEU B C 1
ATOM 2380 O O . LEU B 1 40 ? 26.181 39.233 -5.415 1.00 45.71 40 LEU B O 1
ATOM 2385 N N . THR B 1 41 ? 24.369 38.578 -4.285 1.00 45.77 41 THR B N 1
ATOM 2386 C CA . THR B 1 41 ? 24.435 39.763 -3.435 1.00 46.83 41 THR B CA 1
ATOM 2387 C C . THR B 1 41 ? 24.433 39.344 -1.976 1.00 46.46 41 THR B C 1
ATOM 2388 O O . THR B 1 41 ? 24.202 38.166 -1.649 1.00 46.32 41 THR B O 1
ATOM 2392 N N . VAL B 1 42 ? 24.669 40.318 -1.109 1.00 46.32 42 VAL B N 1
ATOM 2393 C CA . VAL B 1 42 ? 24.390 40.169 0.337 1.00 46.86 42 VAL B CA 1
ATOM 2394 C C . VAL B 1 42 ? 23.436 41.232 0.797 1.00 46.91 42 VAL B C 1
ATOM 2395 O O . VAL B 1 42 ? 23.465 42.293 0.239 1.00 47.72 42 VAL B O 1
ATOM 2399 N N . ASP B 1 43 ? 22.575 40.908 1.776 1.00 47.58 43 ASP B N 1
ATOM 2400 C CA . ASP B 1 43 ? 21.741 41.876 2.425 1.00 49.96 43 ASP B CA 1
ATOM 2401 C C . ASP B 1 43 ? 21.957 41.750 3.918 1.00 52.05 43 ASP B C 1
ATOM 2402 O O . ASP B 1 43 ? 22.279 40.671 4.415 1.00 52.18 43 ASP B O 1
ATOM 2415 N N . VAL B 1 45 ? 20.741 42.783 7.847 1.00 48.76 45 VAL B N 1
ATOM 2416 C CA . VAL B 1 45 ? 19.948 43.363 8.978 1.00 47.35 45 VAL B CA 1
ATOM 2417 C C . VAL B 1 45 ? 20.956 43.860 9.998 1.00 48.12 45 VAL B C 1
ATOM 2418 O O . VAL B 1 45 ? 21.539 43.067 10.713 1.00 48.06 45 VAL B O 1
ATOM 2422 N N . LEU B 1 46 ? 21.183 45.174 9.975 1.00 46.75 46 LEU B N 1
ATOM 2423 C CA . LEU B 1 46 ? 22.131 45.861 10.827 1.00 47.17 46 LEU B CA 1
ATOM 2424 C C . LEU B 1 46 ? 21.317 46.351 11.996 1.00 47.95 46 LEU B C 1
ATOM 2425 O O . LEU B 1 46 ? 20.387 47.125 11.801 1.00 45.95 46 LEU B O 1
ATOM 2430 N N . LEU B 1 47 ? 21.686 45.850 13.183 1.00 47.22 47 LEU B N 1
ATOM 2431 C CA . LEU B 1 47 ? 21.053 46.195 14.401 1.00 48.09 47 LEU B CA 1
ATOM 2432 C C . LEU B 1 47 ? 22.013 47.044 15.267 1.00 46.47 47 LEU B C 1
ATOM 2433 O O . LEU B 1 47 ? 23.164 46.710 15.449 1.00 45.43 47 LEU B O 1
ATOM 2438 N N . CYS B 1 48 ? 21.508 48.149 15.789 1.00 45.49 48 CYS B N 1
ATOM 2439 C CA . CYS B 1 48 ? 22.231 48.949 16.780 1.00 46.31 48 CYS B CA 1
ATOM 2440 C C . CYS B 1 48 ? 21.257 49.175 17.956 1.00 46.46 48 CYS B C 1
ATOM 2441 O O . CYS B 1 48 ? 20.064 48.784 17.916 1.00 45.57 48 CYS B O 1
ATOM 2444 N N . TYR B 1 49 ? 21.774 49.761 19.025 1.00 48.40 49 TYR B N 1
ATOM 2445 C CA . TYR B 1 49 ? 20.935 50.137 20.158 1.00 49.47 49 TYR B CA 1
ATOM 2446 C C . TYR B 1 49 ? 21.369 51.566 20.533 1.00 51.35 49 TYR B C 1
ATOM 2447 O O . TYR B 1 49 ? 22.565 51.886 20.539 1.00 54.58 49 TYR B O 1
ATOM 2456 N N . ASN B 1 50 ? 20.413 52.447 20.745 1.00 50.92 50 ASN B N 1
ATOM 2457 C CA . ASN B 1 50 ? 20.689 53.807 21.146 1.00 51.47 50 ASN B CA 1
ATOM 2458 C C . ASN B 1 50 ? 20.462 53.854 22.673 1.00 52.01 50 ASN B C 1
ATOM 2459 O O . ASN B 1 50 ? 19.321 53.708 23.107 1.00 49.74 50 ASN B O 1
ATOM 2464 N N . LYS B 1 51 ? 21.531 53.981 23.490 1.00 54.16 51 LYS B N 1
ATOM 2465 C CA . LYS B 1 51 ? 21.344 53.805 24.971 1.00 56.60 51 LYS B CA 1
ATOM 2466 C C . LYS B 1 51 ? 20.523 54.979 25.491 1.00 57.19 51 LYS B C 1
ATOM 2467 O O . LYS B 1 51 ? 19.687 54.805 26.383 1.00 57.15 51 LYS B O 1
ATOM 2473 N N . GLU B 1 52 ? 20.759 56.158 24.902 1.00 57.57 52 GLU B N 1
ATOM 2474 C CA . GLU B 1 52 ? 20.083 57.394 25.297 1.00 59.37 52 GLU B CA 1
ATOM 2475 C C . GLU B 1 52 ? 18.568 57.403 25.004 1.00 57.18 52 GLU B C 1
ATOM 2476 O O . GLU B 1 52 ? 17.814 57.957 25.776 1.00 57.80 52 GLU B O 1
ATOM 2482 N N . ALA B 1 53 ? 18.117 56.793 23.905 1.00 54.91 53 ALA B N 1
ATOM 2483 C CA . ALA B 1 53 ? 16.665 56.665 23.650 1.00 53.45 53 ALA B CA 1
ATOM 2484 C C . ALA B 1 53 ? 16.085 55.347 24.205 1.00 52.55 53 ALA B C 1
ATOM 2485 O O . ALA B 1 53 ? 14.854 55.161 24.256 1.00 51.97 53 ALA B O 1
ATOM 2487 N N . ASP B 1 54 ? 16.988 54.430 24.577 1.00 52.16 54 ASP B N 1
ATOM 2488 C CA . ASP B 1 54 ? 16.662 53.033 24.887 1.00 51.70 54 ASP B CA 1
ATOM 2489 C C . ASP B 1 54 ? 15.907 52.379 23.739 1.00 50.90 54 ASP B C 1
ATOM 2490 O O . ASP B 1 54 ? 14.862 51.763 23.920 1.00 52.07 54 ASP B O 1
ATOM 2495 N N . GLN B 1 55 ? 16.474 52.469 22.543 1.00 49.73 55 GLN B N 1
ATOM 2496 C CA . GLN B 1 55 ? 15.828 51.978 21.365 1.00 49.14 55 GLN B CA 1
ATOM 2497 C C . GLN B 1 55 ? 16.780 51.099 20.568 1.00 48.00 55 GLN B C 1
ATOM 2498 O O . GLN B 1 55 ? 17.931 51.473 20.279 1.00 45.38 55 GLN B O 1
ATOM 2504 N N . LEU B 1 56 ? 16.205 49.946 20.213 1.00 47.31 56 LEU B N 1
ATOM 2505 C CA . LEU B 1 56 ? 16.713 48.983 19.286 1.00 48.55 56 LEU B CA 1
ATOM 2506 C C . LEU B 1 56 ? 16.347 49.461 17.861 1.00 47.50 56 LEU B C 1
ATOM 2507 O O . LEU B 1 56 ? 15.197 49.843 17.599 1.00 46.51 56 LEU B O 1
ATOM 2512 N N . LYS B 1 57 ? 17.326 49.438 16.969 1.00 47.62 57 LYS B N 1
ATOM 2513 C CA . LYS B 1 57 ? 17.146 50.044 15.631 1.00 48.63 57 LYS B CA 1
ATOM 2514 C C . LYS B 1 57 ? 17.678 49.176 14.499 1.00 48.90 57 LYS B C 1
ATOM 2515 O O . LYS B 1 57 ? 18.609 48.417 14.667 1.00 49.12 57 LYS B O 1
ATOM 2521 N N . VAL B 1 58 ? 17.123 49.357 13.316 1.00 47.85 58 VAL B N 1
ATOM 2522 C CA . VAL B 1 58 ? 17.511 48.596 12.165 1.00 47.33 58 VAL B CA 1
ATOM 2523 C C . VAL B 1 58 ? 17.536 49.576 10.984 1.00 47.17 58 VAL B C 1
ATOM 2524 O O . VAL B 1 58 ? 16.681 50.430 10.869 1.00 48.49 58 VAL B O 1
ATOM 2528 N N . LEU B 1 59 ? 18.577 49.497 10.160 1.00 47.73 59 LEU B N 1
ATOM 2529 C CA . LEU B 1 59 ? 18.788 50.380 9.047 1.00 47.60 59 LEU B CA 1
ATOM 2530 C C . LEU B 1 59 ? 17.971 50.037 7.750 1.00 47.75 59 LEU B C 1
ATOM 2531 O O . LEU B 1 59 ? 17.971 48.890 7.302 1.00 47.15 59 LEU B O 1
ATOM 2536 N N . LEU B 1 60 ? 17.309 51.036 7.156 1.00 46.50 60 LEU B N 1
ATOM 2537 C CA . LEU B 1 60 ? 16.537 50.829 5.897 1.00 46.65 60 LEU B CA 1
ATOM 2538 C C . LEU B 1 60 ? 16.835 52.023 4.999 1.00 46.02 60 LEU B C 1
ATOM 2539 O O . LEU B 1 60 ? 17.048 53.100 5.524 1.00 47.02 60 LEU B O 1
ATOM 2544 N N . ILE B 1 61 ? 16.707 51.823 3.685 1.00 45.97 61 ILE B N 1
ATOM 2545 C CA . ILE B 1 61 ? 16.910 52.812 2.612 1.00 45.77 61 ILE B CA 1
ATOM 2546 C C . ILE B 1 61 ? 15.683 52.720 1.684 1.00 46.76 61 ILE B C 1
ATOM 2547 O O . ILE B 1 61 ? 15.340 51.643 1.173 1.00 46.97 61 ILE B O 1
ATOM 2552 N N . GLN B 1 62 ? 15.018 53.835 1.434 1.00 46.67 62 GLN B N 1
ATOM 2553 C CA . GLN B 1 62 ? 13.885 53.780 0.540 1.00 47.32 62 GLN B CA 1
ATOM 2554 C C . GLN B 1 62 ? 14.346 53.724 -0.952 1.00 47.51 62 GLN B C 1
ATOM 2555 O O . GLN B 1 62 ? 15.284 54.469 -1.402 1.00 47.25 62 GLN B O 1
ATOM 2561 N N . ARG B 1 63 ? 13.692 52.861 -1.721 1.00 47.47 63 ARG B N 1
ATOM 2562 C CA . ARG B 1 63 ? 14.006 52.762 -3.204 1.00 47.04 63 ARG B CA 1
ATOM 2563 C C . ARG B 1 63 ? 13.320 53.897 -3.957 1.00 48.84 63 ARG B C 1
ATOM 2564 O O . ARG B 1 63 ? 12.084 54.020 -3.950 1.00 47.58 63 ARG B O 1
ATOM 2572 N N . LYS B 1 64 ? 14.147 54.737 -4.580 1.00 52.07 64 LYS B N 1
ATOM 2573 C CA . LYS B 1 64 ? 13.742 55.804 -5.508 1.00 55.84 64 LYS B CA 1
ATOM 2574 C C . LYS B 1 64 ? 12.954 55.680 -6.875 1.00 55.70 64 LYS B C 1
ATOM 2575 O O . LYS B 1 64 ? 12.414 56.717 -7.284 1.00 57.43 64 LYS B O 1
ATOM 2581 N N . GLY B 1 65 ? 12.877 54.622 -7.682 1.00 55.13 65 GLY B N 1
ATOM 2582 C CA . GLY B 1 65 ? 13.716 53.483 -7.881 1.00 53.53 65 GLY B CA 1
ATOM 2583 C C . GLY B 1 65 ? 12.919 52.233 -8.273 1.00 50.99 65 GLY B C 1
ATOM 2584 O O . GLY B 1 65 ? 12.927 51.312 -7.490 1.00 52.77 65 GLY B O 1
ATOM 2585 N N . HIS B 1 66 ? 12.204 52.124 -9.389 1.00 49.26 66 HIS B N 1
ATOM 2586 C CA . HIS B 1 66 ? 11.704 50.719 -9.753 1.00 47.64 66 HIS B CA 1
ATOM 2587 C C . HIS B 1 66 ? 12.788 49.644 -9.981 1.00 47.67 66 HIS B C 1
ATOM 2588 O O . HIS B 1 66 ? 13.921 49.983 -10.417 1.00 47.34 66 HIS B O 1
ATOM 2595 N N . PRO B 1 67 ? 12.473 48.344 -9.651 1.00 46.25 67 PRO B N 1
ATOM 2596 C CA . PRO B 1 67 ? 11.207 47.804 -9.104 1.00 44.59 67 PRO B CA 1
ATOM 2597 C C . PRO B 1 67 ? 11.040 48.140 -7.601 1.00 44.31 67 PRO B C 1
ATOM 2598 O O . PRO B 1 67 ? 12.058 48.460 -6.910 1.00 42.09 67 PRO B O 1
ATOM 2602 N N . PHE B 1 68 ? 9.794 48.059 -7.087 1.00 44.87 68 PHE B N 1
ATOM 2603 C CA . PHE B 1 68 ? 9.506 48.403 -5.682 1.00 45.03 68 PHE B CA 1
ATOM 2604 C C . PHE B 1 68 ? 9.884 49.852 -5.374 1.00 46.31 68 PHE B C 1
ATOM 2605 O O . PHE B 1 68 ? 10.411 50.133 -4.282 1.00 46.98 68 PHE B O 1
ATOM 2613 N N . ARG B 1 69 ? 9.694 50.747 -6.353 1.00 45.18 69 ARG B N 1
ATOM 2614 C CA . ARG B 1 69 ? 9.722 52.210 -6.117 1.00 44.87 69 ARG B CA 1
ATOM 2615 C C . ARG B 1 69 ? 8.973 52.516 -4.805 1.00 45.49 69 ARG B C 1
ATOM 2616 O O . ARG B 1 69 ? 7.770 52.164 -4.652 1.00 43.97 69 ARG B O 1
ATOM 2624 N N . ASN B 1 70 ? 9.676 53.196 -3.879 1.00 45.40 70 ASN B N 1
ATOM 2625 C CA . ASN B 1 70 ? 9.084 53.724 -2.638 1.00 47.22 70 ASN B CA 1
ATOM 2626 C C . ASN B 1 70 ? 8.906 52.704 -1.485 1.00 46.41 70 ASN B C 1
ATOM 2627 O O . ASN B 1 70 ? 8.378 53.063 -0.377 1.00 45.61 70 ASN B O 1
ATOM 2632 N N . SER B 1 71 ? 9.289 51.448 -1.761 1.00 45.78 71 SER B N 1
ATOM 2633 C CA . SER B 1 71 ? 9.476 50.436 -0.718 1.00 46.50 71 SER B CA 1
ATOM 2634 C C . SER B 1 71 ? 10.823 50.627 -0.035 1.00 46.52 71 SER B C 1
ATOM 2635 O O . SER B 1 71 ? 11.740 51.162 -0.648 1.00 47.42 71 SER B O 1
ATOM 2638 N N . TRP B 1 72 ? 10.891 50.252 1.248 1.00 45.30 72 TRP B N 1
ATOM 2639 C CA . TRP B 1 72 ? 12.120 50.298 2.000 1.00 46.19 72 TRP B CA 1
ATOM 2640 C C . TRP B 1 72 ? 12.854 49.002 1.808 1.00 46.16 72 TRP B C 1
ATOM 2641 O O . TRP B 1 72 ? 12.200 47.931 1.707 1.00 48.14 72 TRP B O 1
ATOM 2652 N N . ALA B 1 73 ? 14.185 49.095 1.762 1.00 45.46 73 ALA B N 1
ATOM 2653 C CA . ALA B 1 73 ? 15.070 47.944 1.557 1.00 45.23 73 ALA B CA 1
ATOM 2654 C C . ALA B 1 73 ? 16.178 47.892 2.575 1.00 45.81 73 ALA B C 1
ATOM 2655 O O . ALA B 1 73 ? 16.766 48.913 2.952 1.00 46.79 73 ALA B O 1
ATOM 2657 N N . LEU B 1 74 ? 16.583 46.682 2.922 1.00 46.55 74 LEU B N 1
ATOM 2658 C CA . LEU B 1 74 ? 17.835 46.500 3.657 1.00 45.73 74 LEU B CA 1
ATOM 2659 C C . LEU B 1 74 ? 19.040 47.020 2.859 1.00 47.05 74 LEU B C 1
ATOM 2660 O O . LEU B 1 74 ? 19.037 46.988 1.596 1.00 48.98 74 LEU B O 1
ATOM 2665 N N . PRO B 1 75 ? 20.114 47.433 3.567 1.00 47.51 75 PRO B N 1
ATOM 2666 C CA . PRO B 1 75 ? 21.358 47.674 2.895 1.00 47.03 75 PRO B CA 1
ATOM 2667 C C . PRO B 1 75 ? 21.968 46.335 2.431 1.00 47.96 75 PRO B C 1
ATOM 2668 O O . PRO B 1 75 ? 21.670 45.273 2.969 1.00 48.20 75 PRO B O 1
ATOM 2672 N N . GLY B 1 76 ? 22.838 46.412 1.441 1.00 49.33 76 GLY B N 1
ATOM 2673 C CA . GLY B 1 76 ? 23.624 45.272 1.002 1.00 51.32 76 GLY B CA 1
ATOM 2674 C C . GLY B 1 76 ? 24.277 45.570 -0.348 1.00 51.69 76 GLY B C 1
ATOM 2675 O O . GLY B 1 76 ? 24.498 46.730 -0.702 1.00 54.02 76 GLY B O 1
ATOM 2676 N N . GLY B 1 77 ? 24.627 44.564 -1.123 1.00 50.49 77 GLY B N 1
ATOM 2677 C CA . GLY B 1 77 ? 25.378 44.889 -2.376 1.00 49.26 77 GLY B CA 1
ATOM 2678 C C . GLY B 1 77 ? 25.904 43.621 -3.017 1.00 49.29 77 GLY B C 1
ATOM 2679 O O . GLY B 1 77 ? 25.616 42.506 -2.524 1.00 48.58 77 GLY B O 1
ATOM 2680 N N . PHE B 1 78 ? 26.694 43.786 -4.084 1.00 48.87 78 PHE B N 1
ATOM 2681 C CA . PHE B 1 78 ? 27.207 42.672 -4.856 1.00 48.47 78 PHE B CA 1
ATOM 2682 C C . PHE B 1 78 ? 28.403 42.089 -4.182 1.00 48.44 78 PHE B C 1
ATOM 2683 O O . PHE B 1 78 ? 29.289 42.824 -3.663 1.00 48.73 78 PHE B O 1
ATOM 2691 N N . VAL B 1 79 ? 28.473 40.763 -4.206 1.00 48.47 79 VAL B N 1
ATOM 2692 C CA . VAL B 1 79 ? 29.715 40.043 -3.797 1.00 47.97 79 VAL B CA 1
ATOM 2693 C C . VAL B 1 79 ? 30.754 40.141 -4.936 1.00 48.30 79 VAL B C 1
ATOM 2694 O O . VAL B 1 79 ? 30.434 39.872 -6.098 1.00 49.88 79 VAL B O 1
ATOM 2698 N N . ASN B 1 80 ? 31.991 40.521 -4.643 1.00 48.62 80 ASN B N 1
ATOM 2699 C CA . ASN B 1 80 ? 33.002 40.524 -5.707 1.00 48.86 80 ASN B CA 1
ATOM 2700 C C . ASN B 1 80 ? 33.573 39.094 -5.818 1.00 48.14 80 ASN B C 1
ATOM 2701 O O . ASN B 1 80 ? 33.619 38.343 -4.797 1.00 47.60 80 ASN B O 1
ATOM 2706 N N . ARG B 1 81 ? 34.008 38.749 -7.030 1.00 46.84 81 ARG B N 1
ATOM 2707 C CA . ARG B 1 81 ? 34.680 37.487 -7.393 1.00 48.77 81 ARG B CA 1
ATOM 2708 C C . ARG B 1 81 ? 35.756 36.990 -6.413 1.00 49.01 81 ARG B C 1
ATOM 2709 O O . ARG B 1 81 ? 35.765 35.777 -6.071 1.00 50.21 81 ARG B O 1
ATOM 2717 N N . ASN B 1 82 ? 36.556 37.919 -5.877 1.00 48.50 82 ASN B N 1
ATOM 2718 C CA . ASN B 1 82 ? 37.615 37.592 -4.950 1.00 50.38 82 ASN B CA 1
ATOM 2719 C C . ASN B 1 82 ? 37.237 37.603 -3.467 1.00 50.83 82 ASN B C 1
ATOM 2720 O O . ASN B 1 82 ? 38.102 37.496 -2.601 1.00 51.81 82 ASN B O 1
ATOM 2725 N N . GLU B 1 83 ? 35.955 37.720 -3.158 1.00 51.05 83 GLU B N 1
ATOM 2726 C CA . GLU B 1 83 ? 35.577 37.655 -1.770 1.00 50.39 83 GLU B CA 1
ATOM 2727 C C . GLU B 1 83 ? 34.478 36.614 -1.446 1.00 48.84 83 GLU B C 1
ATOM 2728 O O . GLU B 1 83 ? 33.660 36.152 -2.335 1.00 46.31 83 GLU B O 1
ATOM 2734 N N . SER B 1 84 ? 34.527 36.166 -0.190 1.00 46.22 84 SER B N 1
ATOM 2735 C CA . SER B 1 84 ? 33.390 35.448 0.394 1.00 46.98 84 SER B CA 1
ATOM 2736 C C . SER B 1 84 ? 32.293 36.439 0.726 1.00 46.63 84 SER B C 1
ATOM 2737 O O . SER B 1 84 ? 32.558 37.609 0.890 1.00 46.68 84 SER B O 1
ATOM 2740 N N . THR B 1 85 ? 31.065 35.956 0.890 1.00 47.82 85 THR B N 1
ATOM 2741 C CA . THR B 1 85 ? 29.965 36.794 1.330 1.00 46.22 85 THR B CA 1
ATOM 2742 C C . THR B 1 85 ? 30.206 37.436 2.707 1.00 46.57 85 THR B C 1
ATOM 2743 O O . THR B 1 85 ? 29.760 38.555 2.950 1.00 47.21 85 THR B O 1
ATOM 2747 N N . GLU B 1 86 ? 30.873 36.728 3.610 1.00 46.28 86 GLU B N 1
ATOM 2748 C CA . GLU B 1 86 ? 31.297 37.302 4.892 1.00 48.24 86 GLU B CA 1
ATOM 2749 C C . GLU B 1 86 ? 32.166 38.511 4.616 1.00 49.08 86 GLU B C 1
ATOM 2750 O O . GLU B 1 86 ? 31.974 39.539 5.276 1.00 51.71 86 GLU B O 1
ATOM 2756 N N . ASP B 1 87 ? 33.174 38.391 3.722 1.00 48.35 87 ASP B N 1
ATOM 2757 C CA . ASP B 1 87 ? 33.964 39.567 3.367 1.00 47.69 87 ASP B CA 1
ATOM 2758 C C . ASP B 1 87 ? 33.097 40.717 2.825 1.00 47.26 87 ASP B C 1
ATOM 2759 O O . ASP B 1 87 ? 33.381 41.863 3.149 1.00 47.14 87 ASP B O 1
ATOM 2764 N N . SER B 1 88 ? 32.117 40.415 1.967 1.00 44.27 88 SER B N 1
ATOM 2765 C CA . SER B 1 88 ? 31.285 41.469 1.347 1.00 45.86 88 SER B CA 1
ATOM 2766 C C . SER B 1 88 ? 30.433 42.206 2.377 1.00 45.76 88 SER B C 1
ATOM 2767 O O . SER B 1 88 ? 30.248 43.422 2.201 1.00 46.13 88 SER B O 1
ATOM 2770 N N . VAL B 1 89 ? 29.936 41.488 3.418 1.00 43.77 89 VAL B N 1
ATOM 2771 C CA . VAL B 1 89 ? 29.203 42.118 4.481 1.00 45.04 89 VAL B CA 1
ATOM 2772 C C . VAL B 1 89 ? 30.092 43.151 5.163 1.00 47.64 89 VAL B C 1
ATOM 2773 O O . VAL B 1 89 ? 29.648 44.233 5.430 1.00 50.02 89 VAL B O 1
ATOM 2777 N N . LEU B 1 90 ? 31.353 42.799 5.495 1.00 48.48 90 LEU B N 1
ATOM 2778 C CA . LEU B 1 90 ? 32.227 43.698 6.248 1.00 47.74 90 LEU B CA 1
ATOM 2779 C C . LEU B 1 90 ? 32.425 44.938 5.379 1.00 48.73 90 LEU B C 1
ATOM 2780 O O . LEU B 1 90 ? 32.351 46.046 5.876 1.00 49.64 90 LEU B O 1
ATOM 2785 N N . ARG B 1 91 ? 32.664 44.753 4.075 1.00 48.68 91 ARG B N 1
ATOM 2786 C CA . ARG B 1 91 ? 32.866 45.862 3.134 1.00 47.47 91 ARG B CA 1
ATOM 2787 C C . ARG B 1 91 ? 31.624 46.726 2.919 1.00 48.13 91 ARG B C 1
ATOM 2788 O O . ARG B 1 91 ? 31.712 47.944 2.955 1.00 49.25 91 ARG B O 1
ATOM 2796 N N . GLU B 1 92 ? 30.479 46.107 2.665 1.00 48.25 92 GLU B N 1
ATOM 2797 C CA . GLU B 1 92 ? 29.251 46.828 2.430 1.00 49.59 92 GLU B CA 1
ATOM 2798 C C . GLU B 1 92 ? 28.745 47.591 3.677 1.00 50.07 92 GLU B C 1
ATOM 2799 O O . GLU B 1 92 ? 28.136 48.668 3.549 1.00 51.15 92 GLU B O 1
ATOM 2805 N N . THR B 1 93 ? 28.952 47.035 4.868 1.00 48.94 93 THR B N 1
ATOM 2806 C CA . THR B 1 93 ? 28.556 47.718 6.082 1.00 49.24 93 THR B CA 1
ATOM 2807 C C . THR B 1 93 ? 29.387 48.955 6.295 1.00 48.73 93 THR B C 1
ATOM 2808 O O . THR B 1 93 ? 28.833 50.012 6.646 1.00 49.17 93 THR B O 1
ATOM 2812 N N . LYS B 1 94 ? 30.710 48.833 6.144 1.00 48.52 94 LYS B N 1
ATOM 2813 C CA . LYS B 1 94 ? 31.587 50.009 6.185 1.00 49.91 94 LYS B CA 1
ATOM 2814 C C . LYS B 1 94 ? 31.230 51.128 5.157 1.00 50.88 94 LYS B C 1
ATOM 2815 O O . LYS B 1 94 ? 31.127 52.330 5.529 1.00 50.40 94 LYS B O 1
ATOM 2821 N N . GLU B 1 95 ? 31.054 50.746 3.894 1.00 50.33 95 GLU B N 1
ATOM 2822 C CA . GLU B 1 95 ? 30.557 51.675 2.861 1.00 53.25 95 GLU B CA 1
ATOM 2823 C C . GLU B 1 95 ? 29.300 52.401 3.272 1.00 52.72 95 GLU B C 1
ATOM 2824 O O . GLU B 1 95 ? 29.228 53.602 3.161 1.00 52.59 95 GLU B O 1
ATOM 2830 N N . GLU B 1 96 ? 28.313 51.640 3.743 1.00 52.86 96 GLU B N 1
ATOM 2831 C CA . GLU B 1 96 ? 27.016 52.169 4.098 1.00 52.61 96 GLU B CA 1
ATOM 2832 C C . GLU B 1 96 ? 27.028 53.063 5.330 1.00 53.21 96 GLU B C 1
ATOM 2833 O O . GLU B 1 96 ? 26.520 54.168 5.293 1.00 54.75 96 GLU B O 1
ATOM 2839 N N . THR B 1 97 ? 27.599 52.581 6.424 1.00 52.18 97 THR B N 1
ATOM 2840 C CA . THR B 1 97 ? 27.486 53.201 7.712 1.00 50.59 97 THR B CA 1
ATOM 2841 C C . THR B 1 97 ? 28.760 53.910 8.180 1.00 50.42 97 THR B C 1
ATOM 2842 O O . THR B 1 97 ? 28.700 54.691 9.138 1.00 49.29 97 THR B O 1
ATOM 2846 N N . GLY B 1 98 ? 29.908 53.564 7.591 1.00 48.63 98 GLY B N 1
ATOM 2847 C CA . GLY B 1 98 ? 31.202 54.000 8.114 1.00 47.17 98 GLY B CA 1
ATOM 2848 C C . GLY B 1 98 ? 31.748 53.156 9.270 1.00 47.99 98 GLY B C 1
ATOM 2849 O O . GLY B 1 98 ? 32.837 53.412 9.699 1.00 48.12 98 GLY B O 1
ATOM 2850 N N . VAL B 1 99 ? 31.031 52.148 9.764 1.00 48.62 99 VAL B N 1
ATOM 2851 C CA . VAL B 1 99 ? 31.486 51.348 10.949 1.00 50.01 99 VAL B CA 1
ATOM 2852 C C . VAL B 1 99 ? 32.333 50.122 10.485 1.00 50.09 99 VAL B C 1
ATOM 2853 O O . VAL B 1 99 ? 31.939 49.412 9.511 1.00 50.17 99 VAL B O 1
ATOM 2857 N N . VAL B 1 100 ? 33.504 49.942 11.118 1.00 50.28 100 VAL B N 1
ATOM 2858 C CA . VAL B 1 100 ? 34.326 48.722 11.001 1.00 50.72 100 VAL B CA 1
ATOM 2859 C C . VAL B 1 100 ? 33.775 47.611 11.928 1.00 51.30 100 VAL B C 1
ATOM 2860 O O . VAL B 1 100 ? 33.832 47.703 13.151 1.00 51.23 100 VAL B O 1
ATOM 2864 N N . ILE B 1 101 ? 33.176 46.585 11.327 1.00 50.70 101 ILE B N 1
ATOM 2865 C CA . ILE B 1 101 ? 32.862 45.364 12.066 1.00 51.28 101 ILE B CA 1
ATOM 2866 C C . ILE B 1 101 ? 33.816 44.219 11.621 1.00 51.88 101 ILE B C 1
ATOM 2867 O O . ILE B 1 101 ? 34.466 44.304 10.560 1.00 51.73 101 ILE B O 1
ATOM 2872 N N . SER B 1 102 ? 33.927 43.165 12.437 1.00 51.23 102 SER B N 1
ATOM 2873 C CA . SER B 1 102 ? 34.620 41.946 11.998 1.00 50.19 102 SER B CA 1
ATOM 2874 C C . SER B 1 102 ? 33.559 40.877 11.909 1.00 49.66 102 SER B C 1
ATOM 2875 O O . SER B 1 102 ? 32.378 41.127 12.252 1.00 48.24 102 SER B O 1
ATOM 2878 N N . GLN B 1 103 ? 33.955 39.702 11.440 1.00 49.14 103 GLN B N 1
ATOM 2879 C CA . GLN B 1 103 ? 33.080 38.529 11.449 1.00 51.03 103 GLN B CA 1
ATOM 2880 C C . GLN B 1 103 ? 32.557 38.102 12.838 1.00 51.71 103 GLN B C 1
ATOM 2881 O O . GLN B 1 103 ? 31.553 37.397 12.912 1.00 52.64 103 GLN B O 1
ATOM 2887 N N . GLU B 1 104 ? 33.237 38.523 13.916 1.00 51.61 104 GLU B N 1
ATOM 2888 C CA . GLU B 1 104 ? 32.741 38.387 15.304 1.00 52.14 104 GLU B CA 1
ATOM 2889 C C . GLU B 1 104 ? 31.385 39.054 15.501 1.00 49.28 104 GLU B C 1
ATOM 2890 O O . GLU B 1 104 ? 30.644 38.659 16.361 1.00 50.06 104 GLU B O 1
ATOM 2896 N N . ASN B 1 105 ? 31.101 40.053 14.681 1.00 46.66 105 ASN B N 1
ATOM 2897 C CA . ASN B 1 105 ? 29.905 40.856 14.745 1.00 46.93 105 ASN B CA 1
ATOM 2898 C C . ASN B 1 105 ? 28.807 40.428 13.772 1.00 46.99 105 ASN B C 1
ATOM 2899 O O . ASN B 1 105 ? 27.779 41.091 13.705 1.00 46.50 105 ASN B O 1
ATOM 2904 N N . ILE B 1 106 ? 29.017 39.345 13.010 1.00 47.85 106 ILE B N 1
ATOM 2905 C CA . ILE B 1 106 ? 27.990 38.965 12.048 1.00 47.97 106 ILE B CA 1
ATOM 2906 C C . ILE B 1 106 ? 27.487 37.537 12.206 1.00 49.46 106 ILE B C 1
ATOM 2907 O O . ILE B 1 106 ? 28.132 36.713 12.790 1.00 49.24 106 ILE B O 1
ATOM 2912 N N . GLU B 1 107 ? 26.317 37.244 11.657 1.00 50.70 107 GLU B N 1
ATOM 2913 C CA . GLU B 1 107 ? 25.857 35.913 11.633 1.00 50.27 107 GLU B CA 1
ATOM 2914 C C . GLU B 1 107 ? 25.157 35.680 10.322 1.00 49.02 107 GLU B C 1
ATOM 2915 O O . GLU B 1 107 ? 24.155 36.357 10.031 1.00 48.66 107 GLU B O 1
ATOM 2921 N N . GLN B 1 108 ? 25.634 34.704 9.521 1.00 49.66 108 GLN B N 1
ATOM 2922 C CA . GLN B 1 108 ? 24.915 34.291 8.291 1.00 48.84 108 GLN B CA 1
ATOM 2923 C C . GLN B 1 108 ? 23.518 33.748 8.673 1.00 49.49 108 GLN B C 1
ATOM 2924 O O . GLN B 1 108 ? 23.363 32.923 9.600 1.00 49.38 108 GLN B O 1
ATOM 2930 N N . LEU B 1 109 ? 22.508 34.295 8.042 1.00 48.71 109 LEU B N 1
ATOM 2931 C CA . LEU B 1 109 ? 21.120 34.006 8.389 1.00 49.23 109 LEU B CA 1
ATOM 2932 C C . LEU B 1 109 ? 20.479 32.971 7.449 1.00 49.64 109 LEU B C 1
ATOM 2933 O O . LEU B 1 109 ? 19.996 31.906 7.878 1.00 50.77 109 LEU B O 1
ATOM 2938 N N . HIS B 1 110 ? 20.575 33.192 6.149 1.00 48.38 110 HIS B N 1
ATOM 2939 C CA . HIS B 1 110 ? 19.746 32.427 5.231 1.00 48.67 110 HIS B CA 1
ATOM 2940 C C . HIS B 1 110 ? 19.951 32.923 3.810 1.00 47.67 110 HIS B C 1
ATOM 2941 O O . HIS B 1 110 ? 20.092 34.111 3.542 1.00 45.94 110 HIS B O 1
ATOM 2948 N N . SER B 1 111 ? 19.954 31.988 2.889 1.00 49.18 111 SER B N 1
ATOM 2949 C CA . SER B 1 111 ? 20.021 32.339 1.500 1.00 50.16 111 SER B CA 1
ATOM 2950 C C . SER B 1 111 ? 18.683 32.313 0.841 1.00 49.84 111 SER B C 1
ATOM 2951 O O . SER B 1 111 ? 18.000 31.281 0.809 1.00 47.98 111 SER B O 1
ATOM 2954 N N . PHE B 1 112 ? 18.387 33.472 0.226 1.00 51.21 112 PHE B N 1
ATOM 2955 C CA . PHE B 1 112 ? 17.081 33.738 -0.486 1.00 49.78 112 PHE B CA 1
ATOM 2956 C C . PHE B 1 112 ? 17.217 33.582 -1.987 1.00 49.16 112 PHE B C 1
ATOM 2957 O O . PHE B 1 112 ? 18.050 34.235 -2.588 1.00 49.61 112 PHE B O 1
ATOM 2965 N N . SER B 1 113 ? 16.454 32.665 -2.570 1.00 50.10 113 SER B N 1
ATOM 2966 C CA . SER B 1 113 ? 16.634 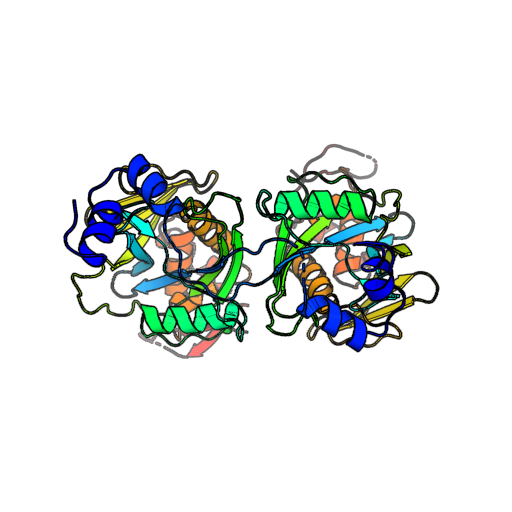32.255 -3.975 1.00 51.27 113 SER B CA 1
ATOM 2967 C C . SER B 1 113 ? 15.345 31.980 -4.833 1.00 52.84 113 SER B C 1
ATOM 2968 O O . SER B 1 113 ? 15.425 31.372 -5.933 1.00 51.81 113 SER B O 1
ATOM 2971 N N . ARG B 1 114 ? 14.190 32.464 -4.374 1.00 52.75 114 ARG B N 1
ATOM 2972 C CA . ARG B 1 114 ? 12.986 32.393 -5.178 1.00 54.35 114 ARG B CA 1
ATOM 2973 C C . ARG B 1 114 ? 13.335 32.947 -6.564 1.00 52.96 114 ARG B C 1
ATOM 2974 O O . ARG B 1 114 ? 13.861 34.074 -6.670 1.00 52.35 114 ARG B O 1
ATOM 2982 N N . PRO B 1 115 ? 13.130 32.123 -7.639 1.00 51.47 115 PRO B N 1
ATOM 2983 C CA . PRO B 1 115 ? 13.662 32.517 -8.934 1.00 51.65 115 PRO B CA 1
ATOM 2984 C C . PRO B 1 115 ? 13.303 33.960 -9.443 1.00 51.86 115 PRO B C 1
ATOM 2985 O O . PRO B 1 115 ? 14.151 34.628 -10.063 1.00 51.81 115 PRO B O 1
ATOM 2989 N N . ASP B 1 116 ? 12.102 34.427 -9.137 1.00 51.00 116 ASP B N 1
ATOM 2990 C CA . ASP B 1 116 ? 11.681 35.783 -9.452 1.00 53.15 116 ASP B CA 1
ATOM 2991 C C . ASP B 1 116 ? 11.739 36.815 -8.279 1.00 52.09 116 ASP B C 1
ATOM 2992 O O . ASP B 1 116 ? 11.057 37.825 -8.346 1.00 54.01 116 ASP B O 1
ATOM 2997 N N . ARG B 1 117 ? 12.558 36.613 -7.229 1.00 49.06 117 ARG B N 1
ATOM 2998 C CA . ARG B 1 117 ? 12.571 37.536 -6.099 1.00 47.39 117 ARG B CA 1
ATOM 2999 C C . ARG B 1 117 ? 12.918 38.961 -6.543 1.00 47.65 117 ARG B C 1
ATOM 3000 O O . ARG B 1 117 ? 12.433 39.955 -5.971 1.00 47.23 117 ARG B O 1
ATOM 3008 N N . ASP B 1 118 ? 13.778 39.046 -7.562 1.00 46.35 118 ASP B N 1
ATOM 3009 C CA . ASP B 1 118 ? 14.065 40.308 -8.227 1.00 46.17 118 ASP B CA 1
ATOM 3010 C C . ASP B 1 118 ? 13.481 40.134 -9.650 1.00 44.32 118 ASP B C 1
ATOM 3011 O O . ASP B 1 118 ? 13.894 39.250 -10.363 1.00 46.65 118 ASP B O 1
ATOM 3016 N N . PRO B 1 119 ? 12.482 40.928 -10.033 1.00 43.09 119 PRO B N 1
ATOM 3017 C CA . PRO B 1 119 ? 11.884 40.771 -11.401 1.00 42.30 119 PRO B CA 1
ATOM 3018 C C . PRO B 1 119 ? 12.774 41.257 -12.552 1.00 42.81 119 PRO B C 1
ATOM 3019 O O . PRO B 1 119 ? 12.501 40.980 -13.741 1.00 45.17 119 PRO B O 1
ATOM 3023 N N . ARG B 1 120 ? 13.870 41.930 -12.237 1.00 42.67 120 ARG B N 1
ATOM 3024 C CA . ARG B 1 120 ? 14.832 42.304 -13.298 1.00 41.73 120 ARG B CA 1
ATOM 3025 C C . ARG B 1 120 ? 15.583 41.093 -13.846 1.00 42.31 120 ARG B C 1
ATOM 3026 O O . ARG B 1 120 ? 15.982 41.081 -14.994 1.00 41.37 120 ARG B O 1
ATOM 3034 N N . GLY B 1 121 ? 15.816 40.057 -13.052 1.00 42.35 121 GLY B N 1
ATOM 3035 C CA . GLY B 1 121 ? 16.635 38.958 -13.578 1.00 42.21 121 GLY B CA 1
ATOM 3036 C C . GLY B 1 121 ? 16.907 38.067 -12.359 1.00 44.12 121 GLY B C 1
ATOM 3037 O O . GLY B 1 121 ? 16.426 38.379 -11.240 1.00 46.76 121 GLY B O 1
ATOM 3038 N N . TRP B 1 122 ? 17.718 37.024 -12.550 1.00 43.19 122 TRP B N 1
ATOM 3039 C CA . TRP B 1 122 ? 18.081 36.027 -11.543 1.00 44.78 122 TRP B CA 1
ATOM 3040 C C . TRP B 1 122 ? 19.137 36.538 -10.569 1.00 45.79 122 TRP B C 1
ATOM 3041 O O . TRP B 1 122 ? 20.290 36.784 -10.956 1.00 46.76 122 TRP B O 1
ATOM 3052 N N . VAL B 1 123 ? 18.673 36.787 -9.354 1.00 45.76 123 VAL B N 1
ATOM 3053 C CA . VAL B 1 123 ? 19.454 37.331 -8.279 1.00 45.69 123 VAL B CA 1
ATOM 3054 C C . VAL B 1 123 ? 19.313 36.476 -6.980 1.00 46.95 123 VAL B C 1
ATOM 3055 O O . VAL B 1 123 ? 18.225 36.290 -6.436 1.00 48.85 123 VAL B O 1
ATOM 3059 N N . VAL B 1 124 ? 20.402 35.953 -6.470 1.00 47.53 124 VAL B N 1
ATOM 3060 C CA . VAL B 1 124 ? 20.352 35.188 -5.174 1.00 47.06 124 VAL B CA 1
ATOM 3061 C C . VAL B 1 124 ? 21.069 36.043 -4.125 1.00 47.71 124 VAL B C 1
ATOM 3062 O O . VAL B 1 124 ? 22.144 36.652 -4.392 1.00 47.44 124 VAL B O 1
ATOM 3066 N N . THR B 1 125 ? 20.492 36.112 -2.948 1.00 47.83 125 THR B N 1
ATOM 3067 C CA . THR B 1 125 ? 21.133 36.827 -1.917 1.00 49.58 125 THR B CA 1
ATOM 3068 C C . THR B 1 125 ? 21.483 35.947 -0.693 1.00 48.84 125 THR B C 1
ATOM 3069 O O . THR B 1 125 ? 20.698 35.086 -0.297 1.00 48.74 125 THR B O 1
ATOM 3073 N N . VAL B 1 126 ? 22.664 36.167 -0.121 1.00 46.97 126 VAL B N 1
ATOM 3074 C CA . VAL B 1 126 ? 22.973 35.572 1.159 1.00 48.24 126 VAL B CA 1
ATOM 3075 C C . VAL B 1 126 ? 22.749 36.623 2.288 1.00 48.88 126 VAL B C 1
ATOM 3076 O O . VAL B 1 126 ? 23.460 37.626 2.351 1.00 49.91 126 VAL B O 1
ATOM 3080 N N . SER B 1 127 ? 21.754 36.425 3.154 1.00 48.94 127 SER B N 1
ATOM 3081 C CA . SER B 1 127 ? 21.453 37.446 4.173 1.00 49.50 127 SER B CA 1
ATOM 3082 C C . SER B 1 127 ? 22.181 37.167 5.492 1.00 48.36 127 SER B C 1
ATOM 3083 O O . SER B 1 127 ? 22.432 36.035 5.841 1.00 48.12 127 SER B O 1
ATOM 3086 N N . TYR B 1 128 ? 22.488 38.238 6.200 1.00 47.77 128 TYR B N 1
ATOM 3087 C CA . TYR B 1 128 ? 23.286 38.228 7.413 1.00 48.12 128 TYR B CA 1
ATOM 3088 C C . TYR B 1 128 ? 22.620 39.158 8.422 1.00 49.01 128 TYR B C 1
ATOM 3089 O O . TYR B 1 128 ? 22.072 40.239 8.039 1.00 48.29 128 TYR B O 1
ATOM 3098 N N . LEU B 1 129 ? 22.743 38.775 9.688 1.00 48.30 129 LEU B N 1
ATOM 3099 C CA . LEU B 1 129 ? 22.524 39.741 10.805 1.00 51.26 129 LEU B CA 1
ATOM 3100 C C . LEU B 1 129 ? 23.886 40.332 11.113 1.00 50.73 129 LEU B C 1
ATOM 3101 O O . LEU B 1 129 ? 24.890 39.626 11.061 1.00 50.94 129 LEU B O 1
ATOM 3106 N N . ALA B 1 130 ? 23.946 41.602 11.441 1.00 50.64 130 ALA B N 1
ATOM 3107 C CA . ALA B 1 130 ? 25.193 42.185 11.954 1.00 51.17 130 ALA B CA 1
ATOM 3108 C C . ALA B 1 130 ? 24.808 43.134 13.126 1.00 50.32 130 ALA B C 1
ATOM 3109 O O . ALA B 1 130 ? 23.824 43.849 13.028 1.00 48.63 130 ALA B O 1
ATOM 3111 N N . PHE B 1 131 ? 25.568 43.064 14.210 1.00 48.94 131 PHE B N 1
ATOM 3112 C CA . PHE B 1 131 ? 25.396 43.917 15.383 1.00 50.10 131 PHE B CA 1
ATOM 3113 C C . PHE B 1 131 ? 26.462 45.006 15.409 1.00 50.81 131 PHE B C 1
ATOM 3114 O O . PHE B 1 131 ? 27.627 44.691 15.622 1.00 49.89 131 PHE B O 1
ATOM 3122 N N . ILE B 1 132 ? 26.017 46.248 15.267 1.00 51.92 132 ILE B N 1
ATOM 3123 C CA . ILE B 1 132 ? 26.828 47.446 14.963 1.00 56.17 132 ILE B CA 1
ATOM 3124 C C . ILE B 1 132 ? 27.353 48.216 16.206 1.00 57.97 132 ILE B C 1
ATOM 3125 O O . ILE B 1 132 ? 28.343 48.988 16.100 1.00 59.65 132 ILE B O 1
ATOM 3130 N N . GLY B 1 133 ? 26.757 47.980 17.397 1.00 57.32 133 GLY B N 1
ATOM 3131 C CA . GLY B 1 133 ? 27.169 48.735 18.575 1.00 56.99 133 GLY B CA 1
ATOM 3132 C C . GLY B 1 133 ? 26.208 49.917 18.673 1.00 57.90 133 GLY B C 1
ATOM 3133 O O . GLY B 1 133 ? 24.987 49.754 18.430 1.00 56.14 133 GLY B O 1
ATOM 3134 N N . GLU B 1 134 ? 26.743 51.101 18.999 1.00 57.54 134 GLU B N 1
ATOM 3135 C CA . GLU B 1 134 ? 25.922 52.348 19.091 1.00 59.19 134 GLU B CA 1
ATOM 3136 C C . GLU B 1 134 ? 25.384 52.860 17.719 1.00 56.86 134 GLU B C 1
ATOM 3137 O O . GLU B 1 134 ? 26.011 52.640 16.697 1.00 56.67 134 GLU B O 1
ATOM 3143 N N . GLU B 1 135 ? 24.254 53.571 17.712 1.00 55.86 135 GLU B N 1
ATOM 3144 C CA . GLU B 1 135 ? 23.672 54.087 16.461 1.00 54.62 135 GLU B CA 1
ATOM 3145 C C . GLU B 1 135 ? 24.667 55.090 15.810 1.00 54.82 135 GLU B C 1
ATOM 3146 O O . GLU B 1 135 ? 25.025 56.064 16.436 1.00 54.07 135 GLU B O 1
ATOM 3152 N N . PRO B 1 136 ? 25.190 54.777 14.594 1.00 55.26 136 PRO B N 1
ATOM 3153 C CA . PRO B 1 136 ? 26.089 55.693 13.908 1.00 56.64 136 PRO B CA 1
ATOM 3154 C C . PRO B 1 136 ? 25.343 56.871 13.322 1.00 58.22 136 PRO B C 1
ATOM 3155 O O . PRO B 1 136 ? 24.195 56.747 12.919 1.00 59.25 136 PRO B O 1
ATOM 3159 N N . LEU B 1 137 ? 25.977 58.022 13.270 1.00 60.36 137 LEU B N 1
ATOM 3160 C CA . LEU B 1 137 ? 25.296 59.179 12.677 1.00 61.79 137 LEU B CA 1
ATOM 3161 C C . LEU B 1 137 ? 25.230 59.065 11.160 1.00 61.32 137 LEU B C 1
ATOM 3162 O O . LEU B 1 137 ? 26.138 58.541 10.521 1.00 61.48 137 LEU B O 1
ATOM 3167 N N . ILE B 1 138 ? 24.120 59.527 10.605 1.00 61.30 138 ILE B N 1
ATOM 3168 C CA . ILE B 1 138 ? 23.989 59.690 9.166 1.00 61.61 138 ILE B CA 1
ATOM 3169 C C . ILE B 1 138 ? 24.049 61.200 8.812 1.00 62.67 138 ILE B C 1
ATOM 3170 O O . ILE B 1 138 ? 23.211 62.001 9.246 1.00 61.99 138 ILE B O 1
ATOM 3175 N N . ALA B 1 139 ? 25.052 61.590 8.039 1.00 63.71 139 ALA B N 1
ATOM 3176 C CA . ALA B 1 139 ? 25.038 62.943 7.491 1.00 65.49 139 ALA B CA 1
ATOM 3177 C C . ALA B 1 139 ? 24.073 62.949 6.290 1.00 65.90 139 ALA B C 1
ATOM 3178 O O . ALA B 1 139 ? 24.314 62.234 5.292 1.00 66.58 139 ALA B O 1
ATOM 3180 N N . GLY B 1 140 ? 22.983 63.720 6.443 1.00 65.44 140 GLY B N 1
ATOM 3181 C CA . GLY B 1 140 ? 22.076 64.156 5.361 1.00 65.16 140 GLY B CA 1
ATOM 3182 C C . GLY B 1 140 ? 22.565 64.117 3.905 1.00 64.50 140 GLY B C 1
ATOM 3183 O O . GLY B 1 140 ? 23.732 64.405 3.584 1.00 63.88 140 GLY B O 1
ATOM 3184 N N . ASP B 1 141 ? 21.630 63.741 3.034 1.00 64.13 141 ASP B N 1
ATOM 3185 C CA . ASP B 1 141 ? 21.880 63.553 1.621 1.00 63.98 141 ASP B CA 1
ATOM 3186 C C . ASP B 1 141 ? 20.566 63.311 0.933 1.00 63.64 141 ASP B C 1
ATOM 3187 O O . ASP B 1 141 ? 20.022 62.224 1.056 1.00 62.62 141 ASP B O 1
ATOM 3192 N N . ASP B 1 142 ? 20.082 64.289 0.163 1.00 64.04 142 ASP B N 1
ATOM 3193 C CA . ASP B 1 142 ? 18.787 64.139 -0.499 1.00 64.00 142 ASP B CA 1
ATOM 3194 C C . ASP B 1 142 ? 18.768 63.025 -1.517 1.00 64.07 142 ASP B C 1
ATOM 3195 O O . ASP B 1 142 ? 17.694 62.549 -1.870 1.00 65.80 142 ASP B O 1
ATOM 3200 N N . ALA B 1 143 ? 19.929 62.602 -2.010 1.00 63.22 143 ALA B N 1
ATOM 3201 C CA . ALA B 1 143 ? 19.957 61.522 -3.020 1.00 62.62 143 ALA B CA 1
ATOM 3202 C C . ALA B 1 143 ? 19.569 60.153 -2.450 1.00 60.95 143 ALA B C 1
ATOM 3203 O O . ALA B 1 143 ? 19.173 59.240 -3.216 1.00 60.99 143 ALA B O 1
ATOM 3205 N N . LYS B 1 144 ? 19.697 59.996 -1.135 1.00 58.34 144 LYS B N 1
ATOM 3206 C CA . LYS B 1 144 ? 19.196 58.765 -0.536 1.00 56.73 144 LYS B CA 1
ATOM 3207 C C . LYS B 1 144 ? 18.457 58.881 0.803 1.00 55.04 144 LYS B C 1
ATOM 3208 O O . LYS B 1 144 ? 18.912 59.539 1.759 1.00 54.45 144 LYS B O 1
ATOM 3214 N N . GLU B 1 145 ? 17.279 58.260 0.811 1.00 53.04 145 GLU B N 1
ATOM 3215 C CA . GLU B 1 145 ? 16.426 58.194 1.974 1.00 50.98 145 GLU B CA 1
ATOM 3216 C C . GLU B 1 145 ? 16.857 57.027 2.856 1.00 50.60 145 GLU B C 1
ATOM 3217 O O . GLU B 1 145 ? 16.534 55.852 2.581 1.00 51.00 145 GLU B O 1
ATOM 3223 N N . VAL B 1 146 ? 17.607 57.340 3.913 1.00 48.63 146 VAL B N 1
ATOM 3224 C CA . VAL B 1 146 ? 18.145 56.293 4.754 1.00 46.80 146 VAL B CA 1
ATOM 3225 C C . VAL B 1 146 ? 18.037 56.660 6.252 1.00 46.93 146 VAL B C 1
ATOM 3226 O O . VAL B 1 146 ? 18.402 57.768 6.678 1.00 45.94 146 VAL B O 1
ATOM 3230 N N . HIS B 1 147 ? 17.511 55.731 7.053 1.00 46.47 147 HIS B N 1
ATOM 3231 C CA . HIS B 1 147 ? 17.298 56.020 8.477 1.00 45.32 147 HIS B CA 1
ATOM 3232 C C . HIS B 1 147 ? 17.445 54.703 9.240 1.00 45.63 147 HIS B C 1
ATOM 3233 O O . HIS B 1 147 ? 17.185 53.655 8.696 1.00 45.01 147 HIS B O 1
ATOM 3240 N N . TRP B 1 148 ? 17.874 54.809 10.499 1.00 45.55 148 TRP B N 1
ATOM 3241 C CA . TRP B 1 148 ? 17.743 53.765 11.517 1.00 46.22 148 TRP B CA 1
ATOM 3242 C C . TRP B 1 148 ? 16.353 53.816 12.076 1.00 45.06 148 TRP B C 1
ATOM 3243 O O . TRP B 1 148 ? 15.981 54.730 12.794 1.00 45.43 148 TRP B O 1
ATOM 3254 N N . PHE B 1 149 ? 15.589 52.792 11.742 1.00 44.66 149 PHE B N 1
ATOM 3255 C CA . PHE B 1 149 ? 14.215 52.716 12.156 1.00 43.56 149 PHE B CA 1
ATOM 3256 C C . PHE B 1 149 ? 14.132 52.134 13.590 1.00 44.13 149 PHE B C 1
ATOM 3257 O O . PHE B 1 149 ? 14.826 51.177 13.905 1.00 45.00 149 PHE B O 1
ATOM 3265 N N . ASN B 1 150 ? 13.243 52.653 14.427 1.00 44.61 150 ASN B N 1
ATOM 3266 C CA . ASN B 1 150 ? 12.942 52.041 15.697 1.00 45.19 150 ASN B CA 1
ATOM 3267 C C . ASN B 1 150 ? 12.366 50.635 15.424 1.00 45.95 150 ASN B C 1
ATOM 3268 O O . ASN B 1 150 ? 11.568 50.425 14.511 1.00 45.34 150 ASN B O 1
ATOM 3273 N N . LEU B 1 151 ? 12.824 49.674 16.232 1.00 47.92 151 LEU B N 1
ATOM 3274 C CA . LEU B 1 151 ? 12.356 48.298 16.161 1.00 49.02 151 LEU B CA 1
ATOM 3275 C C . LEU B 1 151 ? 11.729 47.844 17.489 1.00 49.58 151 LEU B C 1
ATOM 3276 O O . LEU B 1 151 ? 12.333 47.917 18.594 1.00 50.41 151 LEU B O 1
ATOM 3281 N N . GLU B 1 152 ? 10.452 47.482 17.397 1.00 49.81 152 GLU B N 1
ATOM 3282 C CA . GLU B 1 152 ? 9.725 46.992 18.598 1.00 49.76 152 GLU B CA 1
ATOM 3283 C C . GLU B 1 152 ? 8.738 45.895 18.274 1.00 49.68 152 GLU B C 1
ATOM 3284 O O . GLU B 1 152 ? 8.319 45.790 17.144 1.00 51.60 152 GLU B O 1
ATOM 3290 N N . ARG B 1 153 ? 8.316 45.141 19.274 1.00 48.34 153 ARG B N 1
ATOM 3291 C CA . ARG B 1 153 ? 7.467 44.005 19.124 1.00 46.82 153 ARG B CA 1
ATOM 3292 C C . ARG B 1 153 ? 6.274 44.067 20.016 1.00 48.01 153 ARG B C 1
ATOM 3293 O O . ARG B 1 153 ? 6.357 44.520 21.173 1.00 45.72 153 ARG B O 1
ATOM 3301 N N . HIS B 1 154 ? 5.121 43.679 19.454 1.00 48.82 154 HIS B N 1
ATOM 3302 C CA . HIS B 1 154 ? 3.899 43.492 20.247 1.00 48.63 154 HIS B CA 1
ATOM 3303 C C . HIS B 1 154 ? 3.336 42.130 19.825 1.00 49.52 154 HIS B C 1
ATOM 3304 O O . HIS B 1 154 ? 3.026 41.976 18.642 1.00 46.99 154 HIS B O 1
ATOM 3311 N N . GLY B 1 155 ? 3.183 41.183 20.784 1.00 49.76 155 GLY B N 1
ATOM 3312 C CA . GLY B 1 155 ? 2.763 39.804 20.498 1.00 49.49 155 GLY B CA 1
ATOM 3313 C C . GLY B 1 155 ? 3.517 39.143 19.363 1.00 51.05 155 GLY B C 1
ATOM 3314 O O . GLY B 1 155 ? 4.749 39.029 19.415 1.00 52.51 155 GLY B O 1
ATOM 3315 N N . GLN B 1 156 ? 2.819 38.757 18.289 1.00 50.42 156 GLN B N 1
ATOM 3316 C CA . GLN B 1 156 ? 3.489 38.106 17.191 1.00 50.62 156 GLN B CA 1
ATOM 3317 C C . GLN B 1 156 ? 3.847 39.074 16.016 1.00 48.95 156 GLN B C 1
ATOM 3318 O O . GLN B 1 156 ? 4.179 38.686 14.894 1.00 48.42 156 GLN B O 1
ATOM 3324 N N . HIS B 1 157 ? 3.771 40.360 16.282 1.00 47.97 157 HIS B N 1
ATOM 3325 C CA . HIS B 1 157 ? 4.089 41.363 15.263 1.00 46.41 157 HIS B CA 1
ATOM 3326 C C . HIS B 1 157 ? 5.284 42.231 15.666 1.00 46.88 157 HIS B C 1
ATOM 3327 O O . HIS B 1 157 ? 5.481 42.488 16.886 1.00 45.43 157 HIS B O 1
ATOM 3334 N N . ILE B 1 158 ? 6.048 42.695 14.660 1.00 45.53 158 ILE B N 1
ATOM 3335 C CA . ILE B 1 158 ? 7.080 43.696 14.890 1.00 46.30 158 ILE B CA 1
ATOM 3336 C C . ILE B 1 158 ? 6.775 44.973 14.092 1.00 46.99 158 ILE B C 1
ATOM 3337 O O . ILE B 1 158 ? 6.148 44.913 13.034 1.00 46.92 158 ILE B O 1
ATOM 3342 N N . THR B 1 159 ? 7.279 46.094 14.579 1.00 45.77 159 THR B N 1
ATOM 3343 C CA . THR B 1 159 ? 7.102 47.380 13.935 1.00 48.03 159 THR B CA 1
ATOM 3344 C C . THR B 1 159 ? 8.478 48.005 13.698 1.00 48.10 159 THR B C 1
ATOM 3345 O O . THR B 1 159 ? 9.318 47.998 14.591 1.00 48.81 159 THR B O 1
ATOM 3349 N N . LEU B 1 160 ? 8.668 48.515 12.484 1.00 47.69 160 LEU B N 1
ATOM 3350 C CA . LEU B 1 160 ? 9.854 49.265 12.166 1.00 48.94 160 LEU B CA 1
ATOM 3351 C C . LEU B 1 160 ? 9.288 50.615 11.813 1.00 47.95 160 LEU B C 1
ATOM 3352 O O . LEU B 1 160 ? 8.489 50.711 10.908 1.00 46.33 160 LEU B O 1
ATOM 3357 N N . SER B 1 161 ? 9.651 51.645 12.595 1.00 47.61 161 SER B N 1
ATOM 3358 C CA . SER B 1 161 ? 9.119 52.983 12.356 1.00 46.71 161 SER B CA 1
ATOM 3359 C C . SER B 1 161 ? 10.158 54.104 12.287 1.00 46.41 161 SER B C 1
ATOM 3360 O O . SER B 1 161 ? 11.199 54.120 12.983 1.00 45.93 161 SER B O 1
ATOM 3363 N N . HIS B 1 162 ? 9.820 55.100 11.505 1.00 45.51 162 HIS B N 1
ATOM 3364 C CA . HIS B 1 162 ? 10.618 56.292 11.453 1.00 46.89 162 HIS B CA 1
ATOM 3365 C C . HIS B 1 162 ? 9.656 57.398 11.121 1.00 47.67 162 HIS B C 1
ATOM 3366 O O . HIS B 1 162 ? 8.994 57.366 10.055 1.00 47.56 162 HIS B O 1
ATOM 3373 N N . GLU B 1 163 ? 9.553 58.373 12.016 1.00 47.40 163 GLU B N 1
ATOM 3374 C CA . GLU B 1 163 ? 8.494 59.388 11.919 1.00 50.22 163 GLU B CA 1
ATOM 3375 C C . GLU B 1 163 ? 7.138 58.784 11.599 1.00 50.50 163 GLU B C 1
ATOM 3376 O O . GLU B 1 163 ? 6.582 58.035 12.419 1.00 50.94 163 GLU B O 1
ATOM 3382 N N . ASP B 1 164 ? 6.619 59.085 10.411 1.00 50.63 164 ASP B N 1
ATOM 3383 C CA A ASP B 1 164 ? 5.280 58.650 10.015 0.50 50.55 164 ASP B CA 1
ATOM 3384 C CA B ASP B 1 164 ? 5.273 58.625 10.059 0.50 50.93 164 ASP B CA 1
ATOM 3385 C C . ASP B 1 164 ? 5.284 57.380 9.145 1.00 50.16 164 ASP B C 1
ATOM 3386 O O . ASP B 1 164 ? 4.247 56.921 8.719 1.00 50.98 164 ASP B O 1
ATOM 3395 N N . VAL B 1 165 ? 6.481 56.839 8.890 1.00 49.26 165 VAL B N 1
ATOM 3396 C CA . VAL B 1 165 ? 6.672 55.559 8.285 1.00 46.44 165 VAL B CA 1
ATOM 3397 C C . VAL B 1 165 ? 6.568 54.464 9.327 1.00 47.48 165 VAL B C 1
ATOM 3398 O O . VAL B 1 165 ? 7.273 54.419 10.356 1.00 46.91 165 VAL B O 1
ATOM 3402 N N . GLU B 1 166 ? 5.656 53.553 9.057 1.00 48.24 166 GLU B N 1
ATOM 3403 C CA . GLU B 1 166 ? 5.374 52.448 9.959 1.00 49.11 166 GLU B CA 1
ATOM 3404 C C . GLU B 1 166 ? 5.240 51.102 9.168 1.00 48.73 166 GLU B C 1
ATOM 3405 O O . GLU B 1 166 ? 4.263 50.876 8.437 1.00 48.72 166 GLU B O 1
ATOM 3411 N N . ILE B 1 167 ? 6.204 50.203 9.374 1.00 48.49 167 ILE B N 1
ATOM 3412 C CA . ILE B 1 167 ? 6.224 48.959 8.700 1.00 48.05 167 ILE B CA 1
ATOM 3413 C C . ILE B 1 167 ? 5.890 47.879 9.707 1.00 47.89 167 ILE B C 1
ATOM 3414 O O . ILE B 1 167 ? 6.544 47.798 10.783 1.00 48.03 167 ILE B O 1
ATOM 3419 N N . THR B 1 168 ? 4.878 47.058 9.397 1.00 45.97 168 THR B N 1
ATOM 3420 C CA . THR B 1 168 ? 4.434 46.016 10.364 1.00 46.31 168 THR B CA 1
ATOM 3421 C C . THR B 1 168 ? 4.541 44.580 9.775 1.00 46.16 168 THR B C 1
ATOM 3422 O O . THR B 1 168 ? 3.939 44.273 8.763 1.00 44.33 168 THR B O 1
ATOM 3426 N N . LEU B 1 169 ? 5.202 43.683 10.501 1.00 45.45 169 LEU B N 1
ATOM 3427 C CA . LEU B 1 169 ? 5.481 42.397 9.939 1.00 45.53 169 LEU B CA 1
ATOM 3428 C C . LEU B 1 169 ? 4.947 41.379 10.919 1.00 46.69 169 LEU B C 1
ATOM 3429 O O . LEU B 1 169 ? 5.019 41.606 12.155 1.00 43.79 169 LEU B O 1
ATOM 3434 N N . ASP B 1 170 ? 4.410 40.292 10.355 1.00 46.21 170 ASP B N 1
ATOM 3435 C CA . ASP B 1 170 ? 3.923 39.135 11.107 1.00 49.03 170 ASP B CA 1
ATOM 3436 C C . ASP B 1 170 ? 5.129 38.205 11.296 1.00 50.59 170 ASP B C 1
ATOM 3437 O O . ASP B 1 170 ? 5.701 37.745 10.327 1.00 49.72 170 ASP B O 1
ATOM 3442 N N . LEU B 1 171 ? 5.470 37.880 12.550 1.00 51.44 171 LEU B N 1
ATOM 3443 C CA . LEU B 1 171 ? 6.635 37.063 12.805 1.00 52.67 171 LEU B CA 1
ATOM 3444 C C . LEU B 1 171 ? 6.487 35.589 12.419 1.00 54.93 171 LEU B C 1
ATOM 3445 O O . LEU B 1 171 ? 7.517 34.897 12.293 1.00 55.00 171 LEU B O 1
ATOM 3450 N N . LYS B 1 172 ? 5.230 35.125 12.279 1.00 55.87 172 LYS B N 1
ATOM 3451 C CA . LYS B 1 172 ? 4.907 33.766 11.840 1.00 58.25 172 LYS B CA 1
ATOM 3452 C C . LYS B 1 172 ? 4.797 33.620 10.310 1.00 59.01 172 LYS B C 1
ATOM 3453 O O . LYS B 1 172 ? 5.266 32.616 9.787 1.00 59.85 172 LYS B O 1
ATOM 3459 N N . THR B 1 173 ? 4.249 34.608 9.585 1.00 58.20 173 THR B N 1
ATOM 3460 C CA . THR B 1 173 ? 4.029 34.453 8.127 1.00 56.85 173 THR B CA 1
ATOM 3461 C C . THR B 1 173 ? 4.943 35.298 7.241 1.00 56.38 173 THR B C 1
ATOM 3462 O O . THR B 1 173 ? 4.921 35.134 6.025 1.00 56.14 173 THR B O 1
ATOM 3466 N N . ALA B 1 174 ? 5.632 36.271 7.816 1.00 55.33 174 ALA B N 1
ATOM 3467 C CA . ALA B 1 174 ? 6.415 37.264 7.082 1.00 55.64 174 ALA B CA 1
ATOM 3468 C C . ALA B 1 174 ? 5.594 38.271 6.315 1.00 56.05 174 ALA B C 1
ATOM 3469 O O . ALA B 1 174 ? 6.151 39.100 5.585 1.00 58.52 174 ALA B O 1
ATOM 3471 N N . ALA B 1 175 ? 4.281 38.232 6.490 1.00 55.68 175 ALA B N 1
ATOM 3472 C CA . ALA B 1 175 ? 3.391 39.171 5.837 1.00 53.29 175 ALA B CA 1
ATOM 3473 C C . ALA B 1 175 ? 3.700 40.578 6.332 1.00 53.34 175 ALA B C 1
ATOM 3474 O O . ALA B 1 175 ? 3.961 40.792 7.536 1.00 50.23 175 ALA B O 1
ATOM 3476 N N . SER B 1 176 ? 3.702 41.507 5.381 1.00 53.21 176 SER B N 1
ATOM 3477 C CA . SER B 1 176 ? 3.876 42.906 5.603 1.00 54.76 176 SER B CA 1
ATOM 3478 C C . SER B 1 176 ? 2.510 43.529 5.604 1.00 56.63 176 SER B C 1
ATOM 3479 O O . SER B 1 176 ? 1.787 43.467 4.585 1.00 56.42 176 SER B O 1
ATOM 3482 N N . LEU B 1 177 ? 2.153 44.214 6.709 1.00 56.64 177 LEU B N 1
ATOM 3483 C CA . LEU B 1 177 ? 0.758 44.623 6.871 1.00 56.52 177 LEU B CA 1
ATOM 3484 C C . LEU B 1 177 ? 0.330 46.072 6.634 1.00 58.45 177 LEU B C 1
ATOM 3485 O O . LEU B 1 177 ? -0.884 46.350 6.687 1.00 60.13 177 LEU B O 1
ATOM 3490 N N . GLY B 1 178 ? 1.234 47.011 6.423 1.00 58.85 178 GLY B N 1
ATOM 3491 C CA . GLY B 1 178 ? 0.729 48.386 6.231 1.00 60.03 178 GLY B CA 1
ATOM 3492 C C . GLY B 1 178 ? 0.900 48.959 4.819 1.00 59.87 178 GLY B C 1
ATOM 3493 O O . GLY B 1 178 ? 1.464 48.301 3.943 1.00 60.16 178 GLY B O 1
ATOM 3494 N N . LYS B 1 179 ? 0.469 50.211 4.639 1.00 58.95 179 LYS B N 1
ATOM 3495 C CA . LYS B 1 179 ? 0.835 50.999 3.450 1.00 58.47 179 LYS B CA 1
ATOM 3496 C C . LYS B 1 179 ? 2.345 51.178 3.187 1.00 57.13 179 LYS B C 1
ATOM 3497 O O . LYS B 1 179 ? 2.736 51.145 2.040 1.00 56.57 179 LYS B O 1
ATOM 3503 N N . ASP B 1 180 ? 3.175 51.348 4.231 1.00 55.36 180 ASP B N 1
ATOM 3504 C CA . ASP B 1 180 ? 4.640 51.445 4.056 1.00 53.03 180 ASP B CA 1
ATOM 3505 C C . ASP B 1 180 ? 5.128 50.030 3.868 1.00 52.15 180 ASP B C 1
ATOM 3506 O O . ASP B 1 180 ? 4.777 49.151 4.654 1.00 52.32 180 ASP B O 1
ATOM 3511 N N . THR B 1 181 ? 5.902 49.805 2.809 1.00 51.29 181 THR B N 1
ATOM 3512 C CA . THR B 1 181 ? 6.283 48.449 2.360 1.00 50.90 181 THR B CA 1
ATOM 3513 C C . THR B 1 181 ? 7.801 48.239 2.312 1.00 50.39 181 THR B C 1
ATOM 3514 O O . THR B 1 181 ? 8.560 49.192 2.319 1.00 49.60 181 THR B O 1
ATOM 3518 N N . LEU B 1 182 ? 8.201 46.961 2.288 1.00 50.58 182 LEU B N 1
ATOM 3519 C CA . LEU B 1 182 ? 9.565 46.508 2.091 1.00 49.48 182 LEU B CA 1
ATOM 3520 C C . LEU B 1 182 ? 9.702 45.960 0.657 1.00 49.97 182 LEU B C 1
ATOM 3521 O O . LEU B 1 182 ? 8.758 45.476 0.075 1.00 50.08 182 LEU B O 1
ATOM 3526 N N . ALA B 1 183 ? 10.881 46.117 0.100 1.00 48.94 183 ALA B N 1
ATOM 3527 C CA . ALA B 1 183 ? 11.195 45.651 -1.231 1.00 48.00 183 ALA B CA 1
ATOM 3528 C C . ALA B 1 183 ? 11.587 44.167 -1.283 1.00 46.73 183 ALA B C 1
ATOM 3529 O O . ALA B 1 183 ? 11.993 43.615 -0.263 1.00 48.29 183 ALA B O 1
ATOM 3531 N N . PHE B 1 184 ? 11.453 43.541 -2.469 1.00 46.69 184 PHE B N 1
ATOM 3532 C CA . PHE B 1 184 ? 11.905 42.192 -2.794 1.00 46.37 184 PHE B CA 1
ATOM 3533 C C . PHE B 1 184 ? 11.320 41.271 -1.709 1.00 46.77 184 PHE B C 1
ATOM 3534 O O . PHE B 1 184 ? 10.145 41.377 -1.421 1.00 45.08 184 PHE B O 1
ATOM 3542 N N . ASP B 1 185 ? 12.155 40.422 -1.077 1.00 47.08 185 ASP B N 1
ATOM 3543 C CA . ASP B 1 185 ? 11.654 39.540 -0.023 1.00 49.12 185 ASP B CA 1
ATOM 3544 C C . ASP B 1 185 ? 12.209 40.027 1.336 1.00 48.74 185 ASP B C 1
ATOM 3545 O O . ASP B 1 185 ? 12.346 39.229 2.234 1.00 48.49 185 ASP B O 1
ATOM 3550 N N . HIS B 1 186 ? 12.543 41.324 1.464 1.00 48.53 186 HIS B N 1
ATOM 3551 C CA . HIS B 1 186 ? 13.131 41.845 2.719 1.00 48.55 186 HIS B CA 1
ATOM 3552 C C . HIS B 1 186 ? 12.275 41.687 3.967 1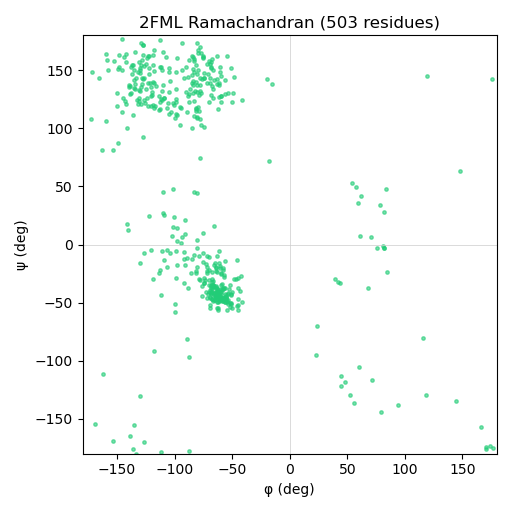.00 47.44 186 HIS B C 1
ATOM 3553 O O . HIS B 1 186 ? 12.815 41.570 5.077 1.00 48.43 186 HIS B O 1
ATOM 3560 N N . SER B 1 187 ? 10.970 41.602 3.818 1.00 47.67 187 SER B N 1
ATOM 3561 C CA . SER B 1 187 ? 10.240 41.268 5.009 1.00 49.53 187 SER B CA 1
ATOM 3562 C C . SER B 1 187 ? 10.495 39.839 5.490 1.00 48.73 187 SER B C 1
ATOM 3563 O O . SER B 1 187 ? 10.549 39.611 6.661 1.00 48.16 187 SER B O 1
ATOM 3566 N N . GLU B 1 188 ? 10.645 38.868 4.611 1.00 48.14 188 GLU B N 1
ATOM 3567 C CA . GLU B 1 188 ? 11.048 37.563 5.052 1.00 50.03 188 GLU B CA 1
ATOM 3568 C C . GLU B 1 188 ? 12.459 37.595 5.712 1.00 49.63 188 GLU B C 1
ATOM 3569 O O . GLU B 1 188 ? 12.729 36.865 6.655 1.00 49.63 188 GLU B O 1
ATOM 3575 N N . ILE B 1 189 ? 13.377 38.347 5.134 1.00 48.39 189 ILE B N 1
ATOM 3576 C CA . ILE B 1 189 ? 14.676 38.432 5.720 1.00 49.48 189 ILE B CA 1
ATOM 3577 C C . ILE B 1 189 ? 14.690 39.020 7.155 1.00 48.53 189 ILE B C 1
ATOM 3578 O O . ILE B 1 189 ? 15.339 38.527 8.030 1.00 50.16 189 ILE B O 1
ATOM 3583 N N . ILE B 1 190 ? 14.029 40.129 7.327 1.00 48.49 190 ILE B N 1
ATOM 3584 C CA . ILE B 1 190 ? 13.897 40.743 8.590 1.00 49.46 190 ILE B CA 1
ATOM 3585 C C . ILE B 1 190 ? 13.223 39.897 9.665 1.00 48.93 190 ILE B C 1
ATOM 3586 O O . ILE B 1 190 ? 13.730 39.863 10.793 1.00 47.58 190 ILE B O 1
ATOM 3591 N N . ILE B 1 191 ? 12.144 39.185 9.350 1.00 49.67 191 ILE B N 1
ATOM 3592 C CA . ILE B 1 191 ? 11.563 38.333 10.404 1.00 51.55 191 ILE B CA 1
ATOM 3593 C C . ILE B 1 191 ? 12.425 37.069 10.696 1.00 52.39 191 ILE B C 1
ATOM 3594 O O . ILE B 1 191 ? 12.457 36.563 11.832 1.00 52.22 191 ILE B O 1
ATOM 3599 N N . LYS B 1 192 ? 13.119 36.586 9.662 1.00 53.24 192 LYS B N 1
ATOM 3600 C CA . LYS B 1 192 ? 14.081 35.501 9.833 1.00 53.72 192 LYS B CA 1
ATOM 3601 C C . LYS B 1 192 ? 15.103 35.936 10.826 1.00 51.26 192 LYS B C 1
ATOM 3602 O O . LYS B 1 192 ? 15.403 35.155 11.693 1.00 52.79 192 LYS B O 1
ATOM 3608 N N . ALA B 1 193 ? 15.653 37.150 10.666 1.00 50.85 193 ALA B N 1
ATOM 3609 C CA . ALA B 1 193 ? 16.639 37.743 11.615 1.00 50.49 193 ALA B CA 1
ATOM 3610 C C . ALA B 1 193 ? 16.108 37.973 13.027 1.00 48.87 193 ALA B C 1
ATOM 3611 O O . ALA B 1 193 ? 16.797 37.663 14.001 1.00 48.80 193 ALA B O 1
ATOM 3613 N N . PHE B 1 194 ? 14.887 38.490 13.135 1.00 48.36 194 PHE B N 1
ATOM 3614 C CA . PHE B 1 194 ? 14.302 38.723 14.424 1.00 48.82 194 PHE B CA 1
ATOM 3615 C C . PHE B 1 194 ? 14.115 37.390 15.180 1.00 48.97 194 PHE B C 1
ATOM 3616 O O . PHE B 1 194 ? 14.496 37.274 16.355 1.00 47.72 194 PHE B O 1
ATOM 3624 N N . ASN B 1 195 ? 13.519 36.406 14.504 1.00 47.25 195 ASN B N 1
ATOM 3625 C CA . ASN B 1 195 ? 13.223 35.108 15.097 1.00 48.67 195 ASN B CA 1
ATOM 3626 C C . ASN B 1 195 ? 14.547 34.352 15.402 1.00 48.41 195 ASN B C 1
ATOM 3627 O O . ASN B 1 195 ? 14.593 33.566 16.355 1.00 49.53 195 ASN B O 1
ATOM 3632 N N . ARG B 1 196 ? 15.573 34.557 14.591 1.00 44.38 196 ARG B N 1
ATOM 3633 C CA . ARG B 1 196 ? 16.888 33.977 14.862 1.00 44.84 196 ARG B CA 1
ATOM 3634 C C . ARG B 1 196 ? 17.475 34.465 16.213 1.00 44.43 196 ARG B C 1
ATOM 3635 O O . ARG B 1 196 ? 17.954 33.669 17.000 1.00 45.10 196 ARG B O 1
ATOM 3643 N N . VAL B 1 197 ? 17.419 35.762 16.478 1.00 44.66 197 VAL B N 1
ATOM 3644 C CA . VAL B 1 197 ? 17.857 36.326 17.731 1.00 44.43 197 VAL B CA 1
ATOM 3645 C C . VAL B 1 197 ? 16.997 35.784 18.905 1.00 46.74 197 VAL B C 1
ATOM 3646 O O . VAL B 1 197 ? 17.560 35.223 19.891 1.00 45.66 197 VAL B O 1
ATOM 3650 N N . VAL B 1 198 ? 15.664 35.933 18.791 1.00 46.57 198 VAL B N 1
ATOM 3651 C CA . VAL B 1 198 ? 14.718 35.315 19.770 1.00 48.01 198 VAL B CA 1
ATOM 3652 C C . VAL B 1 198 ? 15.069 33.839 20.094 1.00 49.10 198 VAL B C 1
ATOM 3653 O O . VAL B 1 198 ? 15.258 33.481 21.245 1.00 49.55 198 VAL B O 1
ATOM 3657 N N . ASP B 1 199 ? 15.228 32.986 19.091 1.00 49.90 199 ASP B N 1
ATOM 3658 C CA . ASP B 1 199 ? 15.488 31.610 19.390 1.00 51.64 199 ASP B CA 1
ATOM 3659 C C . ASP B 1 199 ? 16.929 31.336 19.858 1.00 51.58 199 ASP B C 1
ATOM 3660 O O . ASP B 1 199 ? 17.171 30.241 20.310 1.00 52.79 199 ASP B O 1
ATOM 3665 N N . LYS B 1 200 ? 17.879 32.252 19.670 1.00 49.95 200 LYS B N 1
ATOM 3666 C CA . LYS B 1 200 ? 19.287 32.001 20.064 1.00 51.01 200 LYS B CA 1
ATOM 3667 C C . LYS B 1 200 ? 19.684 32.654 21.363 1.00 49.54 200 LYS B C 1
ATOM 3668 O O . LYS B 1 200 ? 20.545 32.157 22.053 1.00 50.51 200 LYS B O 1
ATOM 3682 N N . GLU B 1 202 ? 19.016 33.260 24.470 1.00 48.04 202 GLU B N 1
ATOM 3683 C CA . GLU B 1 202 ? 18.982 32.796 25.874 1.00 50.09 202 GLU B CA 1
ATOM 3684 C C . GLU B 1 202 ? 20.298 32.001 26.136 1.00 48.95 202 GLU B C 1
ATOM 3685 O O . GLU B 1 202 ? 20.860 32.028 27.226 1.00 47.58 202 GLU B O 1
ATOM 3691 N N . HIS B 1 203 ? 20.805 31.336 25.093 1.00 47.63 203 HIS B N 1
ATOM 3692 C CA A HIS B 1 203 ? 21.952 30.447 25.264 0.50 47.32 203 HIS B CA 1
ATOM 3693 C CA B HIS B 1 203 ? 21.942 30.413 25.216 0.50 47.96 203 HIS B CA 1
ATOM 3694 C C . HIS B 1 203 ? 23.177 30.869 24.423 1.00 47.66 203 HIS B C 1
ATOM 3695 O O . HIS B 1 203 ? 24.242 30.271 24.521 1.00 48.18 203 HIS B O 1
ATOM 3708 N N . GLU B 1 204 ? 23.014 31.925 23.628 1.00 47.21 204 GLU B N 1
ATOM 3709 C CA . GLU B 1 204 ? 24.093 32.551 22.870 1.00 47.90 204 GLU B CA 1
ATOM 3710 C C . GLU B 1 204 ? 23.733 34.010 22.647 1.00 46.68 204 GLU B C 1
ATOM 3711 O O . GLU B 1 204 ? 23.189 34.392 21.553 1.00 46.78 204 GLU B O 1
ATOM 3717 N N . PRO B 1 205 ? 23.988 34.841 23.677 1.00 44.60 205 PRO B N 1
ATOM 3718 C CA . PRO B 1 205 ? 23.531 36.232 23.556 1.00 43.73 205 PRO B CA 1
ATOM 3719 C C . PRO B 1 205 ? 24.455 37.146 22.725 1.00 44.10 205 PRO B C 1
ATOM 3720 O O . PRO B 1 205 ? 24.735 38.268 23.141 1.00 44.89 205 PRO B O 1
ATOM 3724 N N . GLN B 1 206 ? 24.935 36.681 21.584 1.00 43.93 206 GLN B N 1
ATOM 3725 C CA . GLN B 1 206 ? 25.695 37.554 20.642 1.00 43.90 206 GLN B CA 1
ATOM 3726 C C . GLN B 1 206 ? 24.985 38.928 20.404 1.00 42.93 206 GLN B C 1
ATOM 3727 O O . GLN B 1 206 ? 25.641 39.933 20.135 1.00 43.29 206 GLN B O 1
ATOM 3733 N N . VAL B 1 207 ? 23.664 38.951 20.501 1.00 42.19 207 VAL B N 1
ATOM 3734 C CA . VAL B 1 207 ? 22.883 40.154 20.222 1.00 43.23 207 VAL B CA 1
ATOM 3735 C C . VAL B 1 207 ? 23.301 41.338 21.105 1.00 43.05 207 VAL B C 1
ATOM 3736 O O . VAL B 1 207 ? 23.117 42.465 20.716 1.00 44.82 207 VAL B O 1
ATOM 3740 N N . LEU B 1 208 ? 23.936 41.086 22.246 1.00 42.70 208 LEU B N 1
ATOM 3741 C CA . LEU B 1 208 ? 24.285 42.108 23.212 1.00 41.99 208 LEU B CA 1
ATOM 3742 C C . LEU B 1 208 ? 25.461 42.937 22.770 1.00 40.69 208 LEU B C 1
ATOM 3743 O O . LEU B 1 208 ? 25.813 43.874 23.439 1.00 38.68 208 LEU B O 1
ATOM 3748 N N . GLN B 1 209 ? 26.119 42.552 21.662 1.00 40.35 209 GLN B N 1
ATOM 3749 C CA . GLN B 1 209 ? 27.093 43.395 21.029 1.00 40.54 209 GLN B CA 1
ATOM 3750 C C . GLN B 1 209 ? 26.415 44.712 20.566 1.00 41.85 209 GLN B C 1
ATOM 3751 O O . GLN B 1 209 ? 27.116 45.663 20.226 1.00 42.71 209 GLN B O 1
ATOM 3757 N N . VAL B 1 210 ? 25.073 44.793 20.488 1.00 42.33 210 VAL B N 1
ATOM 3758 C CA . VAL B 1 210 ? 24.464 46.095 20.109 1.00 42.24 210 VAL B CA 1
ATOM 3759 C C . VAL B 1 210 ? 24.741 47.156 21.205 1.00 44.70 210 VAL B C 1
ATOM 3760 O O . VAL B 1 210 ? 24.648 48.375 20.918 1.00 44.81 210 VAL B O 1
ATOM 3764 N N . LEU B 1 211 ? 25.126 46.677 22.422 1.00 42.59 211 LEU B N 1
ATOM 3765 C CA . LEU B 1 211 ? 25.469 47.536 23.556 1.00 43.64 211 LEU B CA 1
ATOM 3766 C C . LEU B 1 211 ? 26.882 48.099 23.492 1.00 43.44 211 LEU B C 1
ATOM 3767 O O . LEU B 1 211 ? 27.251 48.844 24.364 1.00 42.74 211 LEU B O 1
ATOM 3772 N N . GLY B 1 212 ? 27.651 47.712 22.465 1.00 43.45 212 GLY B N 1
ATOM 3773 C CA . GLY B 1 212 ? 29.011 48.159 22.277 1.00 45.54 212 GLY B CA 1
ATOM 3774 C C . GLY B 1 212 ? 29.949 47.379 23.185 1.00 47.31 212 GLY B C 1
ATOM 3775 O O . GLY B 1 212 ? 29.727 46.195 23.452 1.00 48.17 212 GLY B O 1
ATOM 3776 N N . LYS B 1 213 ? 30.964 48.069 23.689 1.00 48.76 213 LYS B N 1
ATOM 3777 C CA . LYS B 1 213 ? 32.098 47.462 24.378 1.00 51.45 213 LYS B CA 1
ATOM 3778 C C . LYS B 1 213 ? 31.765 46.897 25.780 1.00 50.37 213 LYS B C 1
ATOM 3779 O O . LYS B 1 213 ? 32.495 46.050 26.305 1.00 51.16 213 LYS B O 1
ATOM 3785 N N . ASP B 1 214 ? 30.700 47.386 26.408 1.00 49.25 214 ASP B N 1
ATOM 3786 C CA . ASP B 1 214 ? 30.375 46.872 27.731 1.00 49.22 214 ASP B CA 1
ATOM 3787 C C . ASP B 1 214 ? 28.932 47.130 28.118 1.00 48.34 214 ASP B C 1
ATOM 3788 O O . ASP B 1 214 ? 28.199 47.938 27.499 1.00 48.22 214 ASP B O 1
ATOM 3793 N N . PHE B 1 215 ? 28.506 46.408 29.139 1.00 46.91 215 PHE B N 1
ATOM 3794 C CA . PHE B 1 215 ? 27.108 46.510 29.511 1.00 45.64 215 PHE B CA 1
ATOM 3795 C C . PHE B 1 215 ? 26.887 46.095 30.932 1.00 44.46 215 PHE B C 1
ATOM 3796 O O . PHE B 1 215 ? 27.617 45.237 31.466 1.00 42.69 215 PHE B O 1
ATOM 3804 N N . THR B 1 216 ? 25.865 46.713 31.504 1.00 44.84 216 THR B N 1
ATOM 3805 C CA . THR B 1 216 ? 25.303 46.264 32.819 1.00 46.09 216 THR B CA 1
ATOM 3806 C C . THR B 1 216 ? 24.244 45.193 32.564 1.00 45.76 216 THR B C 1
ATOM 3807 O O . THR B 1 216 ? 23.728 44.998 31.423 1.00 44.61 216 THR B O 1
ATOM 3811 N N . ILE B 1 217 ? 23.992 44.411 33.585 1.00 45.27 217 ILE B N 1
ATOM 3812 C CA . ILE B 1 217 ? 22.874 43.398 33.505 1.00 46.20 217 ILE B CA 1
ATOM 3813 C C . ILE B 1 217 ? 21.504 43.992 33.112 1.00 45.39 217 ILE B C 1
ATOM 3814 O O . ILE B 1 217 ? 20.790 43.432 32.313 1.00 46.40 217 ILE B O 1
ATOM 3819 N N . THR B 1 218 ? 21.159 45.149 33.670 1.00 45.94 218 THR B N 1
ATOM 3820 C CA . THR B 1 218 ? 19.913 45.850 33.373 1.00 45.14 218 THR B CA 1
ATOM 3821 C C . THR B 1 218 ? 19.849 46.236 31.890 1.00 46.00 218 THR B C 1
ATOM 3822 O O . THR B 1 218 ? 18.785 46.072 31.277 1.00 46.49 218 THR B O 1
ATOM 3826 N N . GLU B 1 219 ? 20.972 46.736 31.329 1.00 44.56 219 GLU B N 1
ATOM 3827 C CA . GLU B 1 219 ? 21.054 47.034 29.920 1.00 44.95 219 GLU B CA 1
ATOM 3828 C C . GLU B 1 219 ? 20.796 45.800 29.078 1.00 45.62 219 GLU B C 1
ATOM 3829 O O . GLU B 1 219 ? 20.063 45.868 28.121 1.00 46.55 219 GLU B O 1
ATOM 3835 N N . ALA B 1 220 ? 21.422 44.674 29.443 1.00 45.87 220 ALA B N 1
ATOM 3836 C CA . ALA B 1 220 ? 21.219 43.418 28.757 1.00 44.89 220 ALA B CA 1
ATOM 3837 C C . ALA B 1 220 ? 19.737 43.014 28.865 1.00 45.71 220 ALA B C 1
ATOM 3838 O O . ALA B 1 220 ? 19.164 42.502 27.927 1.00 46.41 220 ALA B O 1
ATOM 3840 N N . ARG B 1 221 ? 19.135 43.205 30.031 1.00 44.04 221 ARG B N 1
ATOM 3841 C CA . ARG B 1 221 ? 17.707 42.882 30.248 1.00 45.34 221 ARG B CA 1
ATOM 3842 C C . ARG B 1 221 ? 16.771 43.716 29.354 1.00 46.47 221 ARG B C 1
ATOM 3843 O O . ARG B 1 221 ? 15.810 43.189 28.811 1.00 48.50 221 ARG B O 1
ATOM 3851 N N . LYS B 1 222 ? 17.097 44.999 29.145 1.00 46.67 222 LYS B N 1
ATOM 3852 C CA . LYS B 1 222 ? 16.433 45.886 28.216 1.00 46.13 222 LYS B CA 1
ATOM 3853 C C . LYS B 1 222 ? 16.476 45.392 26.735 1.00 47.10 222 LYS B C 1
ATOM 3854 O O . LYS B 1 222 ? 15.514 45.512 26.038 1.00 46.15 222 LYS B O 1
ATOM 3860 N N . VAL B 1 223 ? 17.619 44.860 26.289 1.00 47.89 223 VAL B N 1
ATOM 3861 C CA . VAL B 1 223 ? 17.754 44.277 24.987 1.00 47.54 223 VAL B CA 1
ATOM 3862 C C . VAL B 1 223 ? 16.842 43.077 24.834 1.00 47.62 223 VAL B C 1
ATOM 3863 O O . VAL B 1 223 ? 16.047 43.019 23.865 1.00 48.99 223 VAL B O 1
ATOM 3867 N N . PHE B 1 224 ? 16.973 42.102 25.724 1.00 48.60 224 PHE B N 1
ATOM 3868 C CA . PHE B 1 224 ? 16.037 40.955 25.770 1.00 47.36 224 PHE B CA 1
ATOM 3869 C C . PHE B 1 224 ? 14.567 41.370 25.794 1.00 46.84 224 PHE B C 1
ATOM 3870 O O . PHE B 1 224 ? 13.765 40.836 25.067 1.00 49.08 224 PHE B O 1
ATOM 3878 N N . ALA B 1 225 ? 14.210 42.361 26.577 1.00 46.26 225 ALA B N 1
ATOM 3879 C CA . ALA B 1 225 ? 12.816 42.827 26.573 1.00 46.21 225 ALA B CA 1
ATOM 3880 C C . ALA B 1 225 ? 12.346 43.268 25.224 1.00 45.92 225 ALA B C 1
ATOM 3881 O O . ALA B 1 225 ? 11.219 43.002 24.858 1.00 46.55 225 ALA B O 1
ATOM 3883 N N . LYS B 1 226 ? 13.215 43.918 24.448 1.00 46.5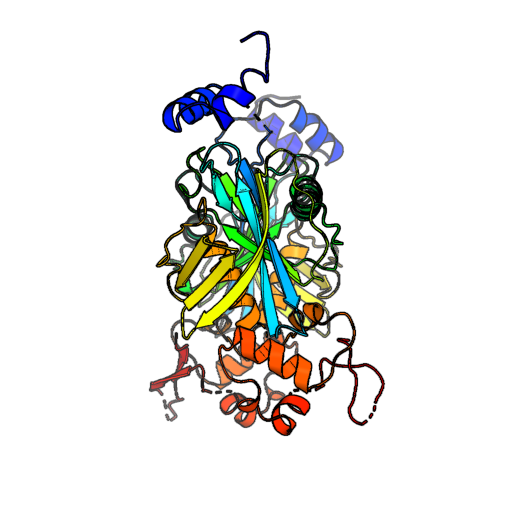4 226 LYS B N 1
ATOM 3884 C CA . LYS B 1 226 ? 12.845 44.416 23.121 1.00 46.74 226 LYS B CA 1
ATOM 3885 C C . LYS B 1 226 ? 12.471 43.280 22.144 1.00 46.48 226 LYS B C 1
ATOM 3886 O O . LYS B 1 226 ? 11.457 43.375 21.409 1.00 46.46 226 LYS B O 1
ATOM 3892 N N . PHE B 1 227 ? 13.261 42.205 22.191 1.00 45.36 227 PHE B N 1
ATOM 3893 C CA . PHE B 1 227 ? 13.045 41.005 21.393 1.00 43.96 227 PHE B CA 1
ATOM 3894 C C . PHE B 1 227 ? 11.876 40.125 21.879 1.00 43.02 227 PHE B C 1
ATOM 3895 O O . PHE B 1 227 ? 11.283 39.387 21.111 1.00 42.86 227 PHE B O 1
ATOM 3903 N N . LEU B 1 228 ? 11.595 40.174 23.172 1.00 43.13 228 LEU B N 1
ATOM 3904 C CA . LEU B 1 228 ? 10.494 39.442 23.791 1.00 43.20 228 LEU B CA 1
ATOM 3905 C C . LEU B 1 228 ? 9.177 40.160 23.621 1.00 42.05 228 LEU B C 1
ATOM 3906 O O . LEU B 1 228 ? 8.089 39.518 23.629 1.00 43.02 228 LEU B O 1
ATOM 3911 N N . GLY B 1 229 ? 9.229 41.475 23.428 1.00 42.03 229 GLY B N 1
ATOM 3912 C CA . GLY B 1 229 ? 7.965 42.232 23.291 1.00 42.42 229 GLY B CA 1
ATOM 3913 C C . GLY B 1 229 ? 7.321 42.488 24.616 1.00 44.90 229 GLY B C 1
ATOM 3914 O O . GLY B 1 229 ? 6.109 42.524 24.705 1.00 45.45 229 GLY B O 1
ATOM 3915 N N . VAL B 1 230 ? 8.153 42.682 25.664 1.00 46.17 230 VAL B N 1
ATOM 3916 C CA . VAL B 1 230 ? 7.675 42.967 27.007 1.00 46.53 230 VAL B CA 1
ATOM 3917 C C . VAL B 1 230 ? 8.313 44.242 27.635 1.00 47.83 230 VAL B C 1
ATOM 3918 O O . VAL B 1 230 ? 9.362 44.763 27.159 1.00 48.01 230 VAL B O 1
ATOM 3922 N N . ASP B 1 231 ? 7.666 44.738 28.690 1.00 47.04 231 ASP B N 1
ATOM 3923 C CA . ASP B 1 231 ? 8.287 45.735 29.527 1.00 48.21 231 ASP B CA 1
ATOM 3924 C C . ASP B 1 231 ? 9.478 45.090 30.242 1.00 48.61 231 ASP B C 1
ATOM 3925 O O . ASP B 1 231 ? 9.337 43.996 30.860 1.00 47.03 231 ASP B O 1
ATOM 3930 N N . TYR B 1 232 ? 10.661 45.721 30.094 1.00 48.84 232 TYR B N 1
ATOM 3931 C CA . TYR B 1 232 ? 11.883 45.235 30.784 1.00 50.26 232 TYR B CA 1
ATOM 3932 C C . TYR B 1 232 ? 11.719 45.164 32.291 1.00 50.25 232 TYR B C 1
ATOM 3933 O O . TYR B 1 232 ? 12.379 44.332 32.898 1.00 50.01 232 TYR B O 1
ATOM 3942 N N . ARG B 1 233 ? 10.845 46.005 32.886 1.00 49.20 233 ARG B N 1
ATOM 3943 C CA . ARG B 1 233 ? 10.561 45.911 34.326 1.00 50.52 233 ARG B CA 1
ATOM 3944 C C . ARG B 1 233 ? 9.875 44.608 34.699 1.00 49.59 233 ARG B C 1
ATOM 3945 O O . ARG B 1 233 ? 9.873 44.253 35.851 1.00 49.57 233 ARG B O 1
ATOM 3953 N N . SER B 1 234 ? 9.335 43.887 33.728 1.00 48.68 234 SER B N 1
ATOM 3954 C CA . SER B 1 234 ? 8.602 42.630 34.013 1.00 48.51 234 SER B CA 1
ATOM 3955 C C . SER B 1 234 ? 9.522 41.386 33.947 1.00 47.79 234 SER B C 1
ATOM 3956 O O . SER B 1 234 ? 9.046 40.288 34.190 1.00 48.77 234 SER B O 1
ATOM 3959 N N . ILE B 1 235 ? 10.784 41.549 33.530 1.00 46.70 235 ILE B N 1
ATOM 3960 C CA . ILE B 1 235 ? 11.781 40.493 33.543 1.00 45.03 235 ILE B CA 1
ATOM 3961 C C . ILE B 1 235 ? 12.516 40.511 34.941 1.00 46.59 235 ILE B C 1
ATOM 3962 O O . ILE B 1 235 ? 13.234 41.462 35.302 1.00 45.73 235 ILE B O 1
ATOM 3967 N N . ASP B 1 236 ? 12.335 39.451 35.724 1.00 45.35 236 ASP B N 1
ATOM 3968 C CA . ASP B 1 236 ? 12.862 39.466 37.046 1.00 45.76 236 ASP B CA 1
ATOM 3969 C C . ASP B 1 236 ? 14.391 39.641 36.933 1.00 45.62 236 ASP B C 1
ATOM 3970 O O . ASP B 1 236 ? 15.039 38.872 36.238 1.00 44.60 236 ASP B O 1
ATOM 3975 N N . HIS B 1 237 ? 14.958 40.632 37.638 1.00 45.56 237 HIS B N 1
ATOM 3976 C CA . HIS B 1 237 ? 16.366 40.978 37.367 1.00 45.86 237 HIS B CA 1
ATOM 3977 C C . HIS B 1 237 ? 17.282 39.833 37.864 1.00 45.98 237 HIS B C 1
ATOM 3978 O O . HIS B 1 237 ? 18.148 39.331 37.185 1.00 44.16 237 HIS B O 1
ATOM 3985 N N . SER B 1 238 ? 17.009 39.388 39.042 1.00 44.61 238 SER B N 1
ATOM 3986 C CA . SER B 1 238 ? 17.816 38.332 39.633 1.00 46.82 238 SER B CA 1
ATOM 3987 C C . SER B 1 238 ? 17.822 36.984 38.835 1.00 45.71 238 SER B C 1
ATOM 3988 O O . SER B 1 238 ? 18.896 36.428 38.599 1.00 44.96 238 SER B O 1
ATOM 3991 N N . ASN B 1 239 ? 16.635 36.478 38.420 1.00 44.76 239 ASN B N 1
ATOM 3992 C CA . ASN B 1 239 ? 16.563 35.229 37.670 1.00 45.66 239 ASN B CA 1
ATOM 3993 C C . ASN B 1 239 ? 17.276 35.399 36.324 1.00 46.13 239 ASN B C 1
ATOM 3994 O O . ASN B 1 239 ? 17.886 34.448 35.855 1.00 46.45 239 ASN B O 1
ATOM 3999 N N . PHE B 1 240 ? 17.161 36.603 35.728 1.00 45.29 240 PHE B N 1
ATOM 4000 C CA . PHE B 1 240 ? 17.929 37.008 34.527 1.00 46.24 240 PHE B CA 1
ATOM 4001 C C . PHE B 1 240 ? 19.442 36.843 34.736 1.00 46.70 240 PHE B C 1
ATOM 4002 O O . PHE B 1 240 ? 20.100 36.086 33.974 1.00 45.70 240 PHE B O 1
ATOM 4010 N N . LYS B 1 241 ? 19.951 37.507 35.796 1.00 46.04 241 LYS B N 1
ATOM 4011 C CA . LYS B 1 241 ? 21.385 37.523 36.160 1.00 47.22 241 LYS B CA 1
ATOM 4012 C C . LYS B 1 241 ? 21.956 36.103 36.298 1.00 47.52 241 LYS B C 1
ATOM 4013 O O . LYS B 1 241 ? 23.031 35.776 35.780 1.00 47.68 241 LYS B O 1
ATOM 4019 N N . LYS B 1 242 ? 21.198 35.291 37.026 1.00 47.45 242 LYS B N 1
ATOM 4020 C CA . LYS B 1 242 ? 21.482 33.900 37.304 1.00 47.84 242 LYS B CA 1
ATOM 4021 C C . LYS B 1 242 ? 21.622 33.071 36.028 1.00 47.16 242 LYS B C 1
ATOM 4022 O O . LYS B 1 242 ? 22.511 32.256 35.945 1.00 46.70 242 LYS B O 1
ATOM 4028 N N . ALA B 1 243 ? 20.688 33.250 35.088 1.00 47.10 243 ALA B N 1
ATOM 4029 C CA . ALA B 1 243 ? 20.604 32.432 33.880 1.00 47.95 243 ALA B CA 1
ATOM 4030 C C . ALA B 1 243 ? 21.695 32.831 32.884 1.00 48.18 243 ALA B C 1
ATOM 4031 O O . ALA B 1 243 ? 22.232 31.992 32.129 1.00 48.59 243 ALA B O 1
ATOM 4041 N N . THR B 1 245 ? 24.570 35.067 33.347 1.00 47.27 245 THR B N 1
ATOM 4042 C CA . THR B 1 245 ? 25.933 35.391 33.756 1.00 46.75 245 THR B CA 1
ATOM 4043 C C . THR B 1 245 ? 27.038 34.382 33.366 1.00 44.89 245 THR B C 1
ATOM 4044 O O . THR B 1 245 ? 28.177 34.800 33.128 1.00 43.77 245 THR B O 1
ATOM 4048 N N . GLN B 1 246 ? 26.725 33.080 33.317 1.00 42.77 246 GLN B N 1
ATOM 4049 C CA . GLN B 1 246 ? 27.621 32.095 32.620 1.00 42.87 246 GLN B CA 1
ATOM 4050 C C . GLN B 1 246 ? 28.156 32.545 31.157 1.00 42.51 246 GLN B C 1
ATOM 4051 O O . GLN B 1 246 ? 29.106 31.963 30.673 1.00 41.95 246 GLN B O 1
ATOM 4057 N N . TYR B 1 247 ? 27.573 33.591 30.542 1.00 42.10 247 TYR B N 1
ATOM 4058 C CA . TYR B 1 247 ? 27.939 34.109 29.166 1.00 44.01 247 TYR B CA 1
ATOM 4059 C C . TYR B 1 247 ? 28.725 35.447 29.186 1.00 45.22 247 TYR B C 1
ATOM 4060 O O . TYR B 1 247 ? 29.242 35.944 28.172 1.00 45.88 247 TYR B O 1
ATOM 4069 N N . PHE B 1 248 ? 28.872 35.995 30.383 1.00 48.24 248 PHE B N 1
ATOM 4070 C CA . PHE B 1 248 ? 29.489 37.300 30.557 1.00 48.88 248 PHE B CA 1
ATOM 4071 C C . PHE B 1 248 ? 30.821 37.160 31.243 1.00 49.92 248 PHE B C 1
ATOM 4072 O O . PHE B 1 248 ? 31.040 36.222 32.011 1.00 50.22 248 PHE B O 1
ATOM 4080 N N . GLU B 1 249 ? 31.735 38.076 30.932 1.00 51.16 249 GLU B N 1
ATOM 4081 C CA . GLU B 1 249 ? 32.944 38.282 31.739 1.00 50.97 249 GLU B CA 1
ATOM 4082 C C . GLU B 1 249 ? 32.882 39.619 32.374 1.00 50.55 249 GLU B C 1
ATOM 4083 O O . GLU B 1 249 ? 32.678 40.607 31.694 1.00 49.14 249 GLU B O 1
ATOM 4089 N N . GLU B 1 250 ? 33.077 39.635 33.690 1.00 51.79 250 GLU B N 1
ATOM 4090 C CA . GLU B 1 250 ? 33.211 40.856 34.490 1.00 53.06 250 GLU B CA 1
ATOM 4091 C C . GLU B 1 250 ? 34.378 41.708 34.027 1.00 52.89 250 GLU B C 1
ATOM 4092 O O . GLU B 1 250 ? 35.505 41.252 34.001 1.00 52.60 250 GLU B O 1
ATOM 4098 N N . LEU B 1 251 ? 34.089 42.948 33.672 1.00 53.61 251 LEU B N 1
ATOM 4099 C CA . LEU B 1 251 ? 35.127 43.925 33.416 1.00 54.12 251 LEU B CA 1
ATOM 4100 C C . LEU B 1 251 ? 35.479 44.659 34.732 1.00 54.77 251 LEU B C 1
ATOM 4101 O O . LEU B 1 251 ? 36.474 44.315 35.416 1.00 55.80 251 LEU B O 1
ATOM 4106 N N . GLY B 1 252 ? 34.674 45.645 35.102 1.00 55.02 252 GLY B N 1
ATOM 4107 C CA . GLY B 1 252 ? 34.733 46.221 36.448 1.00 56.82 252 GLY B CA 1
ATOM 4108 C C . GLY B 1 252 ? 33.466 46.991 36.768 1.00 57.19 252 GLY B C 1
ATOM 4109 O O . GLY B 1 252 ? 32.374 46.398 36.913 1.00 56.06 252 GLY B O 1
ATOM 4110 N N . GLU B 1 253 ? 33.644 48.317 36.865 1.00 58.18 253 GLU B N 1
ATOM 4111 C CA . GLU B 1 253 ? 32.553 49.295 37.038 1.00 59.18 253 GLU B CA 1
ATOM 4112 C C . GLU B 1 253 ? 32.787 50.479 36.096 1.00 59.13 253 GLU B C 1
ATOM 4113 O O . GLU B 1 253 ? 31.856 51.198 35.748 1.00 59.66 253 GLU B O 1
ATOM 4119 N N . ARG B 1 260 ? 26.938 53.735 44.135 1.00 64.91 260 ARG B N 1
ATOM 4120 C CA . ARG B 1 260 ? 27.170 54.521 42.911 1.00 64.47 260 ARG B CA 1
ATOM 4121 C C . ARG B 1 260 ? 27.551 53.724 41.626 1.00 64.33 260 ARG B C 1
ATOM 4122 O O . ARG B 1 260 ? 26.729 53.654 40.695 1.00 64.84 260 ARG B O 1
ATOM 4124 N N . PRO B 1 261 ? 28.782 53.137 41.555 1.00 63.80 261 PRO B N 1
ATOM 4125 C CA . PRO B 1 261 ? 29.286 52.576 40.267 1.00 63.13 261 PRO B CA 1
ATOM 4126 C C . PRO B 1 261 ? 28.802 51.147 39.867 1.00 61.96 261 PRO B C 1
ATOM 4127 O O . PRO B 1 261 ? 29.098 50.162 40.525 1.00 62.66 261 PRO B O 1
ATOM 4131 N N . SER B 1 262 ? 28.079 51.040 38.773 1.00 60.64 262 SER B N 1
ATOM 4132 C CA . SER B 1 262 ? 27.422 49.765 38.407 1.00 59.42 262 SER B CA 1
ATOM 4133 C C . SER B 1 262 ? 28.402 48.716 37.822 1.00 57.59 262 SER B C 1
ATOM 4134 O O . SER B 1 262 ? 29.338 49.085 37.108 1.00 57.55 262 SER B O 1
ATOM 4137 N N . LYS B 1 263 ? 28.217 47.417 38.148 1.00 55.39 263 LYS B N 1
ATOM 4138 C CA . LYS B 1 263 ? 29.131 46.399 37.553 1.00 53.96 263 LYS B CA 1
ATOM 4139 C C . LYS B 1 263 ? 28.966 46.199 36.028 1.00 52.33 263 LYS B C 1
ATOM 4140 O O . LYS B 1 263 ? 27.835 45.982 35.539 1.00 52.19 263 LYS B O 1
ATOM 4146 N N . ILE B 1 264 ? 30.087 46.275 35.298 1.00 50.65 264 ILE B N 1
ATOM 4147 C CA . ILE B 1 264 ? 30.096 46.014 33.847 1.00 50.21 264 ILE B CA 1
ATOM 4148 C C . ILE B 1 264 ? 30.697 44.670 33.406 1.00 48.81 264 ILE B C 1
ATOM 4149 O O . ILE B 1 264 ? 31.594 44.070 34.073 1.00 46.86 264 ILE B O 1
ATOM 4154 N N . TYR B 1 265 ? 30.164 44.246 32.257 1.00 46.81 265 TYR B N 1
ATOM 4155 C CA . TYR B 1 265 ? 30.411 42.988 31.612 1.00 46.53 265 TYR B CA 1
ATOM 4156 C C . TYR B 1 265 ? 30.672 43.144 30.107 1.00 47.14 265 TYR B C 1
ATOM 4157 O O . TYR B 1 265 ? 30.316 44.149 29.419 1.00 46.34 265 TYR B O 1
ATOM 4166 N N . GLN B 1 266 ? 31.194 42.052 29.598 1.00 46.59 266 GLN B N 1
ATOM 4167 C CA . GLN B 1 266 ? 31.470 41.877 28.213 1.00 46.66 266 GLN B CA 1
ATOM 4168 C C . GLN B 1 266 ? 31.014 40.468 27.904 1.00 45.76 266 GLN B C 1
ATOM 4169 O O . GLN B 1 266 ? 31.033 39.628 28.778 1.00 44.03 266 GLN B O 1
ATOM 4175 N N . LEU B 1 267 ? 30.634 40.185 26.663 1.00 46.23 267 LEU B N 1
ATOM 4176 C CA . LEU B 1 267 ? 30.438 38.790 26.275 1.00 46.84 267 LEU B CA 1
ATOM 4177 C C . LEU B 1 267 ? 31.751 37.997 26.400 1.00 47.92 267 LEU B C 1
ATOM 4178 O O . LEU B 1 267 ? 32.825 38.509 26.046 1.00 47.53 267 LEU B O 1
ATOM 4183 N N . LYS B 1 268 ? 31.695 36.766 26.905 1.00 50.25 268 LYS B N 1
ATOM 4184 C CA . LYS B 1 268 ? 32.818 35.876 26.612 1.00 53.16 268 LYS B CA 1
ATOM 4185 C C . LYS B 1 268 ? 32.738 35.225 25.207 1.00 55.48 268 LYS B C 1
ATOM 4186 O O . LYS B 1 268 ? 31.758 35.399 24.457 1.00 56.75 268 LYS B O 1
ATOM 4192 N N . THR B 1 269 ? 33.773 34.513 24.805 1.00 58.86 269 THR B N 1
ATOM 4193 C CA . THR B 1 269 ? 33.858 34.099 23.400 1.00 60.86 269 THR B CA 1
ATOM 4194 C C . THR B 1 269 ? 34.670 32.821 23.304 1.00 61.88 269 THR B C 1
ATOM 4195 O O . THR B 1 269 ? 35.763 32.736 23.896 1.00 63.16 269 THR B O 1
#

Radius of gyration: 25.26 Å; Cα contacts (8 Å, |Δi|>4): 1009; chains: 2; bounding box: 44×66×76 Å

CATH classification: 1.10.287.1030 (+2 more: 3.90.79.10, 1.10.10.10)

Solvent-accessible surface area: 25112 Å² total

InterPro domains:
  IPR000086 NUDIX hydrolase domain [PF00293] (48-166)
  IPR000086 NUDIX hydrolase domain [PS51462] (39-173)
  IPR015797 NUDIX hydrolase-like domain superfamily [SSF55811] (4-202)
  IPR020476 NUDIX hydrolase [PR00502] (72-86)
  IPR020476 NUDIX hydrolase [PR00502] (86-101)
  IPR036388 Winged helix-like DNA-binding domain superfamily [G3DSA:1.10.10.10] (200-273)
  IPR036390 Winged helix DNA-binding domain superfamily [SSF46785] (205-268)
  IPR054105 NrtR, DNA-binding winged helix domain [PF21906] (208-267)